Protein AF-A0A7S1CSY2-F1 (afdb_monomer_lite)

Foldseek 3Di:
DDDDDDDDDDDDDPDPPPPPPPPPPPPDPDPDFFKKWKQPCPVVDGKDKDFFWADPDPVDIDGQWMWTKTFIDGSVRPDTFWIKTKIWTDFDVDPDTFMWIWTQGNQWIFTDTGQFTCQTDGPGRQLHRWGFPDWDWPDPPVPGMTMTGTHGGGPPPDPLVVLLVPVDLPPPPFPKAKKKWKCVVKDKDFRADPVPRDGFKIWIKTFIFGADPVRHDDPPGDGQWIKTWMFGDDPPDPQTFTWIKTGRDDFWIFIDGSFATCATDDPCSSLHRWGKDWDFPDPPPMTMIMIMTTSPSDDDPCVPQPVCQDDAPPPDPFAKKWKCVVKDKDFRWGQGPVRDIDGFKMWIWTFIAGPVGHTFFIKTWMWTADDDDPRDDGIAQIFIWTPGHQWIFGDGGFARCAIDGSCRQLHRWGKDKDFPDDPPTTMIGIHGGGDDDPPPPPPPPPDPDDDDDDDDDDDDDDDDDDDDDDDPDPDPDPDDDDDDDDDDPDDD

Organism: NCBI:txid267567

Structure (mmCIF, N/CA/C/O backbone):
data_AF-A0A7S1CSY2-F1
#
_entry.id   AF-A0A7S1CSY2-F1
#
loop_
_atom_site.group_PDB
_atom_site.id
_atom_site.type_symbol
_atom_site.label_atom_id
_atom_site.label_alt_id
_atom_site.label_comp_id
_atom_site.label_asym_id
_atom_site.label_entity_id
_atom_site.label_seq_id
_atom_site.pdbx_PDB_ins_code
_atom_site.Cartn_x
_atom_site.Cartn_y
_atom_site.Cartn_z
_atom_site.occupancy
_atom_site.B_iso_or_equiv
_atom_site.auth_seq_id
_atom_site.auth_comp_id
_atom_site.auth_asym_id
_atom_site.auth_atom_id
_atom_site.pdbx_PDB_model_num
ATOM 1 N N . MET A 1 1 ? 9.295 -15.862 57.620 1.00 29.38 1 MET A N 1
ATOM 2 C CA . MET A 1 1 ? 9.603 -17.161 58.259 1.00 29.38 1 MET A CA 1
ATOM 3 C C . MET A 1 1 ? 8.574 -18.164 57.756 1.00 29.38 1 MET A C 1
ATOM 5 O O . MET A 1 1 ? 7.388 -17.881 57.824 1.00 29.38 1 MET A O 1
ATOM 9 N N . VAL A 1 2 ? 9.044 -19.245 57.136 1.00 28.55 2 VAL A N 1
ATOM 10 C CA . VAL A 1 2 ? 8.263 -20.266 56.414 1.00 28.55 2 VAL A CA 1
ATOM 11 C C . VAL A 1 2 ? 7.297 -21.015 57.340 1.00 28.55 2 VAL A C 1
ATOM 13 O O . VAL A 1 2 ? 7.733 -21.469 58.396 1.00 28.55 2 VAL A O 1
ATOM 16 N N . LYS A 1 3 ? 6.051 -21.253 56.897 1.00 20.94 3 LYS A N 1
ATOM 17 C CA . LYS A 1 3 ? 5.425 -22.589 56.979 1.00 20.94 3 LYS A CA 1
ATOM 18 C C . LYS A 1 3 ? 4.161 -22.726 56.123 1.00 20.94 3 LYS A C 1
ATOM 20 O O . LYS A 1 3 ? 3.113 -22.175 56.429 1.00 20.94 3 LYS A O 1
ATOM 25 N N . ILE A 1 4 ? 4.304 -23.538 55.079 1.00 28.91 4 ILE A N 1
ATOM 26 C CA . ILE A 1 4 ? 3.247 -24.340 54.455 1.00 28.91 4 ILE A CA 1
ATOM 27 C C . ILE A 1 4 ? 2.744 -25.357 55.495 1.00 28.91 4 ILE A C 1
ATOM 29 O O . ILE A 1 4 ? 3.561 -25.851 56.271 1.00 28.91 4 ILE A O 1
ATOM 33 N N . ILE A 1 5 ? 1.442 -25.671 55.493 1.00 25.80 5 ILE A N 1
ATOM 34 C CA . ILE A 1 5 ? 0.860 -27.030 55.562 1.00 25.80 5 ILE A CA 1
ATOM 35 C C . ILE A 1 5 ? -0.652 -26.898 55.318 1.00 25.80 5 ILE A C 1
ATOM 37 O O . ILE A 1 5 ? -1.388 -26.331 56.120 1.00 25.80 5 ILE A O 1
ATOM 41 N N . ASN A 1 6 ? -1.083 -27.447 54.187 1.00 29.11 6 ASN A N 1
ATOM 42 C CA . ASN A 1 6 ? -2.438 -27.934 53.948 1.00 29.11 6 ASN A CA 1
ATOM 43 C C . ASN A 1 6 ? -2.500 -29.377 54.495 1.00 29.11 6 ASN A C 1
ATOM 45 O O . ASN A 1 6 ? -1.500 -30.092 54.370 1.00 29.11 6 ASN A O 1
ATOM 49 N N . PRO A 1 7 ? -3.615 -29.829 55.096 1.00 30.12 7 PRO A N 1
ATOM 50 C CA . PRO A 1 7 ? -4.272 -30.980 54.475 1.00 30.12 7 PRO A CA 1
ATOM 51 C C . PRO A 1 7 ? -5.809 -30.988 54.595 1.00 30.12 7 PRO A C 1
ATOM 53 O O . PRO A 1 7 ? -6.374 -30.899 55.678 1.00 30.12 7 PRO A O 1
ATOM 56 N N . HIS A 1 8 ? -6.437 -31.210 53.439 1.00 27.48 8 HIS A N 1
ATOM 57 C CA . HIS A 1 8 ? -7.638 -32.012 53.166 1.00 27.48 8 HIS A CA 1
ATOM 58 C C . HIS A 1 8 ? -8.841 -31.973 54.129 1.00 27.48 8 HIS A C 1
ATOM 60 O O . HIS A 1 8 ? -8.840 -32.572 55.201 1.00 27.48 8 HIS A O 1
ATOM 66 N N . GLY A 1 9 ? -9.958 -31.465 53.599 1.00 25.50 9 GLY A N 1
ATOM 67 C CA . GLY A 1 9 ? -11.317 -31.772 54.045 1.00 25.50 9 GLY A CA 1
ATOM 68 C C . GLY A 1 9 ? -12.300 -31.665 52.879 1.00 25.50 9 GLY A C 1
ATOM 69 O O . GLY A 1 9 ? -12.636 -30.571 52.446 1.00 25.50 9 GLY A O 1
ATOM 70 N N . PHE A 1 10 ? -12.708 -32.819 52.354 1.00 28.33 10 PHE A N 1
ATOM 71 C CA . PHE A 1 10 ? -13.715 -33.025 51.312 1.00 28.33 10 PHE A CA 1
ATOM 72 C C . PHE A 1 10 ? -15.063 -32.350 51.630 1.00 28.33 10 PHE A C 1
ATOM 74 O O . PHE A 1 10 ? -15.622 -32.600 52.692 1.00 28.33 10 PHE A O 1
ATOM 81 N N . PHE A 1 11 ? -15.654 -31.656 50.652 1.00 27.48 11 PHE A N 1
ATOM 82 C CA . PHE A 1 11 ? -17.098 -31.702 50.391 1.00 27.48 11 PHE A CA 1
ATOM 83 C C . PHE A 1 11 ? -17.337 -31.608 48.880 1.00 27.48 11 PHE A C 1
ATOM 85 O O . PHE A 1 11 ? -16.964 -30.636 48.229 1.00 27.48 11 PHE A O 1
ATOM 92 N N . HIS A 1 12 ? -17.928 -32.663 48.319 1.00 27.47 12 HIS A N 1
ATOM 93 C CA . HIS A 1 12 ? -18.477 -32.676 46.970 1.00 27.47 12 HIS A CA 1
ATOM 94 C C . HIS A 1 12 ? -19.716 -31.776 46.916 1.00 27.47 12 HIS A C 1
ATOM 96 O O . HIS A 1 12 ? -20.730 -32.087 47.539 1.00 27.47 12 HIS A O 1
ATOM 102 N N . GLN A 1 13 ? -19.661 -30.719 46.109 1.00 25.45 13 GLN A N 1
ATOM 103 C CA . GLN A 1 13 ? -20.839 -30.186 45.434 1.00 25.45 13 GLN A CA 1
ATOM 104 C C . GLN A 1 13 ? -20.652 -30.447 43.942 1.00 25.45 13 GLN A C 1
ATOM 106 O O . GLN A 1 13 ? -19.879 -29.784 43.257 1.00 25.45 13 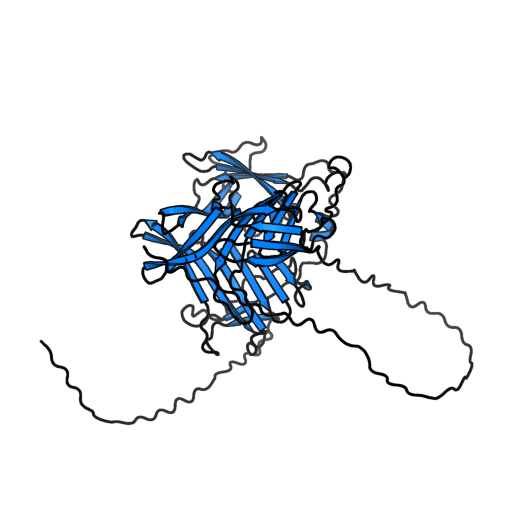GLN A O 1
ATOM 111 N N . VAL A 1 14 ? -21.327 -31.491 43.469 1.00 26.05 14 VAL A N 1
ATOM 112 C CA . VAL A 1 14 ? -21.516 -31.756 42.047 1.00 26.05 14 VAL A CA 1
ATOM 113 C C . VAL A 1 14 ? -22.556 -30.752 41.563 1.00 26.05 14 VAL A C 1
ATOM 115 O O . VAL A 1 14 ? -23.755 -30.972 41.716 1.00 26.05 14 VAL A O 1
ATOM 118 N N . SER A 1 15 ? -22.093 -29.634 41.016 1.00 26.39 15 SER A N 1
ATOM 119 C CA . SER A 1 15 ? -22.921 -28.765 40.185 1.00 26.39 15 SER A CA 1
ATOM 120 C C . SER A 1 15 ? -22.719 -29.202 38.741 1.00 26.39 15 SER A C 1
ATOM 122 O O . SER A 1 15 ? -21.687 -28.927 38.135 1.00 26.39 15 SER A O 1
ATOM 124 N N . PHE A 1 16 ? -23.704 -29.922 38.203 1.00 26.31 16 PHE A N 1
ATOM 125 C CA . PHE A 1 16 ? -23.876 -30.089 36.764 1.00 26.31 16 PHE A CA 1
ATOM 126 C C . PHE A 1 16 ? -24.132 -28.702 36.161 1.00 26.31 16 PHE A C 1
ATOM 128 O O . PHE A 1 16 ? -25.266 -28.230 36.127 1.00 26.31 16 PHE A O 1
ATOM 135 N N . ALA A 1 17 ? -23.075 -28.033 35.706 1.00 28.72 17 ALA A N 1
ATOM 136 C CA . ALA A 1 17 ? -23.209 -26.950 34.747 1.00 28.72 17 ALA A CA 1
ATOM 137 C C . ALA A 1 17 ? -23.472 -27.601 33.385 1.00 28.72 17 ALA A C 1
ATOM 139 O O . ALA A 1 17 ? -22.555 -28.000 32.671 1.00 28.72 17 ALA A O 1
ATOM 140 N N . LEU A 1 18 ? -24.755 -27.779 33.068 1.00 28.70 18 LEU A N 1
ATOM 141 C CA . LEU A 1 18 ? -25.209 -27.929 31.692 1.00 28.70 18 LEU A CA 1
ATOM 142 C C . LEU A 1 18 ? -24.721 -26.692 30.935 1.00 28.70 18 LEU A C 1
ATOM 144 O O . LEU A 1 18 ? -25.312 -25.620 31.056 1.00 28.70 18 LEU A O 1
ATOM 148 N N . ALA A 1 19 ? -23.629 -26.855 30.188 1.00 30.33 19 ALA A N 1
ATOM 149 C CA . ALA A 1 19 ? -23.228 -25.966 29.112 1.00 30.33 19 ALA A CA 1
ATOM 150 C C . ALA A 1 19 ? -24.354 -25.974 28.071 1.00 30.33 19 ALA A C 1
ATOM 152 O O . ALA A 1 19 ? -24.356 -26.737 27.108 1.00 30.33 19 ALA A O 1
ATOM 153 N N . SER A 1 20 ? -25.383 -25.173 28.337 1.00 29.27 20 SER A N 1
ATOM 154 C CA . SER A 1 20 ? -26.373 -24.810 27.342 1.00 29.27 20 SER A CA 1
ATOM 155 C C . SER A 1 20 ? -25.659 -23.857 26.405 1.00 29.27 20 SER A C 1
ATOM 157 O O . SER A 1 20 ? -25.480 -22.682 26.707 1.00 29.27 20 SER A O 1
ATOM 159 N N . CYS A 1 21 ? -25.179 -24.429 25.308 1.00 30.36 21 CYS A N 1
ATOM 160 C CA . CYS A 1 21 ? -24.832 -23.736 24.087 1.00 30.36 21 CYS A CA 1
ATOM 161 C C . CYS A 1 21 ? -26.058 -22.893 23.702 1.00 30.36 21 CYS A C 1
ATOM 163 O O . CYS A 1 21 ? -27.031 -23.406 23.148 1.00 30.36 21 CYS A O 1
ATOM 165 N N . VAL A 1 22 ? -26.076 -21.624 24.111 1.00 32.97 22 VAL A N 1
ATOM 166 C CA . VAL A 1 22 ? -27.084 -20.666 23.665 1.00 32.97 22 VAL A CA 1
ATOM 167 C C . VAL A 1 22 ? -26.682 -20.279 22.249 1.00 32.97 22 VAL A C 1
ATOM 169 O O . VAL A 1 22 ? -26.026 -19.271 22.020 1.00 32.97 22 VAL A O 1
ATOM 172 N N . LEU A 1 23 ? -27.075 -21.122 21.291 1.00 34.88 23 LEU A N 1
ATOM 173 C CA . LEU A 1 23 ? -27.351 -20.676 19.934 1.00 34.88 23 LEU A CA 1
ATOM 174 C C . LEU A 1 23 ? -28.490 -19.657 20.040 1.00 34.88 23 LEU A C 1
ATOM 176 O O . LEU A 1 23 ? -29.671 -20.009 20.074 1.00 34.88 23 LEU A O 1
ATOM 180 N N . LEU A 1 24 ? -28.129 -18.382 20.144 1.00 35.22 24 LEU A N 1
ATOM 181 C CA . LEU A 1 24 ? -29.037 -17.271 19.906 1.00 35.22 24 LEU A CA 1
ATOM 182 C C . LEU A 1 24 ? -29.378 -17.273 18.410 1.00 35.22 24 LEU A C 1
ATOM 184 O O . LEU A 1 24 ? -28.777 -16.572 17.607 1.00 35.22 24 LEU A O 1
ATOM 188 N N . GLN A 1 25 ? -30.366 -18.088 18.031 1.00 35.66 25 GLN A N 1
ATOM 189 C CA . GLN A 1 25 ? -31.119 -17.913 16.792 1.00 35.66 25 GLN A CA 1
ATOM 190 C C . GLN A 1 25 ? -31.929 -16.615 16.906 1.00 35.66 25 GLN A C 1
ATOM 192 O O . GLN A 1 25 ? -33.122 -16.626 17.206 1.00 35.66 25 GLN A O 1
ATOM 197 N N . HIS A 1 26 ? -31.280 -15.471 16.707 1.00 35.66 26 HIS A N 1
ATOM 198 C CA . HIS A 1 26 ? -31.981 -14.249 16.341 1.00 35.66 26 HIS A CA 1
ATOM 199 C C . HIS A 1 26 ? -32.215 -14.278 14.832 1.00 35.66 26 HIS A C 1
ATOM 201 O O . HIS A 1 26 ? -31.410 -13.800 14.042 1.00 35.66 26 HIS A O 1
ATOM 207 N N . GLN A 1 27 ? -33.354 -14.858 14.440 1.00 34.66 27 GLN A N 1
ATOM 208 C CA . GLN A 1 27 ? -34.006 -14.556 13.168 1.00 34.66 27 GLN A CA 1
ATOM 209 C C . GLN A 1 27 ? -34.530 -13.112 13.216 1.00 34.66 27 GLN A C 1
ATOM 211 O O . GLN A 1 27 ? -35.724 -12.872 13.377 1.00 34.66 27 GLN A O 1
ATOM 216 N N . HIS A 1 28 ? -33.635 -12.138 13.105 1.00 33.00 28 HIS A N 1
ATOM 217 C CA . HIS A 1 28 ? -34.005 -10.858 12.516 1.00 33.00 28 HIS A CA 1
ATOM 218 C C . HIS A 1 28 ? -33.692 -10.955 11.027 1.00 33.00 28 HIS A C 1
ATOM 220 O O . HIS A 1 28 ? -32.687 -11.553 10.662 1.00 33.00 28 HIS A O 1
ATOM 226 N N . GLY A 1 29 ? -34.586 -10.454 10.170 1.00 36.25 29 GLY A N 1
ATOM 227 C CA . GLY A 1 29 ? -34.311 -10.327 8.741 1.00 36.25 29 GLY A CA 1
ATOM 228 C C . GLY A 1 29 ? -33.052 -9.490 8.583 1.00 36.25 29 GLY A C 1
ATOM 229 O O . GLY A 1 29 ? -33.083 -8.293 8.847 1.00 36.25 29 GLY A O 1
ATOM 230 N N . VAL A 1 30 ? -31.942 -10.160 8.296 1.00 36.69 30 VAL A N 1
ATOM 231 C CA . VAL A 1 30 ? -30.631 -9.540 8.219 1.00 36.69 30 VAL A CA 1
ATOM 232 C C . VAL A 1 30 ? -30.509 -8.944 6.825 1.00 36.69 30 VAL A C 1
ATOM 234 O O . VAL A 1 30 ? -30.682 -9.664 5.839 1.00 36.69 30 VAL A O 1
ATOM 237 N N . ASP A 1 31 ? -30.223 -7.648 6.740 1.00 43.81 31 ASP A N 1
ATOM 238 C CA . ASP A 1 31 ? -29.576 -7.085 5.556 1.00 43.81 31 ASP A CA 1
ATOM 239 C C . ASP A 1 31 ? -28.357 -7.977 5.256 1.00 43.81 31 ASP A C 1
ATOM 241 O O . ASP A 1 31 ? -27.496 -8.158 6.114 1.00 43.81 31 ASP A O 1
ATOM 245 N N . ALA A 1 32 ? -28.370 -8.679 4.121 1.00 54.41 32 ALA A N 1
ATOM 246 C CA . ALA A 1 32 ? -27.540 -9.864 3.907 1.00 54.41 32 ALA A CA 1
ATOM 247 C C . ALA A 1 32 ? -26.033 -9.532 3.909 1.00 54.41 32 ALA A C 1
ATOM 249 O O . ALA A 1 32 ? -25.503 -9.098 2.891 1.00 54.41 32 ALA A O 1
ATOM 250 N N . TYR A 1 33 ? -25.338 -9.763 5.028 1.00 53.94 33 TYR A N 1
ATOM 251 C CA . TYR A 1 33 ? -23.874 -9.803 5.052 1.00 53.94 33 TYR A CA 1
ATOM 252 C C . TYR A 1 33 ? -23.376 -11.106 4.424 1.00 53.94 33 TYR A C 1
ATOM 254 O O . TYR A 1 33 ? -24.036 -12.148 4.502 1.00 53.94 33 TYR A O 1
ATOM 262 N N . GLN A 1 34 ? -22.212 -11.054 3.783 1.00 70.94 34 GLN A N 1
ATOM 263 C CA . GLN A 1 34 ? -21.657 -12.193 3.057 1.00 70.94 34 GLN A CA 1
ATOM 264 C C . GLN A 1 34 ? -20.699 -13.018 3.921 1.00 70.94 34 GLN A C 1
ATOM 266 O O . GLN A 1 34 ? -20.654 -14.241 3.769 1.00 70.94 34 GLN A O 1
ATOM 271 N N . LEU A 1 35 ? -19.962 -12.376 4.834 1.00 76.50 35 LEU A N 1
ATOM 272 C CA . LEU A 1 35 ? -18.922 -13.018 5.640 1.00 76.50 35 LEU A CA 1
ATOM 273 C C . LEU A 1 35 ? -19.018 -12.597 7.113 1.00 76.50 35 LEU A C 1
ATOM 275 O O . LEU A 1 35 ? -19.478 -11.500 7.432 1.00 76.50 35 LEU A O 1
ATOM 279 N N . LEU A 1 36 ? -18.573 -13.481 8.004 1.00 74.44 36 LEU A N 1
ATOM 280 C CA . LEU A 1 36 ? -18.491 -13.251 9.443 1.00 74.44 36 LEU A CA 1
ATOM 281 C C . LEU A 1 36 ? -17.049 -13.475 9.908 1.00 74.44 36 LEU A C 1
ATOM 283 O O . LEU A 1 36 ? -16.545 -14.588 9.785 1.00 74.44 36 LEU A O 1
ATOM 287 N N . ILE A 1 37 ? -16.405 -12.470 10.494 1.00 74.31 37 ILE A N 1
ATOM 288 C CA . ILE A 1 37 ? -15.192 -12.692 11.290 1.00 74.31 37 ILE A CA 1
ATOM 289 C C . ILE A 1 37 ? -15.620 -13.128 12.685 1.00 74.31 37 ILE A C 1
ATOM 291 O O . ILE A 1 37 ? -16.525 -12.528 13.270 1.00 74.31 37 ILE A O 1
ATOM 295 N N . ASN A 1 38 ? -15.001 -14.182 13.211 1.00 64.69 38 ASN A N 1
ATOM 296 C CA . ASN A 1 38 ? -15.279 -14.652 14.560 1.00 64.69 38 ASN A CA 1
ATOM 297 C C . ASN A 1 38 ? -13.995 -15.112 15.250 1.00 64.69 38 ASN A C 1
ATOM 299 O O . ASN A 1 38 ? -13.421 -16.142 14.896 1.00 64.69 38 ASN A O 1
ATOM 303 N N . ASP A 1 39 ? -13.624 -14.363 16.282 1.00 64.56 39 ASP A N 1
ATOM 304 C CA . ASP A 1 39 ? -12.456 -14.614 17.116 1.00 64.56 39 ASP A CA 1
ATOM 305 C C . ASP A 1 39 ? -12.701 -15.654 18.238 1.00 64.56 39 ASP A C 1
ATOM 307 O O . ASP A 1 39 ? -11.903 -15.901 19.145 1.00 64.56 39 ASP A O 1
ATOM 311 N N . SER A 1 40 ? -13.858 -16.319 18.229 1.00 54.78 40 SER A N 1
ATOM 312 C CA . SER A 1 40 ? -14.034 -17.452 19.128 1.00 54.78 40 SER A CA 1
ATOM 313 C C . SER A 1 40 ? -13.114 -18.593 18.715 1.00 54.78 40 SER A C 1
ATOM 315 O O . SER A 1 40 ? -13.201 -19.142 17.621 1.00 54.78 40 SER A O 1
ATOM 317 N N . SER A 1 41 ? -12.229 -18.952 19.643 1.00 53.28 41 SER A N 1
ATOM 318 C CA . SER A 1 41 ? -11.302 -20.089 19.634 1.00 53.28 41 SER A CA 1
ATOM 319 C C . SER A 1 41 ? -11.989 -21.465 19.532 1.00 53.28 41 SER A C 1
ATOM 321 O O . SER A 1 41 ? -11.532 -22.436 20.136 1.00 53.28 41 SER A O 1
ATOM 323 N N . VAL A 1 42 ? -13.086 -21.584 18.776 1.00 54.22 42 VAL A N 1
ATOM 324 C CA . VAL A 1 42 ? -13.897 -22.802 18.616 1.00 54.22 42 VAL A CA 1
ATOM 325 C C . VAL A 1 42 ? -13.031 -23.997 18.192 1.00 54.22 42 VAL A C 1
ATOM 327 O O . VAL A 1 42 ? -13.306 -25.117 18.616 1.00 54.22 42 VAL A O 1
ATOM 330 N N . ASP A 1 43 ? -11.919 -23.745 17.490 1.00 56.38 43 ASP A N 1
ATOM 331 C CA . ASP A 1 43 ? -10.966 -24.764 17.031 1.00 56.38 43 ASP A CA 1
ATOM 332 C C . ASP A 1 43 ? -9.639 -24.814 17.824 1.00 56.38 43 ASP A C 1
ATOM 334 O O . ASP A 1 43 ? -8.695 -25.500 17.432 1.00 56.38 43 ASP A O 1
ATOM 338 N N . GLY A 1 44 ? -9.528 -24.101 18.949 1.00 57.34 44 GLY A N 1
ATOM 339 C CA . GLY A 1 44 ? -8.326 -24.082 19.796 1.00 57.34 44 GLY A CA 1
ATOM 340 C C . GLY A 1 44 ? -7.113 -23.356 19.198 1.00 57.34 44 GLY A C 1
ATOM 341 O O . GLY A 1 44 ? -6.059 -23.310 19.834 1.00 57.34 44 GLY A O 1
ATOM 342 N N . ALA A 1 45 ? -7.253 -22.776 18.007 1.00 59.34 45 ALA A N 1
ATOM 343 C CA . ALA A 1 45 ? -6.287 -21.859 17.428 1.00 59.34 45 ALA A CA 1
ATOM 344 C C . ALA A 1 45 ? -6.679 -20.418 17.793 1.00 59.34 45 ALA A C 1
ATOM 346 O O . ALA A 1 45 ? -7.842 -20.037 17.667 1.00 59.34 45 ALA A O 1
ATOM 347 N N . SER A 1 46 ? -5.714 -19.663 18.319 1.00 64.69 46 SER A N 1
ATOM 348 C CA . SER A 1 46 ? -5.882 -18.247 18.652 1.00 64.69 46 SER A CA 1
ATOM 349 C C . SER A 1 46 ? -5.790 -17.421 17.366 1.00 64.69 46 SER A C 1
ATOM 351 O O . SER A 1 46 ? -4.960 -17.766 16.513 1.00 64.69 46 SER A O 1
ATOM 353 N N . PRO A 1 47 ? -6.557 -16.327 17.237 1.00 76.62 47 PRO A N 1
ATOM 354 C CA . PRO A 1 47 ? -6.248 -15.281 16.264 1.00 76.62 47 PRO A CA 1
ATOM 355 C C . PRO A 1 47 ? -4.806 -14.824 16.483 1.00 76.62 47 PRO A C 1
ATOM 357 O O . PRO A 1 47 ? -4.226 -15.006 17.568 1.00 76.62 47 PRO A O 1
ATOM 360 N N . PHE A 1 48 ? -4.223 -14.214 15.465 1.00 83.69 48 PHE A N 1
ATOM 361 C CA . PHE A 1 48 ? -2.982 -13.483 15.654 1.00 83.69 48 PHE A CA 1
ATOM 362 C C . PHE A 1 48 ? -3.304 -11.999 15.742 1.00 83.69 48 PHE A C 1
ATOM 364 O O . PHE A 1 48 ? -4.005 -11.467 14.894 1.00 83.69 48 PHE A O 1
ATOM 371 N N . TYR A 1 49 ? -2.787 -11.358 16.782 1.00 86.00 49 TYR A N 1
ATOM 372 C CA . TYR A 1 49 ? -2.862 -9.922 16.984 1.00 86.00 49 TYR A CA 1
ATOM 373 C C . TYR A 1 49 ? -1.518 -9.453 17.526 1.00 86.00 49 TYR A C 1
ATOM 375 O O . TYR A 1 49 ? -0.967 -10.060 18.454 1.00 86.00 49 TYR A O 1
ATOM 383 N N . GLN A 1 50 ? -0.991 -8.382 16.947 1.00 85.31 50 GLN A N 1
ATOM 384 C CA . GLN A 1 50 ? 0.272 -7.795 17.352 1.00 85.31 50 GLN A CA 1
ATOM 385 C C . GLN A 1 50 ? 0.228 -6.275 17.232 1.00 85.31 50 GLN A C 1
ATOM 387 O O . GLN A 1 50 ? 0.042 -5.729 16.149 1.00 85.31 50 GLN A O 1
ATOM 392 N N . GLU A 1 51 ? 0.481 -5.591 18.347 1.00 88.12 51 GLU A N 1
ATOM 393 C CA . GLU A 1 51 ? 0.703 -4.148 18.347 1.00 88.12 51 GLU A CA 1
ATOM 394 C C . GLU A 1 51 ? 2.029 -3.806 17.650 1.00 88.12 51 GLU A C 1
ATOM 396 O O . GLU A 1 51 ? 3.085 -4.419 17.875 1.00 88.12 51 GLU A O 1
ATOM 401 N N . LEU A 1 52 ? 1.977 -2.784 16.801 1.00 87.06 52 LEU A N 1
ATOM 402 C CA . LEU A 1 52 ? 3.141 -2.185 16.171 1.00 87.06 52 LEU A CA 1
ATOM 403 C C . LEU A 1 52 ? 3.663 -1.087 17.089 1.00 87.06 52 LEU A C 1
ATOM 405 O O . LEU A 1 52 ? 3.043 -0.034 17.217 1.00 87.06 52 LEU A O 1
ATOM 409 N N . HIS A 1 53 ? 4.808 -1.316 17.724 1.00 87.00 53 HIS A N 1
ATOM 410 C CA . HIS A 1 53 ? 5.439 -0.328 18.588 1.00 87.00 53 HIS A CA 1
ATOM 411 C C . HIS A 1 53 ? 6.533 0.426 17.842 1.00 87.00 53 HIS A C 1
ATOM 413 O O . HIS A 1 53 ? 7.448 -0.183 17.289 1.00 87.00 53 HIS A O 1
ATOM 419 N N . SER A 1 54 ? 6.499 1.755 17.917 1.00 84.94 54 SER A N 1
ATOM 420 C CA . SER A 1 54 ? 7.666 2.580 17.618 1.00 84.94 54 SER A CA 1
ATOM 421 C C . SER A 1 54 ? 8.427 2.909 18.898 1.00 84.94 54 SER A C 1
ATOM 423 O O . SER A 1 54 ? 7.839 3.366 19.881 1.00 84.94 54 SER A O 1
ATOM 425 N N . ILE A 1 55 ? 9.738 2.666 18.892 1.00 84.31 55 ILE A N 1
ATOM 426 C CA . ILE A 1 55 ? 10.635 2.919 20.024 1.00 84.31 55 ILE A CA 1
ATOM 427 C C . ILE A 1 55 ? 11.144 4.355 19.933 1.00 84.31 55 ILE A C 1
ATOM 429 O O . ILE A 1 55 ? 11.997 4.654 19.102 1.00 84.31 55 ILE A O 1
ATOM 433 N N . LEU A 1 56 ? 10.633 5.244 20.784 1.00 78.75 56 LEU A N 1
ATOM 434 C CA . LEU A 1 56 ? 11.035 6.653 20.801 1.00 78.75 56 LEU A CA 1
ATOM 435 C C . LEU A 1 56 ? 12.376 6.849 21.519 1.00 78.75 56 LEU A C 1
ATOM 437 O O . LEU A 1 56 ? 13.191 7.673 21.108 1.00 78.75 56 LEU A O 1
ATOM 441 N N . ASP A 1 57 ? 12.601 6.081 22.586 1.00 81.44 57 ASP A N 1
ATOM 442 C CA . ASP A 1 57 ? 13.850 6.029 23.343 1.00 81.44 57 ASP A CA 1
ATOM 443 C C . ASP A 1 57 ? 13.985 4.683 24.084 1.00 81.44 57 ASP A C 1
ATOM 445 O O . ASP A 1 57 ? 13.133 3.805 23.970 1.00 81.44 57 ASP A O 1
ATOM 449 N N . GLU A 1 58 ? 15.064 4.512 24.855 1.00 76.69 58 GLU A N 1
ATOM 450 C CA . GLU A 1 58 ? 15.365 3.282 25.610 1.00 76.69 58 GLU A CA 1
ATOM 451 C C . GLU A 1 58 ? 14.267 2.830 26.594 1.00 76.69 58 GLU A C 1
ATOM 453 O O . GLU A 1 58 ? 14.256 1.666 26.992 1.00 76.69 58 GLU A O 1
ATOM 458 N N . ASN A 1 59 ? 13.351 3.717 26.993 1.00 80.81 59 ASN A N 1
ATOM 459 C CA . ASN A 1 59 ? 12.311 3.441 27.985 1.00 80.81 59 ASN A CA 1
ATOM 460 C C . ASN A 1 59 ? 10.887 3.718 27.476 1.00 80.81 59 ASN A C 1
ATOM 462 O O . ASN A 1 59 ? 9.923 3.403 28.177 1.00 80.81 59 ASN A O 1
ATOM 466 N N . THR A 1 60 ? 10.742 4.298 26.285 1.00 83.19 60 THR A N 1
ATOM 467 C CA . THR A 1 60 ? 9.464 4.782 25.764 1.00 83.19 60 THR A CA 1
ATOM 468 C C . THR A 1 60 ? 9.180 4.165 24.404 1.00 83.19 60 THR A C 1
ATOM 470 O O . THR A 1 60 ? 9.924 4.360 23.443 1.00 83.19 60 THR A O 1
ATOM 473 N N . SER A 1 61 ? 8.049 3.469 24.306 1.00 86.25 61 SER A N 1
ATOM 474 C CA . SER A 1 61 ? 7.467 3.070 23.026 1.00 86.25 61 SER A CA 1
ATOM 475 C C . SER A 1 61 ? 6.029 3.561 22.925 1.00 86.25 61 SER A C 1
ATOM 477 O O . SER A 1 61 ? 5.359 3.755 23.942 1.00 86.25 61 SER A O 1
ATOM 479 N N . VAL A 1 62 ? 5.568 3.772 21.698 1.00 88.12 62 VAL A N 1
ATOM 480 C CA . VAL A 1 62 ? 4.186 4.142 21.386 1.00 88.12 62 VAL A CA 1
ATOM 481 C C . VAL A 1 62 ? 3.613 3.143 20.394 1.00 88.12 62 VAL A C 1
ATOM 483 O O . VAL A 1 62 ? 4.317 2.714 19.481 1.00 88.12 62 VAL A O 1
ATOM 486 N N . VAL A 1 63 ? 2.350 2.760 20.579 1.00 88.44 63 VAL A N 1
ATOM 487 C CA . VAL A 1 63 ? 1.632 1.926 19.609 1.00 88.44 63 VAL A CA 1
ATOM 488 C C . VAL A 1 63 ? 1.294 2.803 18.409 1.00 88.44 63 VAL A C 1
ATOM 490 O O . VAL A 1 63 ? 0.543 3.768 18.536 1.00 88.44 63 VAL A O 1
ATOM 493 N N . VAL A 1 64 ? 1.877 2.489 17.258 1.00 88.69 64 VAL A N 1
ATOM 494 C CA . VAL A 1 64 ? 1.669 3.207 15.993 1.00 88.69 64 VAL A CA 1
ATOM 495 C C . VAL A 1 64 ? 0.707 2.488 15.062 1.00 88.69 64 VAL A C 1
ATOM 497 O O . VAL A 1 64 ? 0.318 3.049 14.045 1.00 88.69 64 VAL A O 1
ATOM 500 N N . GLY A 1 65 ? 0.314 1.264 15.393 1.00 90.44 65 GLY A N 1
ATOM 501 C CA . GLY A 1 65 ? -0.565 0.456 14.567 1.00 90.44 65 GLY A CA 1
ATOM 502 C C . GLY A 1 65 ? -0.735 -0.948 15.118 1.00 90.44 65 GLY A C 1
ATOM 503 O O . GLY A 1 65 ? -0.334 -1.245 16.244 1.00 90.44 65 GLY A O 1
ATOM 504 N N . GLU A 1 66 ? -1.287 -1.814 14.290 1.00 89.88 66 GLU A N 1
ATOM 505 C CA . GLU A 1 66 ? -1.617 -3.191 14.621 1.00 89.88 66 GLU A CA 1
ATOM 506 C C . GLU A 1 66 ? -1.495 -4.089 13.391 1.00 89.88 66 GLU A C 1
ATOM 508 O O . GLU A 1 66 ? -1.643 -3.644 12.253 1.00 89.88 66 GLU A O 1
ATOM 513 N N . MET A 1 67 ? -1.211 -5.361 13.639 1.00 90.25 67 MET A N 1
ATOM 514 C CA . MET A 1 67 ? -1.314 -6.454 12.684 1.00 90.25 67 MET A CA 1
ATOM 515 C C . MET A 1 67 ? -2.289 -7.475 13.246 1.00 90.25 67 MET A C 1
ATOM 517 O O . MET A 1 67 ? -2.212 -7.818 14.428 1.00 90.25 67 MET A O 1
ATOM 521 N N . TYR A 1 68 ? -3.164 -7.998 12.401 1.00 88.12 68 TYR A N 1
ATOM 522 C CA . TYR A 1 68 ? -4.164 -8.976 12.800 1.00 88.12 68 TYR A CA 1
ATOM 523 C C . TYR A 1 68 ? -4.338 -10.063 11.744 1.00 88.12 68 TYR A C 1
ATOM 525 O O . TYR A 1 68 ? -4.102 -9.869 10.550 1.00 88.12 68 TYR A O 1
ATOM 533 N N . GLN A 1 69 ? -4.714 -11.247 12.209 1.00 89.12 69 GLN A N 1
ATOM 534 C CA . GLN A 1 69 ? -5.134 -12.348 11.369 1.00 89.12 69 GLN A CA 1
ATOM 535 C C . GLN A 1 69 ? -6.274 -13.101 12.037 1.00 89.12 69 GLN A C 1
ATOM 537 O O . GLN A 1 69 ? -6.092 -13.740 13.080 1.00 89.12 69 GLN A O 1
ATOM 542 N N . ASP A 1 70 ? -7.396 -13.125 11.334 1.00 88.31 70 ASP A N 1
ATOM 543 C CA . ASP A 1 70 ? -8.674 -13.586 11.834 1.00 88.31 70 ASP A CA 1
ATOM 544 C C . ASP A 1 70 ? -9.294 -14.646 10.930 1.00 88.31 70 ASP A C 1
ATOM 546 O O . ASP A 1 70 ? -8.974 -14.788 9.747 1.00 88.31 70 ASP A O 1
ATOM 550 N N . TYR A 1 71 ? -10.197 -15.441 11.493 1.00 88.44 71 TYR A N 1
ATOM 551 C CA . TYR A 1 71 ? -10.903 -16.467 10.736 1.00 88.44 71 TYR A CA 1
ATOM 552 C C . TYR A 1 71 ? -12.182 -15.913 10.135 1.00 88.44 71 TYR A C 1
ATOM 554 O O . TYR A 1 71 ? -13.003 -15.308 10.825 1.00 88.44 71 TYR A O 1
ATOM 562 N N . ILE A 1 72 ? -12.366 -16.195 8.847 1.00 89.12 72 ILE A N 1
ATOM 563 C CA . ILE A 1 72 ? -13.568 -15.828 8.113 1.00 89.12 72 ILE A CA 1
ATOM 564 C C . ILE A 1 72 ? -14.479 -17.046 8.062 1.00 89.12 72 ILE A C 1
ATOM 566 O O . ILE A 1 72 ? -14.081 -18.123 7.614 1.00 89.12 72 ILE A O 1
ATOM 570 N N . TYR A 1 73 ? -15.720 -16.863 8.481 1.00 88.62 73 TYR A N 1
ATOM 571 C CA . TYR A 1 73 ? -16.798 -17.830 8.395 1.00 88.62 73 TYR A CA 1
ATOM 572 C C . TYR A 1 73 ? -17.837 -17.360 7.378 1.00 88.62 73 TYR A C 1
ATOM 574 O O . TYR A 1 73 ? -17.992 -16.169 7.103 1.00 88.62 73 TYR A O 1
ATOM 582 N N . ASN A 1 74 ? -18.570 -18.312 6.811 1.00 85.19 74 ASN A N 1
ATOM 583 C CA . ASN A 1 74 ? -19.752 -18.013 6.012 1.00 85.19 74 ASN A CA 1
ATOM 584 C C . ASN A 1 74 ? -20.806 -17.242 6.830 1.00 85.19 74 ASN A C 1
ATOM 586 O O . ASN A 1 74 ? -20.777 -17.217 8.059 1.00 85.19 74 ASN A O 1
ATOM 590 N N . ALA A 1 75 ? -21.799 -16.670 6.147 1.00 82.44 75 ALA A N 1
ATOM 591 C CA . ALA A 1 75 ? -22.827 -15.833 6.770 1.00 82.44 75 ALA A CA 1
ATOM 592 C C . ALA A 1 75 ? -23.637 -16.502 7.904 1.00 82.44 75 ALA A C 1
ATOM 594 O O . ALA A 1 75 ? -24.300 -15.821 8.674 1.00 82.44 75 ALA A O 1
ATOM 595 N N . ASN A 1 76 ? -23.624 -17.834 8.031 1.00 82.06 76 ASN A N 1
ATOM 596 C CA . ASN A 1 76 ? -24.291 -18.525 9.142 1.00 82.06 76 ASN A CA 1
ATOM 597 C C . ASN A 1 76 ? -23.358 -18.798 10.345 1.00 82.06 76 ASN A C 1
ATOM 599 O O . ASN A 1 76 ? -23.814 -19.364 11.339 1.00 82.06 76 ASN A O 1
ATOM 603 N N . GLY A 1 77 ? -22.074 -18.434 10.249 1.00 81.44 77 GLY A N 1
ATOM 604 C CA . GLY A 1 77 ? -21.057 -18.597 11.288 1.00 81.44 77 GLY A CA 1
ATOM 605 C C . GLY A 1 77 ? -20.658 -20.044 11.586 1.00 81.44 77 GLY A C 1
ATOM 606 O O . GLY A 1 77 ? -20.077 -20.300 12.636 1.00 81.44 77 GLY A O 1
ATOM 607 N N . THR A 1 78 ? -21.000 -21.006 10.720 1.00 82.75 78 THR A N 1
ATOM 608 C CA . THR A 1 78 ? -20.796 -22.443 11.003 1.00 82.75 78 THR A CA 1
ATOM 609 C C . THR A 1 78 ? -19.594 -23.053 10.303 1.00 82.75 78 THR A C 1
ATOM 611 O O . THR A 1 78 ? -19.093 -24.081 10.749 1.00 82.75 78 THR A O 1
ATOM 614 N N . THR A 1 79 ? -19.157 -22.487 9.178 1.00 87.81 79 THR A N 1
ATOM 615 C CA . THR A 1 79 ? -18.070 -23.045 8.366 1.00 87.81 79 THR A CA 1
ATOM 616 C C . THR A 1 79 ? -17.051 -21.959 8.109 1.00 87.81 79 THR A C 1
ATOM 618 O O . THR A 1 79 ? -17.406 -20.904 7.585 1.00 87.81 79 THR A O 1
ATOM 621 N N . ARG A 1 80 ? -15.795 -22.219 8.480 1.00 89.44 80 ARG A N 1
ATOM 622 C CA . ARG A 1 80 ? -14.677 -21.367 8.088 1.00 89.44 80 ARG A CA 1
ATOM 623 C C . ARG A 1 80 ? -14.521 -21.443 6.572 1.00 89.44 80 ARG A C 1
ATOM 625 O O . ARG A 1 80 ? -14.396 -22.540 6.042 1.00 89.44 80 ARG A O 1
ATOM 632 N N . VAL A 1 81 ? -14.540 -20.287 5.923 1.00 91.06 81 VAL A N 1
ATOM 633 C CA . VAL A 1 81 ? -14.393 -20.117 4.468 1.00 91.06 81 VAL A CA 1
ATOM 634 C C . VAL A 1 81 ? -13.130 -19.350 4.100 1.00 91.06 81 VAL A C 1
ATOM 636 O O . VAL A 1 81 ? -12.895 -19.083 2.926 1.00 91.06 81 VAL A O 1
ATOM 639 N N . GLY A 1 82 ? -12.341 -18.941 5.098 1.00 91.44 82 GLY A N 1
ATOM 640 C CA . GLY A 1 82 ? -11.149 -18.160 4.839 1.00 91.44 82 GLY A CA 1
ATOM 641 C C . GLY A 1 82 ? -10.341 -17.735 6.054 1.00 91.44 82 GLY A C 1
ATOM 642 O O . GLY A 1 82 ? -10.587 -18.134 7.201 1.00 91.44 82 GLY A O 1
ATOM 643 N N . THR A 1 83 ? -9.374 -16.877 5.759 1.00 91.06 83 THR A N 1
ATOM 644 C CA . THR A 1 83 ? -8.563 -16.124 6.708 1.00 91.06 83 THR A CA 1
ATOM 645 C C . THR A 1 83 ? -8.477 -14.687 6.231 1.00 91.06 83 THR A C 1
ATOM 647 O O . THR A 1 83 ? -8.193 -14.427 5.066 1.00 91.06 83 THR A O 1
ATOM 650 N N . HIS A 1 84 ? -8.683 -13.758 7.142 1.00 90.88 84 HIS A N 1
ATOM 651 C CA . HIS A 1 84 ? -8.467 -12.343 6.935 1.00 90.88 84 HIS A CA 1
ATOM 652 C C . HIS A 1 84 ? -7.127 -11.978 7.575 1.00 90.88 84 HIS A C 1
ATOM 654 O O . HIS A 1 84 ? -6.820 -12.440 8.667 1.00 90.88 84 HIS A O 1
ATOM 660 N N . GLN A 1 85 ? -6.288 -11.247 6.856 1.00 91.06 85 GLN A N 1
ATOM 661 C CA . GLN A 1 85 ? -5.032 -10.690 7.341 1.00 91.06 85 GLN A CA 1
ATOM 662 C C . GLN A 1 85 ? -5.068 -9.194 7.088 1.00 91.06 85 GLN A C 1
ATOM 664 O O . GLN A 1 85 ? -5.488 -8.771 6.010 1.00 91.06 85 GLN A O 1
ATOM 669 N N . GLY A 1 86 ? -4.585 -8.413 8.040 1.00 90.25 86 GLY A N 1
ATOM 670 C CA . GLY A 1 86 ? -4.459 -6.985 7.848 1.00 90.25 86 GLY A CA 1
ATOM 671 C C . GLY A 1 86 ? -3.434 -6.340 8.744 1.00 90.25 86 GLY A C 1
ATOM 672 O O . GLY A 1 86 ? -2.960 -6.911 9.730 1.00 90.25 86 GLY A O 1
ATOM 673 N N . PHE A 1 87 ? -3.076 -5.128 8.357 1.00 90.19 87 PHE A N 1
ATOM 674 C CA . PHE A 1 87 ? -2.382 -4.206 9.229 1.00 90.19 87 PHE A CA 1
ATOM 675 C C . PHE A 1 87 ? -3.026 -2.835 9.116 1.00 90.19 87 PHE A C 1
ATOM 677 O O . PHE A 1 87 ? -3.546 -2.458 8.066 1.00 90.19 87 PHE A O 1
ATOM 684 N N . ALA A 1 88 ? -2.966 -2.085 10.204 1.00 90.62 88 ALA A N 1
ATOM 685 C CA . ALA A 1 88 ? -3.495 -0.740 10.280 1.00 90.62 88 ALA A CA 1
ATOM 686 C C . ALA A 1 88 ? -2.530 0.161 11.044 1.00 90.62 88 ALA A C 1
ATOM 688 O O . ALA A 1 88 ? -1.891 -0.275 11.999 1.00 90.62 88 ALA A O 1
ATOM 689 N N . PHE A 1 89 ? -2.429 1.424 10.637 1.00 89.62 89 PHE A N 1
ATOM 690 C CA . PHE A 1 89 ? -1.716 2.444 11.406 1.00 89.62 89 PHE A CA 1
ATOM 691 C C . PHE A 1 89 ? -2.696 3.370 12.127 1.00 89.62 89 PHE A C 1
ATOM 693 O O . PHE A 1 89 ? -3.720 3.777 11.573 1.00 89.62 89 PHE A O 1
ATOM 700 N N . ASN A 1 90 ? -2.348 3.695 13.371 1.00 87.50 90 ASN A N 1
ATOM 701 C CA . ASN A 1 90 ? -3.128 4.522 14.279 1.00 87.50 90 ASN A CA 1
ATOM 702 C C . ASN A 1 90 ? -2.714 5.989 14.137 1.00 87.50 90 ASN A C 1
ATOM 704 O O . ASN A 1 90 ? -1.529 6.320 14.214 1.00 87.50 90 ASN A O 1
ATOM 708 N N . PHE A 1 91 ? -3.698 6.876 14.001 1.00 84.62 91 PHE A N 1
ATOM 709 C CA . PHE A 1 91 ? -3.495 8.327 13.969 1.00 84.62 91 PHE A CA 1
ATOM 710 C C . PHE A 1 91 ? -4.015 8.992 15.250 1.00 84.62 91 PHE A C 1
ATOM 712 O O . PHE A 1 91 ? -4.810 8.410 15.990 1.00 84.62 91 PHE A O 1
ATOM 719 N N . ASP A 1 92 ? -3.562 10.216 15.532 1.00 77.25 92 ASP A N 1
ATOM 720 C CA . ASP A 1 92 ? -3.840 10.916 16.792 1.00 77.25 92 ASP A CA 1
ATOM 721 C C . ASP A 1 92 ? -5.342 11.068 17.077 1.00 77.25 92 ASP A C 1
ATOM 723 O O . ASP A 1 92 ? -6.045 11.842 16.424 1.00 77.25 92 ASP A O 1
ATOM 727 N N . ASN A 1 93 ? -5.817 10.331 18.092 1.00 59.19 93 ASN A N 1
ATOM 728 C CA . ASN A 1 93 ? -7.178 10.377 18.638 1.00 59.19 93 ASN A CA 1
ATOM 729 C C . ASN A 1 93 ? -8.305 10.206 17.602 1.00 59.19 93 ASN A C 1
ATOM 731 O O . ASN A 1 93 ? -9.457 10.565 17.868 1.00 59.19 93 ASN A O 1
ATOM 735 N N . SER A 1 94 ? -7.996 9.655 16.430 1.00 60.22 94 SER A N 1
ATOM 736 C CA . SER A 1 94 ? -8.963 9.444 15.363 1.00 60.22 94 SER A CA 1
ATOM 737 C C . SER A 1 94 ? -9.474 8.000 15.403 1.00 60.22 94 SER A C 1
ATOM 739 O O . SER A 1 94 ? -8.714 7.071 15.652 1.00 60.22 94 SER A O 1
ATOM 741 N N . THR A 1 95 ? -10.769 7.792 15.148 1.00 62.06 95 THR A N 1
ATOM 742 C CA . THR A 1 95 ? -11.322 6.445 14.892 1.00 62.06 95 THR A CA 1
ATOM 743 C C . THR A 1 95 ? -11.029 5.964 13.471 1.00 62.06 95 THR A C 1
ATOM 745 O O . THR A 1 95 ? -11.613 4.979 13.027 1.00 62.06 95 THR A O 1
ATOM 748 N N . GLN A 1 96 ? -10.236 6.720 12.713 1.00 67.81 96 GLN A N 1
ATOM 749 C CA . GLN A 1 96 ? -9.866 6.393 11.352 1.00 67.81 96 GLN A CA 1
ATOM 750 C C . GLN A 1 96 ? -8.498 5.730 11.370 1.00 67.81 96 GLN A C 1
ATOM 752 O O . GLN A 1 96 ? -7.566 6.191 12.028 1.00 67.81 96 GLN A O 1
ATOM 757 N N . PHE A 1 97 ? -8.411 4.638 10.632 1.00 78.50 97 PHE A N 1
ATOM 758 C CA . PHE A 1 97 ? -7.197 3.878 10.428 1.00 78.50 97 PHE A CA 1
ATOM 759 C C . PHE A 1 97 ? -6.845 3.953 8.946 1.00 78.50 97 PHE A C 1
ATOM 761 O O . PHE A 1 97 ? -7.711 4.238 8.113 1.00 78.50 97 PHE A O 1
ATOM 768 N N . ASN A 1 98 ? -5.573 3.737 8.631 1.00 80.50 98 ASN A N 1
ATOM 769 C CA . ASN A 1 98 ? -5.150 3.412 7.276 1.00 80.50 98 ASN A CA 1
ATOM 770 C C . ASN A 1 98 ? -4.858 1.919 7.279 1.00 80.50 98 ASN A C 1
ATOM 772 O O . ASN A 1 98 ? -3.837 1.519 7.849 1.00 80.50 98 ASN A O 1
ATOM 776 N N . SER A 1 99 ? -5.805 1.126 6.777 1.00 87.31 99 SER A N 1
ATOM 777 C CA . SER A 1 99 ? -5.727 -0.331 6.794 1.00 87.31 99 SER A CA 1
ATOM 778 C C . SER A 1 99 ? -5.459 -0.898 5.414 1.00 87.31 99 SER A C 1
ATOM 780 O O . SER A 1 99 ? -5.971 -0.435 4.395 1.00 87.31 99 SER A O 1
ATOM 782 N N . ASN A 1 100 ? -4.664 -1.954 5.413 1.00 90.12 100 ASN A N 1
ATOM 783 C CA . ASN A 1 100 ? -4.489 -2.841 4.287 1.00 90.12 100 ASN A CA 1
ATOM 784 C C . ASN A 1 100 ? -5.000 -4.200 4.719 1.00 90.12 100 ASN A C 1
ATOM 786 O O . ASN A 1 100 ? -4.569 -4.712 5.749 1.00 90.12 100 ASN A O 1
ATOM 790 N N . ASP A 1 101 ? -5.881 -4.776 3.913 1.00 90.81 101 ASP A N 1
ATOM 791 C CA . ASP A 1 101 ? -6.615 -5.990 4.238 1.00 90.81 101 ASP A CA 1
ATOM 792 C C . ASP A 1 101 ? -6.525 -6.981 3.076 1.00 90.81 101 ASP A C 1
ATOM 794 O O . ASP A 1 101 ? -6.644 -6.617 1.903 1.00 90.81 101 ASP A O 1
ATOM 798 N N . ILE A 1 102 ? -6.320 -8.256 3.399 1.00 91.12 102 ILE A N 1
ATOM 799 C CA . ILE A 1 102 ? -6.432 -9.371 2.464 1.00 91.12 102 ILE A CA 1
ATOM 800 C C . ILE A 1 102 ? -7.329 -10.434 3.085 1.00 91.12 102 ILE A C 1
ATOM 802 O O . ILE A 1 102 ? -7.058 -10.954 4.165 1.00 91.12 102 ILE A O 1
ATOM 806 N N . LEU A 1 103 ? -8.386 -10.798 2.372 1.00 92.56 103 LEU A N 1
ATOM 807 C CA . LEU A 1 103 ? -9.260 -11.910 2.703 1.00 92.56 103 LEU A CA 1
ATOM 808 C C . LEU A 1 103 ? -8.903 -13.068 1.769 1.00 92.56 103 LEU A C 1
ATOM 810 O O . LEU A 1 103 ? -9.228 -13.037 0.584 1.00 92.56 103 LEU A O 1
ATOM 814 N N . PHE A 1 104 ? -8.244 -14.089 2.306 1.00 90.69 104 PHE A N 1
ATOM 815 C CA . PHE A 1 104 ? -8.015 -15.370 1.640 1.00 90.69 104 PHE A CA 1
ATOM 816 C C . PHE A 1 104 ? -9.252 -16.241 1.825 1.00 90.69 104 PHE A C 1
ATOM 818 O O . PHE A 1 104 ? -9.596 -16.574 2.958 1.00 90.69 104 PHE A O 1
ATOM 825 N N . LEU A 1 105 ? -9.923 -16.603 0.739 1.00 92.19 105 LEU A N 1
ATOM 826 C CA . LEU A 1 105 ? -11.209 -17.298 0.738 1.00 92.19 105 LEU A CA 1
ATOM 827 C C . LEU A 1 105 ? -11.097 -18.605 -0.068 1.00 92.19 105 LEU A C 1
ATOM 829 O O . LEU A 1 105 ? -10.234 -18.726 -0.935 1.00 92.19 105 LEU A O 1
ATOM 833 N N . ASP A 1 106 ? -11.969 -19.585 0.194 1.00 88.94 106 ASP A N 1
ATOM 834 C CA . ASP A 1 106 ? -11.944 -20.906 -0.474 1.00 88.94 106 ASP A CA 1
ATOM 835 C C . ASP A 1 106 ? -11.892 -20.815 -2.015 1.00 88.94 106 ASP A C 1
ATOM 837 O O . ASP A 1 106 ? -11.206 -21.604 -2.664 1.00 88.94 106 ASP A O 1
ATOM 841 N N . ASP A 1 107 ? -12.569 -19.814 -2.586 1.00 88.62 107 ASP A N 1
ATOM 842 C CA . ASP A 1 107 ? -12.701 -19.606 -4.032 1.00 88.62 107 ASP A CA 1
ATOM 843 C C . ASP A 1 107 ? -12.112 -18.266 -4.503 1.00 88.62 107 ASP A C 1
ATOM 845 O O . ASP A 1 107 ? -12.605 -17.670 -5.461 1.00 88.62 107 ASP A O 1
ATOM 849 N N . GLY A 1 108 ? -11.085 -17.748 -3.824 1.00 90.31 108 GLY A N 1
ATOM 850 C CA . GLY A 1 108 ? -10.352 -16.570 -4.287 1.00 90.31 108 GLY A CA 1
ATOM 851 C C . GLY A 1 108 ? -9.804 -15.691 -3.174 1.00 90.31 108 GLY A C 1
ATOM 852 O O . GLY A 1 108 ? -9.697 -16.084 -2.020 1.00 90.31 108 GLY A O 1
ATOM 853 N N . GLU A 1 109 ? -9.429 -14.476 -3.539 1.00 91.12 109 GLU A N 1
ATOM 854 C CA . GLU A 1 109 ? -8.809 -13.498 -2.646 1.00 91.12 109 GLU A CA 1
ATOM 855 C C . GLU A 1 109 ? -9.488 -12.139 -2.861 1.00 91.12 109 GLU A C 1
ATOM 857 O O . GLU A 1 109 ? -9.783 -11.787 -4.006 1.00 91.12 109 GLU A O 1
ATOM 862 N N . ILE A 1 110 ? -9.718 -11.380 -1.786 1.00 91.50 110 ILE A N 1
ATOM 863 C CA . ILE A 1 110 ? -10.106 -9.960 -1.833 1.00 91.50 110 ILE A CA 1
ATOM 864 C C . ILE A 1 110 ? -8.989 -9.158 -1.183 1.00 91.50 110 ILE A C 1
ATOM 866 O O . ILE A 1 110 ? -8.559 -9.485 -0.083 1.00 91.50 110 ILE A O 1
ATOM 870 N N . ILE A 1 111 ? -8.532 -8.109 -1.854 1.00 90.31 111 ILE A N 1
ATOM 871 C CA . ILE A 1 111 ? -7.536 -7.173 -1.346 1.00 90.31 111 ILE A CA 1
ATOM 872 C C . ILE A 1 111 ? -8.193 -5.805 -1.250 1.00 90.31 111 ILE A C 1
ATOM 874 O O . ILE A 1 111 ? -8.736 -5.315 -2.245 1.00 90.31 111 ILE A O 1
ATOM 878 N N . SER A 1 112 ? -8.119 -5.175 -0.083 1.00 90.25 112 SER A N 1
ATOM 879 C CA . SER A 1 112 ? -8.646 -3.832 0.131 1.00 90.25 112 SER A CA 1
ATOM 880 C C . SER A 1 112 ? -7.650 -2.891 0.796 1.00 90.25 112 SER A C 1
ATOM 882 O O . SER A 1 112 ? -6.757 -3.306 1.534 1.00 90.25 112 SER A O 1
ATOM 884 N N . MET A 1 113 ? -7.819 -1.609 0.486 1.00 88.44 113 MET A N 1
ATOM 885 C CA . MET A 1 113 ? -7.204 -0.486 1.184 1.00 88.44 113 MET A CA 1
ATOM 886 C C . MET A 1 113 ? -8.332 0.323 1.807 1.00 88.44 113 MET A C 1
ATOM 888 O O . MET A 1 113 ? -9.196 0.844 1.093 1.00 88.44 113 MET A O 1
ATOM 892 N N . ASP A 1 114 ? -8.358 0.385 3.133 1.00 86.62 114 ASP A N 1
ATOM 893 C CA . ASP A 1 114 ? -9.486 0.904 3.900 1.00 86.62 114 ASP A CA 1
ATOM 894 C C . ASP A 1 114 ? -10.799 0.208 3.446 1.00 86.62 114 ASP A C 1
ATOM 896 O O . ASP A 1 114 ? -10.770 -1.005 3.215 1.00 86.62 114 ASP A O 1
ATOM 900 N N . PRO A 1 115 ? -11.966 0.872 3.249 1.00 88.06 115 PRO A N 1
ATOM 901 C CA . PRO A 1 115 ? -13.144 0.149 2.793 1.00 88.06 115 PRO A CA 1
ATOM 902 C C . PRO A 1 115 ? -13.143 -0.108 1.278 1.00 88.06 115 PRO A C 1
ATOM 904 O O . PRO A 1 115 ? -14.207 -0.402 0.748 1.00 88.06 115 PRO A O 1
ATOM 907 N N . TYR A 1 116 ? -12.039 0.039 0.537 1.00 87.81 116 TYR A N 1
ATOM 908 C CA . TYR A 1 116 ? -12.050 -0.054 -0.931 1.00 87.81 116 TYR A CA 1
ATOM 909 C C . TYR A 1 116 ? -11.396 -1.316 -1.440 1.00 87.81 116 TYR A C 1
ATOM 911 O O . TYR A 1 116 ? -10.240 -1.588 -1.134 1.00 87.81 116 TYR A O 1
ATOM 919 N N . ILE A 1 117 ? -12.125 -2.062 -2.267 1.00 89.50 117 ILE A N 1
ATOM 920 C CA . ILE A 1 117 ? -11.648 -3.318 -2.832 1.00 89.50 117 ILE A CA 1
ATOM 921 C C . ILE A 1 117 ? -10.806 -3.009 -4.065 1.00 89.50 117 ILE A C 1
ATOM 923 O O . ILE A 1 117 ? -11.312 -2.613 -5.110 1.00 89.50 117 ILE A O 1
ATOM 927 N N . VAL A 1 118 ? -9.503 -3.219 -3.939 1.00 85.25 118 VAL A N 1
ATOM 928 C CA . VAL A 1 118 ? -8.506 -2.971 -4.986 1.00 85.25 118 VAL A CA 1
ATOM 929 C C . VAL A 1 118 ? -8.472 -4.127 -5.975 1.00 85.25 118 VAL A C 1
ATOM 931 O O . VAL A 1 118 ? -8.271 -3.937 -7.172 1.00 85.25 118 VAL A O 1
ATOM 934 N N . SER A 1 119 ? -8.676 -5.341 -5.470 1.00 86.56 119 SER A N 1
ATOM 935 C CA . SER A 1 119 ? -8.705 -6.552 -6.274 1.00 86.56 119 SER A CA 1
ATOM 936 C C . SER A 1 119 ? -9.606 -7.586 -5.632 1.00 86.56 119 SER A C 1
ATOM 938 O O . SER A 1 119 ? -9.649 -7.711 -4.409 1.00 86.56 119 SER A O 1
ATOM 940 N N . ALA A 1 120 ? -10.304 -8.346 -6.462 1.00 88.94 120 ALA A N 1
ATOM 941 C CA . ALA A 1 120 ? -11.022 -9.531 -6.044 1.00 88.94 120 ALA A CA 1
ATOM 942 C C . ALA A 1 120 ? -10.861 -10.601 -7.125 1.00 88.94 120 ALA A C 1
ATOM 944 O O . ALA A 1 120 ? -10.810 -10.274 -8.306 1.00 88.94 120 ALA A O 1
ATOM 945 N N . THR A 1 121 ? -10.743 -11.868 -6.735 1.00 87.62 121 THR A N 1
ATOM 946 C CA . THR A 1 121 ? -10.469 -12.975 -7.667 1.00 87.62 121 THR A CA 1
ATOM 947 C C . THR A 1 121 ? -11.414 -14.151 -7.452 1.00 87.62 121 THR A C 1
ATOM 949 O O . THR A 1 121 ? -12.043 -14.271 -6.397 1.00 87.62 121 THR A O 1
ATOM 952 N N . GLY A 1 122 ? -11.535 -15.013 -8.466 1.00 88.75 122 GLY A N 1
ATOM 953 C CA . GLY A 1 122 ? -12.381 -16.203 -8.412 1.00 88.75 122 GLY A CA 1
ATOM 954 C C . GLY A 1 122 ? -13.858 -15.855 -8.216 1.00 88.75 122 GLY A C 1
ATOM 955 O O . GLY A 1 122 ? -14.409 -15.029 -8.939 1.00 88.75 122 GLY A O 1
ATOM 956 N N . ALA A 1 123 ? -14.520 -16.452 -7.224 1.00 90.00 123 ALA A N 1
ATOM 957 C CA . ALA A 1 123 ? -15.943 -16.201 -6.958 1.00 90.00 123 ALA A CA 1
ATOM 958 C C . ALA A 1 123 ? -16.250 -14.752 -6.521 1.00 90.00 123 ALA A C 1
ATOM 960 O O . ALA A 1 123 ? -17.417 -14.351 -6.458 1.00 90.00 123 ALA A O 1
ATOM 961 N N . TRP A 1 124 ? -15.215 -13.966 -6.216 1.00 91.19 124 TRP A N 1
ATOM 962 C CA . TRP A 1 124 ? -15.325 -12.629 -5.641 1.00 91.19 124 TRP A CA 1
ATOM 963 C C . TRP A 1 124 ? -15.088 -11.504 -6.653 1.00 91.19 124 TRP A C 1
ATOM 965 O O . TRP A 1 124 ? -15.293 -10.347 -6.300 1.00 91.19 124 TRP A O 1
ATOM 975 N N . GLU A 1 125 ? -14.730 -11.816 -7.905 1.00 88.00 125 GLU A N 1
ATOM 976 C CA . GLU A 1 125 ? -14.378 -10.837 -8.957 1.00 88.00 125 GLU A CA 1
ATOM 977 C C . GLU A 1 125 ? -15.420 -9.730 -9.150 1.00 88.00 125 GLU A C 1
ATOM 979 O O . GLU A 1 125 ? -15.069 -8.577 -9.375 1.00 88.00 125 GLU A O 1
ATOM 984 N N . LYS A 1 126 ? -16.710 -10.035 -8.972 1.00 87.69 126 LYS A N 1
ATOM 985 C CA . LYS A 1 126 ? -17.796 -9.044 -9.072 1.00 87.69 126 LYS A CA 1
ATOM 986 C C . LYS A 1 126 ? -17.704 -7.886 -8.065 1.00 87.69 126 LYS A C 1
ATOM 988 O O . LYS A 1 126 ? -18.368 -6.874 -8.252 1.00 87.69 126 LYS A O 1
ATOM 993 N N . TYR A 1 127 ? -16.919 -8.036 -6.997 1.00 90.19 127 TYR A N 1
ATOM 994 C CA . TYR A 1 127 ? -16.681 -6.994 -5.996 1.00 90.19 127 TYR A CA 1
ATOM 995 C C . TYR A 1 127 ? -15.409 -6.180 -6.260 1.00 90.19 127 TYR A C 1
ATOM 997 O O . TYR A 1 127 ? -15.113 -5.270 -5.488 1.00 90.19 127 TYR A O 1
ATOM 1005 N N . GLN A 1 128 ? -14.643 -6.486 -7.311 1.00 85.81 128 GLN A N 1
ATOM 1006 C CA . GLN A 1 128 ? -13.470 -5.699 -7.685 1.00 85.81 128 GLN A CA 1
ATOM 1007 C C . GLN A 1 128 ? -13.873 -4.234 -7.922 1.00 85.81 128 GLN A C 1
ATOM 1009 O O . GLN A 1 128 ? -14.875 -3.972 -8.582 1.00 85.81 128 GLN A O 1
ATOM 1014 N N . TYR A 1 129 ? -13.123 -3.286 -7.347 1.00 82.75 129 TYR A N 1
ATOM 1015 C CA . TYR A 1 129 ? -13.438 -1.844 -7.313 1.00 82.75 129 TYR A CA 1
ATOM 1016 C C . TYR A 1 129 ? -14.696 -1.459 -6.523 1.00 82.75 129 TYR A C 1
ATOM 1018 O O . TYR A 1 129 ? -15.113 -0.301 -6.523 1.00 82.75 129 TYR A O 1
ATOM 1026 N N . GLY A 1 130 ? -15.296 -2.421 -5.826 1.00 87.56 130 GLY A N 1
ATOM 1027 C CA . GLY A 1 130 ? -16.379 -2.204 -4.887 1.00 87.56 130 GLY A CA 1
ATOM 1028 C C . GLY A 1 130 ? -15.896 -1.677 -3.538 1.00 87.56 130 GLY A C 1
ATOM 1029 O O . GLY A 1 130 ? -14.775 -1.185 -3.378 1.00 87.56 130 GLY A O 1
ATOM 1030 N N . THR A 1 131 ? -16.755 -1.810 -2.530 1.00 89.25 131 THR A N 1
ATOM 1031 C CA . THR A 1 131 ? -16.420 -1.424 -1.157 1.00 89.25 131 THR A CA 1
ATOM 1032 C C . THR A 1 131 ? -16.698 -2.536 -0.155 1.00 89.25 131 THR A C 1
ATOM 1034 O O . THR A 1 131 ? -17.612 -3.344 -0.314 1.00 89.25 131 THR A O 1
ATOM 1037 N N . MET A 1 132 ? -15.897 -2.550 0.901 1.00 89.00 132 MET A N 1
ATOM 1038 C CA . MET A 1 132 ? -16.091 -3.293 2.134 1.00 89.00 132 MET A CA 1
ATOM 1039 C C . MET A 1 132 ? -16.388 -2.270 3.244 1.00 89.00 132 MET A C 1
ATOM 1041 O O . MET A 1 132 ? -15.486 -1.903 3.999 1.00 89.00 132 MET A O 1
ATOM 1045 N N . PRO A 1 133 ? -17.611 -1.701 3.300 1.00 78.12 133 PRO A N 1
ATOM 1046 C CA . PRO A 1 133 ? -17.965 -0.706 4.306 1.00 78.12 133 PRO A CA 1
ATOM 1047 C C . PRO A 1 133 ? -17.735 -1.233 5.726 1.00 78.12 133 PRO A C 1
ATOM 1049 O O . PRO A 1 133 ? -17.822 -2.438 5.966 1.00 78.12 133 PRO A O 1
ATOM 1052 N N . ASN A 1 134 ? -17.458 -0.297 6.644 1.00 70.19 134 ASN A N 1
ATOM 1053 C CA . ASN A 1 134 ? -17.092 -0.549 8.041 1.00 70.19 134 ASN A CA 1
ATOM 1054 C C . ASN A 1 134 ? -17.775 -1.783 8.625 1.00 70.19 134 ASN A C 1
ATOM 1056 O O . ASN A 1 134 ? -19.005 -1.894 8.614 1.00 70.19 134 ASN A O 1
ATOM 1060 N N . TRP A 1 135 ? -16.960 -2.670 9.186 1.00 79.88 135 TRP A N 1
ATOM 1061 C CA . TRP A 1 135 ? -17.443 -3.911 9.755 1.00 79.88 135 TRP A CA 1
ATOM 1062 C C . TRP A 1 135 ? -18.414 -3.633 10.888 1.00 79.88 135 TRP A C 1
ATOM 1064 O O . TRP A 1 135 ? -18.155 -2.840 11.801 1.00 79.88 135 TRP A O 1
ATOM 1074 N N . LYS A 1 136 ? -19.559 -4.304 10.838 1.00 82.44 136 LYS A N 1
ATOM 1075 C CA . LYS A 1 136 ? -20.541 -4.188 11.903 1.00 82.44 136 LYS A CA 1
ATOM 1076 C C . LYS A 1 136 ? -20.127 -5.114 13.036 1.00 82.44 136 LYS A C 1
ATOM 1078 O O . LYS A 1 136 ? -20.369 -6.320 12.998 1.00 82.44 136 LYS A O 1
ATOM 1083 N N . MET A 1 137 ? -19.508 -4.520 14.050 1.00 80.25 137 MET A N 1
ATOM 1084 C CA . MET A 1 137 ? -19.136 -5.206 15.284 1.00 80.25 137 MET A CA 1
ATOM 1085 C C . MET A 1 137 ? -20.392 -5.717 16.003 1.00 80.25 137 MET A C 1
ATOM 1087 O O . MET A 1 137 ? -21.293 -4.947 16.341 1.00 80.25 137 MET A O 1
ATOM 1091 N N . LEU A 1 138 ? -20.454 -7.028 16.227 1.00 76.56 138 LEU A N 1
ATOM 1092 C CA . LEU A 1 138 ? -21.560 -7.728 16.888 1.00 76.56 138 LEU A CA 1
ATOM 1093 C C . LEU A 1 138 ? -21.371 -7.861 18.399 1.00 76.56 138 LEU A C 1
ATOM 1095 O O . LEU A 1 138 ? -22.348 -7.982 19.138 1.00 76.56 138 LEU A O 1
ATOM 1099 N N . SER A 1 139 ? -20.121 -7.842 18.855 1.00 72.19 139 SER A N 1
ATOM 1100 C CA . SER A 1 139 ? -19.744 -7.880 20.266 1.00 72.19 139 SER A CA 1
ATOM 1101 C C . SER A 1 139 ? -18.971 -6.612 20.601 1.00 72.19 139 SER A C 1
ATOM 1103 O O . SER A 1 139 ? -18.051 -6.237 19.880 1.00 72.19 139 SER A O 1
ATOM 1105 N N . THR A 1 140 ? -19.351 -5.948 21.692 1.00 59.66 140 THR A N 1
ATOM 1106 C CA . THR A 1 140 ? -18.603 -4.812 22.256 1.00 59.66 140 THR A CA 1
ATOM 1107 C C . THR A 1 140 ? -17.625 -5.248 23.346 1.00 59.66 140 THR A C 1
ATOM 1109 O O . THR A 1 140 ? -16.991 -4.395 23.963 1.00 59.66 140 THR A O 1
ATOM 1112 N N . ASP A 1 141 ? -17.552 -6.548 23.647 1.00 60.88 141 ASP A N 1
ATOM 1113 C CA . ASP A 1 141 ? -16.643 -7.084 24.660 1.00 60.88 141 ASP A CA 1
ATOM 1114 C C . ASP A 1 141 ? -15.265 -7.295 24.017 1.00 60.88 141 ASP A C 1
ATOM 1116 O O . ASP A 1 141 ? -14.923 -8.387 23.561 1.00 60.88 141 ASP A O 1
ATOM 1120 N N . TYR A 1 142 ? -14.519 -6.189 23.913 1.00 55.38 142 TYR A N 1
ATOM 1121 C CA . TYR A 1 142 ? -13.203 -6.098 23.264 1.00 55.38 142 TYR A CA 1
ATOM 1122 C C . TYR A 1 142 ? -12.173 -7.095 23.822 1.00 55.38 142 TYR A C 1
ATOM 1124 O O . TYR A 1 142 ? -11.227 -7.442 23.126 1.00 55.38 142 TYR A O 1
ATOM 1132 N N . ASP A 1 143 ? -12.364 -7.580 25.051 1.00 54.12 143 ASP A N 1
ATOM 1133 C CA . ASP A 1 143 ? -11.332 -8.305 25.797 1.00 54.12 143 ASP A CA 1
ATOM 1134 C C . ASP A 1 143 ? -11.350 -9.836 25.608 1.00 54.12 143 ASP A C 1
ATOM 1136 O O . ASP A 1 143 ? -10.509 -10.522 26.195 1.00 54.12 143 ASP A O 1
ATOM 1140 N N . ALA A 1 144 ? -12.286 -10.417 24.842 1.00 52.53 144 ALA A N 1
ATOM 1141 C CA . ALA A 1 144 ? -12.328 -11.881 24.709 1.00 52.53 144 ALA A CA 1
ATOM 1142 C C . ALA A 1 144 ? -12.847 -12.446 23.386 1.00 52.53 144 ALA A C 1
ATOM 1144 O O . ALA A 1 144 ? -12.419 -13.537 23.023 1.00 52.53 144 ALA A O 1
ATOM 1145 N N . TYR A 1 145 ? -13.784 -11.773 22.712 1.00 63.09 145 TYR A N 1
ATOM 1146 C CA . TYR A 1 145 ? -14.419 -12.295 21.501 1.00 63.09 145 TYR A CA 1
ATOM 1147 C C . TYR A 1 145 ? -14.994 -11.144 20.687 1.00 63.09 145 TYR A C 1
ATOM 1149 O O . TYR A 1 145 ? -16.049 -10.598 21.038 1.00 63.09 145 TYR A O 1
ATOM 1157 N N . TYR A 1 146 ? -14.340 -10.805 19.581 1.00 72.00 146 TYR A N 1
ATOM 1158 C CA . TYR A 1 146 ? -14.940 -9.920 18.601 1.00 72.00 146 TYR A CA 1
ATOM 1159 C C . TYR A 1 146 ? -15.534 -10.735 17.449 1.00 72.00 146 TYR A C 1
ATOM 1161 O O . TYR A 1 146 ? -15.007 -11.763 17.018 1.00 72.00 146 TYR A O 1
ATOM 1169 N N . ALA A 1 147 ? -16.712 -10.305 17.010 1.00 77.69 147 ALA A N 1
ATOM 1170 C CA . ALA A 1 147 ? -17.367 -10.837 15.832 1.00 77.69 147 ALA A CA 1
ATOM 1171 C C . ALA A 1 147 ? -17.810 -9.659 14.975 1.00 77.69 147 ALA A C 1
ATOM 1173 O O . ALA A 1 147 ? -18.343 -8.682 15.507 1.00 77.69 147 ALA A O 1
ATOM 1174 N N . ALA A 1 148 ? -17.578 -9.751 13.674 1.00 83.88 148 ALA A N 1
ATOM 1175 C CA . ALA A 1 148 ? -17.811 -8.671 12.729 1.00 83.88 148 ALA A CA 1
ATOM 1176 C C . ALA A 1 148 ? -18.531 -9.201 11.489 1.00 83.88 148 ALA A C 1
ATOM 1178 O O . ALA A 1 148 ? -18.097 -10.179 10.882 1.00 83.88 148 ALA A O 1
ATOM 1179 N N . GLU A 1 149 ? -19.633 -8.553 11.113 1.00 86.44 149 GLU A N 1
ATOM 1180 C CA . GLU A 1 149 ? -20.281 -8.787 9.821 1.00 86.44 149 GLU A CA 1
ATOM 1181 C C . GLU A 1 149 ? -19.564 -7.959 8.751 1.00 86.44 149 GLU A C 1
ATOM 1183 O O . GLU A 1 149 ? -19.445 -6.735 8.882 1.00 86.44 149 GLU A O 1
ATOM 1188 N N . ILE A 1 150 ? -19.122 -8.627 7.684 1.00 86.75 150 ILE A N 1
ATOM 1189 C CA . ILE A 1 150 ? -18.549 -7.986 6.502 1.00 86.75 150 ILE A CA 1
ATOM 1190 C C . ILE A 1 150 ? -19.621 -7.941 5.417 1.00 86.75 150 ILE A C 1
ATOM 1192 O O . ILE A 1 150 ? -20.109 -8.976 4.944 1.00 86.75 150 ILE A O 1
ATOM 1196 N N . LEU A 1 151 ? -19.956 -6.721 5.009 1.00 88.75 151 LEU A N 1
ATOM 1197 C CA . LEU A 1 151 ? -20.761 -6.453 3.828 1.00 88.75 151 LEU A CA 1
ATOM 1198 C C . LEU A 1 151 ? -19.821 -6.147 2.663 1.00 88.75 151 LEU A C 1
ATOM 1200 O O . LEU A 1 151 ? -18.965 -5.277 2.780 1.00 88.75 151 LEU A O 1
ATOM 1204 N N . LEU A 1 152 ? -19.998 -6.845 1.545 1.00 90.56 152 LEU A N 1
ATOM 1205 C CA . LEU A 1 152 ? -19.338 -6.525 0.281 1.00 90.56 152 LEU A CA 1
ATOM 1206 C C . LEU A 1 152 ? -20.344 -5.842 -0.643 1.00 90.56 152 LEU A C 1
ATOM 1208 O O . LEU A 1 152 ? -21.456 -6.342 -0.844 1.00 90.56 152 LEU A O 1
ATOM 1212 N N . VAL A 1 153 ? -19.947 -4.709 -1.207 1.00 90.06 153 VAL A N 1
ATOM 1213 C CA . VAL A 1 153 ? -20.761 -3.899 -2.114 1.00 90.06 153 VAL A CA 1
ATOM 1214 C C . VAL A 1 153 ? -20.073 -3.887 -3.472 1.00 90.06 153 VAL A C 1
ATOM 1216 O O . VAL A 1 153 ? -18.917 -3.485 -3.571 1.00 90.06 153 VAL A O 1
ATOM 1219 N N . GLU A 1 154 ? -20.768 -4.362 -4.505 1.00 88.81 154 GLU A N 1
ATOM 1220 C CA . GLU A 1 154 ? -20.293 -4.286 -5.894 1.00 88.81 154 GLU A CA 1
ATOM 1221 C C . GLU A 1 154 ? -20.087 -2.816 -6.298 1.00 88.81 154 GLU A C 1
ATOM 1223 O O . GLU A 1 154 ? -20.794 -1.945 -5.777 1.00 88.81 154 GLU A O 1
ATOM 1228 N N . PRO A 1 155 ? -19.139 -2.506 -7.199 1.00 84.12 155 PRO A N 1
ATOM 1229 C CA . PRO A 1 155 ? -19.021 -1.150 -7.723 1.00 84.12 155 PRO A CA 1
ATOM 1230 C C . PRO A 1 155 ? -20.354 -0.718 -8.353 1.00 84.12 155 PRO A C 1
ATOM 1232 O O . PRO A 1 155 ? -21.023 -1.508 -9.028 1.00 84.12 155 PRO A O 1
ATOM 1235 N N . GLU A 1 156 ? -20.755 0.539 -8.156 1.00 79.56 156 GLU A N 1
ATOM 1236 C CA . GLU A 1 156 ? -21.875 1.102 -8.915 1.00 79.56 156 GLU A CA 1
ATOM 1237 C C . GLU A 1 156 ? -21.528 1.003 -10.413 1.00 79.56 156 GLU A C 1
ATOM 1239 O O . GLU A 1 156 ? -20.455 1.433 -10.837 1.00 79.56 156 GLU A O 1
ATOM 1244 N N . LYS A 1 157 ? -22.376 0.328 -11.205 1.00 57.97 157 LYS A N 1
ATOM 1245 C CA . LYS A 1 157 ? -22.067 -0.046 -12.596 1.00 57.97 157 LYS A CA 1
ATOM 1246 C C . LYS A 1 157 ? -21.546 1.142 -13.430 1.00 57.97 157 LYS A C 1
ATOM 1248 O O . LYS A 1 157 ? -22.248 2.129 -13.603 1.00 57.97 157 LYS A O 1
ATOM 1253 N N . ALA A 1 158 ? -20.381 0.910 -14.038 1.00 47.41 158 ALA A N 1
ATOM 1254 C CA . ALA A 1 158 ? -19.826 1.463 -15.282 1.00 47.41 158 ALA A CA 1
ATOM 1255 C C . ALA A 1 158 ? -19.494 2.961 -15.395 1.00 47.41 158 ALA A C 1
ATOM 1257 O O . ALA A 1 158 ? -18.494 3.251 -16.042 1.00 47.41 158 ALA A O 1
ATOM 1258 N N . ASP A 1 159 ? -20.180 3.900 -14.743 1.00 47.22 159 ASP A N 1
ATOM 1259 C CA . ASP A 1 159 ? -19.876 5.324 -15.001 1.00 47.22 159 ASP A CA 1
ATOM 1260 C C . ASP A 1 159 ? -18.484 5.740 -14.483 1.00 47.22 159 ASP A C 1
ATOM 1262 O O . ASP A 1 159 ? -17.857 6.630 -15.045 1.00 47.22 159 ASP A O 1
ATOM 1266 N N . ALA A 1 160 ? -17.949 5.069 -13.455 1.00 47.56 160 ALA A N 1
ATOM 1267 C CA . ALA A 1 160 ? -16.614 5.367 -12.927 1.00 47.56 160 ALA A CA 1
ATOM 1268 C C . ALA A 1 160 ? -15.465 4.805 -13.785 1.00 47.56 160 ALA A C 1
ATOM 1270 O O . ALA A 1 160 ? -14.376 5.367 -13.763 1.00 47.56 160 ALA A O 1
ATOM 1271 N N . ILE A 1 161 ? -15.687 3.711 -14.526 1.00 49.19 161 ILE A N 1
ATOM 1272 C CA . ILE A 1 161 ? -14.666 3.121 -15.413 1.00 49.19 161 ILE A CA 1
ATOM 1273 C C . ILE A 1 161 ? -14.781 3.728 -16.814 1.00 49.19 161 ILE A C 1
ATOM 1275 O O . ILE A 1 161 ? -13.761 4.087 -17.394 1.00 49.19 161 ILE A O 1
ATOM 1279 N N . ASP A 1 162 ? -15.999 3.929 -17.324 1.00 45.19 162 ASP A N 1
ATOM 1280 C 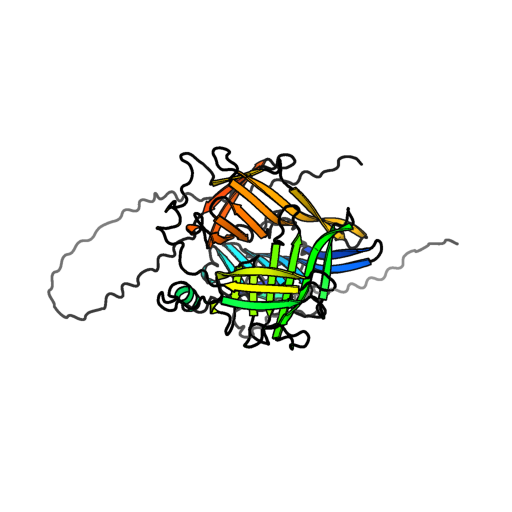CA . ASP A 1 162 ? -16.206 4.581 -18.618 1.00 45.19 162 ASP A CA 1
ATOM 1281 C C . ASP A 1 162 ? -15.796 6.069 -18.555 1.00 45.19 162 ASP A C 1
ATOM 1283 O O . ASP A 1 162 ? -15.223 6.567 -19.514 1.00 45.19 162 ASP A O 1
ATOM 1287 N N . ALA A 1 163 ? -15.916 6.766 -17.411 1.00 48.50 163 ALA A N 1
ATOM 1288 C CA . ALA A 1 163 ? -15.366 8.124 -17.252 1.00 48.50 163 ALA A CA 1
ATOM 1289 C C . ALA A 1 163 ? -13.825 8.198 -17.254 1.00 48.50 163 ALA A C 1
ATOM 1291 O O . ALA A 1 163 ? -13.275 9.252 -17.565 1.00 48.50 163 ALA A O 1
ATOM 1292 N N . ILE A 1 164 ? -13.122 7.108 -16.919 1.00 50.75 164 ILE A N 1
ATOM 1293 C CA . ILE A 1 164 ? -11.655 7.035 -17.052 1.00 50.75 164 ILE A CA 1
ATOM 1294 C C . ILE A 1 164 ? -11.264 6.874 -18.532 1.00 50.75 164 ILE A C 1
ATOM 1296 O O . ILE A 1 164 ? -10.193 7.321 -18.936 1.00 50.75 164 ILE A O 1
ATOM 1300 N N . VAL A 1 165 ? -12.128 6.253 -19.344 1.00 49.12 165 VAL A N 1
ATOM 1301 C CA . VAL A 1 165 ? -11.857 5.924 -20.753 1.00 49.12 165 VAL A CA 1
ATOM 1302 C C . VAL A 1 165 ? -12.386 6.992 -21.727 1.00 49.12 165 VAL A C 1
ATOM 1304 O O . VAL A 1 165 ? -11.744 7.232 -22.744 1.00 49.12 165 VAL A O 1
ATOM 1307 N N . ASP A 1 166 ? -13.480 7.686 -21.399 1.00 45.31 166 ASP A N 1
ATOM 1308 C CA . ASP A 1 166 ? -14.138 8.704 -22.241 1.00 45.31 166 ASP A CA 1
ATOM 1309 C C . ASP A 1 166 ? -13.785 10.156 -21.844 1.00 45.31 166 ASP A C 1
ATOM 1311 O O . ASP A 1 166 ? -14.550 11.087 -22.113 1.00 45.31 166 ASP A O 1
ATOM 1315 N N . ALA A 1 167 ? -12.636 10.386 -21.195 1.00 51.25 167 ALA A N 1
ATOM 1316 C CA . ALA A 1 167 ? -12.133 11.738 -20.947 1.00 51.25 167 ALA A CA 1
ATOM 1317 C C . ALA A 1 167 ? -11.833 12.440 -22.289 1.00 51.25 167 ALA A C 1
ATOM 1319 O O . ALA A 1 167 ? -10.781 12.257 -22.896 1.00 51.25 167 ALA A O 1
ATOM 1320 N N . ASP A 1 168 ? -12.832 13.195 -22.741 1.00 46.19 168 ASP A N 1
ATOM 1321 C CA . ASP A 1 168 ? -12.960 13.955 -23.984 1.00 46.19 168 ASP A CA 1
ATOM 1322 C C . ASP A 1 168 ? -11.622 14.563 -24.466 1.00 46.19 168 ASP A C 1
ATOM 1324 O O . ASP A 1 168 ? -11.026 15.410 -23.795 1.00 46.19 168 ASP A O 1
ATOM 1328 N N . GLU A 1 169 ? -11.161 14.165 -25.661 1.00 53.81 169 GLU A N 1
ATOM 1329 C CA . GLU A 1 169 ? -9.905 14.627 -26.291 1.00 53.81 169 GLU A CA 1
ATOM 1330 C C . GLU A 1 169 ? -9.859 16.157 -26.530 1.00 53.81 169 GLU A C 1
ATOM 1332 O O . GLU A 1 169 ? -8.807 16.712 -26.859 1.00 53.81 169 GLU A O 1
ATOM 1337 N N . ASP A 1 170 ? -10.981 16.864 -26.353 1.00 51.12 170 ASP A N 1
ATOM 1338 C CA . ASP A 1 170 ? -11.150 18.267 -26.742 1.00 51.12 170 ASP A CA 1
ATOM 1339 C C . ASP A 1 170 ? -11.055 19.294 -25.591 1.00 51.12 170 ASP A C 1
ATOM 1341 O O . ASP A 1 170 ? -11.002 20.503 -25.857 1.00 51.12 170 ASP A O 1
ATOM 1345 N N . THR A 1 171 ? -10.938 18.885 -24.319 1.00 49.16 171 THR A N 1
ATOM 1346 C CA . THR A 1 171 ? -10.643 19.824 -23.216 1.00 49.16 171 THR A CA 1
ATOM 1347 C C . THR A 1 171 ? -9.169 19.780 -22.824 1.00 49.16 171 THR A C 1
ATOM 1349 O O . THR A 1 171 ? -8.772 19.126 -21.871 1.00 49.16 171 THR A O 1
ATOM 1352 N N . ASN A 1 172 ? -8.345 20.561 -23.527 1.00 48.75 172 ASN A N 1
ATOM 1353 C CA . ASN A 1 172 ? -6.924 20.813 -23.219 1.00 48.75 172 ASN A CA 1
ATOM 1354 C C . ASN A 1 172 ? -6.649 21.479 -21.843 1.00 48.75 172 ASN A C 1
ATOM 1356 O O . ASN A 1 172 ? -5.531 21.944 -21.594 1.00 48.75 172 ASN A O 1
ATOM 1360 N N . GLU A 1 173 ? -7.629 21.572 -20.942 1.00 55.25 173 GLU A N 1
ATOM 1361 C CA . GLU A 1 173 ? -7.337 21.884 -19.546 1.00 55.25 173 GLU A CA 1
ATOM 1362 C C . GLU A 1 173 ? -6.781 20.618 -18.904 1.00 55.25 173 GLU A C 1
ATOM 1364 O O . GLU A 1 173 ? -7.488 19.636 -18.720 1.00 55.25 173 GLU A O 1
ATOM 1369 N N . LYS A 1 174 ? -5.480 20.636 -18.592 1.00 59.97 174 LYS A N 1
ATOM 1370 C CA . LYS A 1 174 ? -4.849 19.608 -17.764 1.00 59.97 174 LYS A CA 1
ATOM 1371 C C . LYS A 1 174 ? -5.655 19.482 -16.479 1.00 59.97 174 LYS A C 1
ATOM 1373 O O . LYS A 1 174 ? -5.518 20.341 -15.604 1.00 59.97 174 LYS A O 1
ATOM 1378 N N . ASP A 1 175 ? -6.462 18.430 -16.379 1.00 83.12 175 ASP A N 1
ATOM 1379 C CA . ASP A 1 175 ? -7.206 18.107 -15.172 1.00 83.12 175 ASP A CA 1
ATOM 1380 C C . ASP A 1 175 ? -6.195 17.766 -14.076 1.00 83.12 175 ASP A C 1
ATOM 1382 O O . ASP A 1 175 ? -5.698 16.650 -13.924 1.00 83.12 175 ASP A O 1
ATOM 1386 N N . SER A 1 176 ? -5.812 18.814 -13.358 1.00 90.38 176 SER A N 1
ATOM 1387 C CA . SER A 1 176 ? -4.821 18.792 -12.304 1.00 90.38 176 SER A CA 1
ATOM 1388 C C . SER A 1 176 ? -5.336 19.612 -11.136 1.00 90.38 176 SER A C 1
ATOM 1390 O O . SER A 1 176 ? -6.020 20.622 -11.309 1.00 90.38 176 SER A O 1
ATOM 1392 N N . MET A 1 177 ? -5.034 19.153 -9.930 1.00 92.31 177 MET A N 1
ATOM 1393 C CA . MET A 1 177 ? -5.262 19.908 -8.708 1.00 92.31 177 MET A CA 1
ATOM 1394 C C . MET A 1 177 ? -3.957 20.023 -7.945 1.00 92.31 177 MET A C 1
ATOM 1396 O O . MET A 1 177 ? -3.171 19.075 -7.910 1.00 92.31 177 MET A O 1
ATOM 1400 N N . SER A 1 178 ? -3.763 21.162 -7.291 1.00 93.94 178 SER A N 1
ATOM 1401 C CA . SER A 1 178 ? -2.627 21.370 -6.405 1.00 93.94 178 SER A CA 1
ATOM 1402 C C . SER A 1 178 ? -3.092 21.824 -5.032 1.00 93.94 178 SER A C 1
ATOM 1404 O O . SER A 1 178 ? -4.046 22.593 -4.896 1.00 93.94 178 SER A O 1
ATOM 1406 N N . PHE A 1 179 ? -2.415 21.330 -4.007 1.00 95.44 179 PHE A N 1
ATOM 1407 C CA . PHE A 1 179 ? -2.640 21.703 -2.619 1.00 95.44 179 PHE A CA 1
ATOM 1408 C C . PHE A 1 179 ? -1.353 21.541 -1.825 1.00 95.44 179 PHE A C 1
ATOM 1410 O O . PHE A 1 179 ? -0.451 20.812 -2.223 1.00 95.44 179 PHE A O 1
ATOM 1417 N N . ARG A 1 180 ? -1.273 22.199 -0.674 1.00 95.44 180 ARG A N 1
ATOM 1418 C CA . ARG A 1 180 ? -0.120 22.128 0.215 1.00 95.44 180 ARG A CA 1
ATOM 1419 C C . ARG A 1 180 ? -0.439 21.288 1.431 1.00 95.44 180 ARG A C 1
ATOM 1421 O O . ARG A 1 180 ? -1.525 21.388 1.999 1.00 95.44 180 ARG A O 1
ATOM 1428 N N . VAL A 1 181 ? 0.540 20.500 1.852 1.00 94.81 181 VAL A N 1
ATOM 1429 C CA . VAL A 1 181 ? 0.541 19.794 3.131 1.00 94.81 181 VAL A CA 1
ATOM 1430 C C . VAL A 1 181 ? 1.621 20.387 4.026 1.00 94.81 181 VAL A C 1
ATOM 1432 O O . VAL A 1 181 ? 2.696 20.760 3.554 1.00 94.81 181 VAL A O 1
ATOM 1435 N N . THR A 1 182 ? 1.337 20.507 5.319 1.00 93.06 182 THR A N 1
ATOM 1436 C CA . THR A 1 182 ? 2.288 21.039 6.306 1.00 93.06 182 THR A CA 1
ATOM 1437 C C . THR A 1 182 ? 2.280 20.195 7.570 1.00 93.06 182 THR A C 1
ATOM 1439 O O . THR A 1 182 ? 1.223 19.747 7.997 1.00 93.06 182 THR A O 1
ATOM 1442 N N . SER A 1 183 ? 3.439 19.980 8.193 1.00 91.81 183 SER A N 1
ATOM 1443 C CA . SER A 1 183 ? 3.510 19.360 9.522 1.00 91.81 183 SER A CA 1
ATOM 1444 C C . SER A 1 183 ? 3.130 20.328 10.644 1.00 91.81 183 SER A C 1
ATOM 1446 O O . SER A 1 183 ? 2.955 19.915 11.789 1.00 91.81 183 SER A O 1
ATOM 1448 N N . GLU A 1 184 ? 3.014 21.626 10.353 1.00 90.50 184 GLU A N 1
ATOM 1449 C CA . GLU A 1 184 ? 2.591 22.616 11.338 1.00 90.50 184 GLU A CA 1
ATOM 1450 C C . GLU A 1 184 ? 1.138 22.375 11.763 1.00 90.50 184 GLU A C 1
ATOM 1452 O O . GLU A 1 184 ? 0.222 22.419 10.945 1.00 90.50 184 GLU A O 1
ATOM 1457 N N . GLY A 1 185 ? 0.926 22.112 13.056 1.00 85.19 185 GLY A N 1
ATOM 1458 C CA . GLY A 1 185 ? -0.389 21.730 13.583 1.00 85.19 185 GLY A CA 1
ATOM 1459 C C . GLY A 1 185 ? -0.822 20.307 13.213 1.00 85.19 185 GLY A C 1
ATOM 1460 O O . GLY A 1 185 ? -1.966 19.943 13.483 1.00 85.19 185 GLY A O 1
ATOM 1461 N N . GLY A 1 186 ? 0.070 19.523 12.603 1.00 89.06 186 GLY A N 1
ATOM 1462 C CA . GLY A 1 186 ? -0.128 18.107 12.329 1.00 89.06 186 GLY A CA 1
ATOM 1463 C C . GLY A 1 186 ? 0.340 17.200 13.464 1.00 89.06 186 GLY A C 1
ATOM 1464 O O . GLY A 1 186 ? 0.884 17.643 14.478 1.00 89.06 186 GLY A O 1
ATOM 1465 N N . TYR A 1 187 ? 0.135 15.905 13.258 1.00 89.62 187 TYR A N 1
ATOM 1466 C CA . TYR A 1 187 ? 0.666 14.830 14.079 1.00 89.62 187 TYR A CA 1
ATOM 1467 C C . TYR A 1 187 ? 1.706 14.035 13.297 1.00 89.62 187 TYR A C 1
ATOM 1469 O O . TYR A 1 187 ? 1.587 13.818 12.090 1.00 89.62 187 TYR A O 1
ATOM 1477 N N . TYR A 1 188 ? 2.726 13.588 14.016 1.00 89.75 188 TYR A N 1
ATOM 1478 C CA . TYR A 1 188 ? 3.846 12.860 13.461 1.00 89.75 188 TYR A CA 1
ATOM 1479 C C . TYR A 1 188 ? 4.387 11.878 14.491 1.00 89.75 188 TYR A C 1
ATOM 1481 O O . TYR A 1 188 ? 4.685 12.265 15.622 1.00 89.75 188 TYR A O 1
ATOM 1489 N N . THR A 1 189 ? 4.581 10.632 14.070 1.00 90.50 189 THR A N 1
ATOM 1490 C CA . THR A 1 189 ? 5.323 9.633 14.835 1.00 90.50 189 THR A CA 1
ATOM 1491 C C . THR A 1 189 ? 6.282 8.894 13.919 1.00 90.50 189 THR A C 1
ATOM 1493 O O . THR A 1 189 ? 5.878 8.263 12.945 1.00 90.50 189 THR A O 1
ATOM 1496 N N . ALA A 1 190 ? 7.573 8.959 14.238 1.00 89.88 190 ALA A N 1
ATOM 1497 C CA . ALA A 1 190 ? 8.591 8.195 13.530 1.00 89.88 190 ALA A CA 1
ATOM 1498 C C . ALA A 1 190 ? 8.349 6.690 13.714 1.00 89.88 19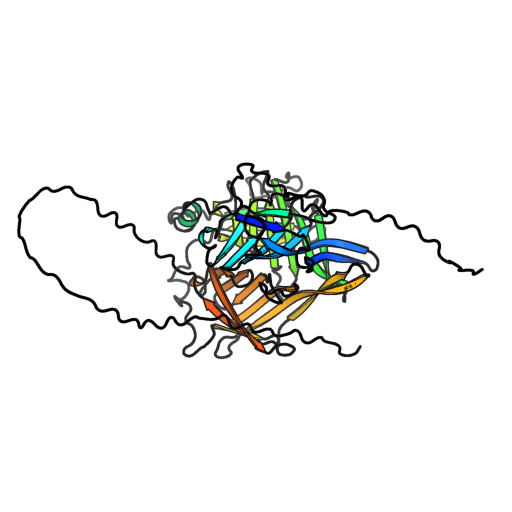0 ALA A C 1
ATOM 1500 O O . ALA A 1 190 ? 7.979 6.261 14.802 1.00 89.88 190 ALA A O 1
ATOM 1501 N N . ILE A 1 191 ? 8.606 5.887 12.683 1.00 89.75 191 ILE A N 1
ATOM 1502 C CA . ILE A 1 191 ? 8.724 4.428 12.783 1.00 89.75 191 ILE A CA 1
ATOM 1503 C C . ILE A 1 191 ? 10.215 4.121 12.888 1.00 89.75 191 ILE A C 1
ATOM 1505 O O . ILE A 1 191 ? 10.988 4.486 11.999 1.00 89.75 191 ILE A O 1
ATOM 1509 N N . MET A 1 192 ? 10.626 3.484 13.981 1.00 88.31 192 MET A N 1
ATOM 1510 C CA . MET A 1 192 ? 12.034 3.299 14.333 1.00 88.31 192 MET A CA 1
ATOM 1511 C C . MET A 1 192 ? 12.455 1.837 14.169 1.00 88.31 192 MET A C 1
ATOM 1513 O O . MET A 1 192 ? 11.729 0.931 14.568 1.00 88.31 192 MET A O 1
ATOM 1517 N N . ASN A 1 193 ? 13.646 1.596 13.621 1.00 83.19 193 ASN A N 1
ATOM 1518 C CA . ASN A 1 193 ? 14.303 0.295 13.691 1.00 83.19 193 ASN A CA 1
ATOM 1519 C C . ASN A 1 193 ? 14.806 0.090 15.124 1.00 83.19 193 ASN A C 1
ATOM 1521 O O . ASN A 1 193 ? 15.626 0.868 15.617 1.00 83.19 193 ASN A O 1
ATOM 1525 N N . GLY A 1 194 ? 14.314 -0.957 15.786 1.00 73.06 194 GLY A N 1
ATOM 1526 C CA . GLY A 1 194 ? 14.605 -1.197 17.194 1.00 73.06 194 GLY A CA 1
ATOM 1527 C C . GLY A 1 194 ? 16.047 -1.605 17.507 1.00 73.06 194 GLY A C 1
ATOM 1528 O O . GLY A 1 194 ? 16.495 -1.378 18.628 1.00 73.06 194 GLY A O 1
ATOM 1529 N N . GLN A 1 195 ? 16.795 -2.161 16.550 1.00 77.25 195 GLN A N 1
ATOM 1530 C CA . GLN A 1 195 ? 18.209 -2.513 16.734 1.00 77.25 195 GLN A CA 1
ATOM 1531 C C . GLN A 1 195 ? 19.132 -1.296 16.658 1.00 77.25 195 GLN A C 1
ATOM 1533 O O . GLN A 1 195 ? 20.050 -1.169 17.468 1.00 77.25 195 GLN A O 1
ATOM 1538 N N . GLU A 1 196 ? 18.909 -0.417 15.681 1.00 80.19 196 GLU A N 1
ATOM 1539 C CA . GLU A 1 196 ? 19.814 0.706 15.397 1.00 80.19 196 GLU A CA 1
ATOM 1540 C C . GLU A 1 196 ? 19.324 2.046 15.961 1.00 80.19 196 GLU A C 1
ATOM 1542 O O . GLU A 1 196 ? 20.072 3.023 15.963 1.00 80.19 196 GLU A O 1
ATOM 1547 N N . GLY A 1 197 ? 18.066 2.124 16.410 1.00 81.12 197 GLY A N 1
ATOM 1548 C CA . GLY A 1 197 ? 17.428 3.387 16.789 1.00 81.12 197 GLY A CA 1
ATOM 1549 C C . GLY A 1 197 ? 17.309 4.364 15.615 1.00 81.12 197 GLY A C 1
ATOM 1550 O O . GLY A 1 197 ? 17.237 5.576 15.816 1.00 81.12 197 GLY A O 1
ATOM 1551 N N . LYS A 1 198 ? 17.337 3.858 14.378 1.00 87.81 198 LYS A N 1
ATOM 1552 C CA . LYS A 1 198 ? 17.252 4.656 13.153 1.00 87.81 198 LYS A CA 1
ATOM 1553 C C . LYS A 1 198 ? 15.799 4.781 12.715 1.00 87.81 198 LYS A C 1
ATOM 1555 O O . LYS A 1 198 ? 15.082 3.786 12.672 1.00 87.81 198 LYS A O 1
ATOM 1560 N N . GLN A 1 199 ? 15.378 5.976 12.311 1.00 90.38 199 GLN A N 1
ATOM 1561 C CA . GLN A 1 199 ? 14.076 6.144 11.676 1.00 90.38 199 GLN A CA 1
ATOM 1562 C C . GLN A 1 199 ? 14.044 5.440 10.313 1.00 90.38 199 GLN A C 1
ATOM 1564 O O . GLN A 1 199 ? 14.842 5.737 9.421 1.00 90.38 199 GLN A O 1
ATOM 1569 N N . ILE A 1 200 ? 13.088 4.533 10.151 1.00 90.94 200 ILE A N 1
ATOM 1570 C CA . ILE A 1 200 ? 12.853 3.761 8.927 1.00 90.94 200 ILE A CA 1
ATOM 1571 C C . ILE A 1 200 ? 11.571 4.152 8.203 1.00 90.94 200 ILE A C 1
ATOM 1573 O O . ILE A 1 200 ? 11.354 3.725 7.073 1.00 90.94 200 ILE A O 1
ATOM 1577 N N . GLY A 1 201 ? 10.734 4.961 8.836 1.00 92.19 201 GLY A N 1
ATOM 1578 C CA . GLY A 1 201 ? 9.479 5.425 8.276 1.00 92.19 201 GLY A CA 1
ATOM 1579 C C . GLY A 1 201 ? 8.797 6.412 9.204 1.00 92.19 201 GLY A C 1
ATOM 1580 O O . GLY A 1 201 ? 9.410 6.920 10.146 1.00 92.19 201 GLY A O 1
ATOM 1581 N N . GLN A 1 202 ? 7.531 6.684 8.947 1.00 92.44 202 GLN A N 1
ATOM 1582 C CA . GLN A 1 202 ? 6.723 7.611 9.727 1.00 92.44 202 GLN A CA 1
ATOM 1583 C C . GLN A 1 202 ? 5.237 7.318 9.556 1.00 92.44 202 GLN A C 1
ATOM 1585 O O . GLN A 1 202 ? 4.809 6.880 8.494 1.00 92.44 202 GLN A O 1
ATOM 1590 N N . VAL A 1 203 ? 4.468 7.623 10.594 1.00 92.88 203 VAL A N 1
ATOM 1591 C CA . VAL A 1 203 ? 3.016 7.803 10.568 1.00 92.88 203 VAL A CA 1
ATOM 1592 C C . VAL A 1 203 ? 2.757 9.298 10.717 1.00 92.88 203 VAL A C 1
ATOM 1594 O O . VAL A 1 203 ? 3.369 9.948 11.569 1.00 92.88 203 VAL A O 1
ATOM 1597 N N . PHE A 1 204 ? 1.891 9.868 9.886 1.00 93.25 204 PHE A N 1
ATOM 1598 C CA . PHE A 1 204 ? 1.654 11.309 9.858 1.00 93.25 204 PHE A CA 1
ATOM 1599 C C . PHE A 1 204 ? 0.180 11.653 9.651 1.00 93.25 204 PHE A C 1
ATOM 1601 O O . PHE A 1 204 ? -0.582 10.878 9.078 1.00 93.25 204 PHE A O 1
ATOM 1608 N N . GLN A 1 205 ? -0.195 12.848 10.103 1.00 93.75 205 GLN A N 1
ATOM 1609 C CA . GLN A 1 205 ? -1.493 13.475 9.883 1.00 93.75 205 GLN A CA 1
ATOM 1610 C C . GLN A 1 205 ? -1.286 14.991 9.772 1.00 93.75 205 GLN A C 1
ATOM 1612 O O . GLN A 1 205 ? -1.144 15.690 10.772 1.00 93.75 205 GLN A O 1
ATOM 1617 N N . ASN A 1 206 ? -1.252 15.504 8.551 1.00 93.81 206 ASN A N 1
ATOM 1618 C CA . ASN A 1 206 ? -0.830 16.861 8.222 1.00 93.81 206 ASN A CA 1
ATOM 1619 C C . ASN A 1 206 ? -2.005 17.679 7.665 1.00 93.81 206 ASN A C 1
ATOM 1621 O O . ASN A 1 206 ? -2.713 17.186 6.785 1.00 93.81 206 ASN A O 1
ATOM 1625 N N . PRO A 1 207 ? -2.232 18.923 8.125 1.00 94.56 207 PRO A N 1
ATOM 1626 C CA . PRO A 1 207 ? -3.215 19.815 7.523 1.00 94.56 207 PRO A CA 1
ATOM 1627 C C . PRO A 1 207 ? -3.000 20.024 6.022 1.00 94.56 207 PRO A C 1
ATOM 1629 O O . PRO A 1 207 ? -1.863 20.132 5.555 1.00 94.56 207 PRO A O 1
ATOM 1632 N N . ILE A 1 208 ? -4.110 20.132 5.290 1.00 95.44 208 ILE A N 1
ATOM 1633 C CA . ILE A 1 208 ? -4.139 20.479 3.867 1.00 95.44 208 ILE A CA 1
ATOM 1634 C C . ILE A 1 208 ? -4.597 21.927 3.712 1.00 95.44 208 ILE A C 1
ATOM 1636 O O . ILE A 1 208 ? -5.568 22.338 4.347 1.00 95.44 208 ILE A O 1
ATOM 1640 N N . THR A 1 209 ? -3.965 22.687 2.822 1.00 94.62 209 THR A N 1
ATOM 1641 C CA . THR A 1 209 ? -4.428 24.016 2.402 1.00 94.62 209 THR A CA 1
ATOM 1642 C C . THR A 1 209 ? -4.456 24.121 0.879 1.00 94.62 209 THR A C 1
ATOM 1644 O O . THR A 1 209 ? -3.569 23.618 0.192 1.00 94.62 209 THR A O 1
ATOM 1647 N N . PHE A 1 210 ? -5.490 24.763 0.331 1.00 91.06 210 PHE A N 1
ATOM 1648 C CA . PHE A 1 210 ? -5.524 25.121 -1.090 1.00 91.06 210 PHE A CA 1
ATOM 1649 C C . PHE A 1 210 ? -4.842 26.478 -1.317 1.00 91.06 210 PHE A C 1
ATOM 1651 O O . PHE A 1 210 ? -4.873 27.326 -0.415 1.00 91.06 210 PHE A O 1
ATOM 1658 N N . PRO A 1 211 ? -4.230 26.696 -2.495 1.00 89.88 211 PRO A N 1
ATOM 1659 C CA . PRO A 1 211 ? -3.749 28.019 -2.869 1.00 89.88 211 PRO A CA 1
ATOM 1660 C C . PRO A 1 211 ? -4.925 28.995 -3.041 1.00 89.88 211 PRO A C 1
ATOM 1662 O O . PRO A 1 211 ? -6.067 28.586 -3.258 1.00 89.88 211 PRO A O 1
ATOM 1665 N N . ASP A 1 212 ? -4.650 30.294 -2.932 1.00 88.44 212 ASP A N 1
ATOM 1666 C CA . ASP A 1 212 ? -5.616 31.335 -3.294 1.00 88.44 212 ASP A CA 1
ATOM 1667 C C . ASP A 1 212 ? -5.806 31.454 -4.823 1.00 88.44 212 ASP A C 1
ATOM 1669 O O . ASP A 1 212 ? -5.189 30.728 -5.603 1.00 88.44 212 ASP A O 1
ATOM 1673 N N . GLU A 1 213 ? -6.665 32.382 -5.264 1.00 86.81 213 GLU A N 1
ATOM 1674 C CA . GLU A 1 213 ? -6.936 32.633 -6.693 1.00 86.81 213 GLU A CA 1
ATOM 1675 C C . GLU A 1 213 ? -5.679 33.031 -7.494 1.00 86.81 213 GLU A C 1
ATOM 1677 O O . GLU A 1 213 ? -5.644 32.847 -8.710 1.00 86.81 213 GLU A O 1
ATOM 1682 N N . ASP A 1 214 ? -4.642 33.538 -6.820 1.00 87.44 214 ASP A N 1
ATOM 1683 C CA . ASP A 1 214 ? -3.362 33.934 -7.411 1.00 87.44 214 ASP A CA 1
ATOM 1684 C C . ASP A 1 214 ? -2.306 32.806 -7.339 1.00 87.44 214 ASP A C 1
ATOM 1686 O O . ASP A 1 214 ? -1.152 33.012 -7.728 1.00 87.44 214 ASP A O 1
ATOM 1690 N N . GLY A 1 215 ? -2.665 31.618 -6.836 1.00 85.31 215 GLY A N 1
ATOM 1691 C CA . GLY A 1 215 ? -1.761 30.474 -6.685 1.00 85.31 215 GLY A CA 1
ATOM 1692 C C . GLY A 1 215 ? -0.871 30.523 -5.436 1.00 85.31 215 GLY A C 1
ATOM 1693 O O . GLY A 1 215 ? 0.070 29.738 -5.323 1.00 85.31 215 GLY A O 1
ATOM 1694 N N . ASN A 1 216 ? -1.123 31.438 -4.497 1.00 88.25 216 ASN A N 1
ATOM 1695 C CA . ASN A 1 216 ? -0.293 31.636 -3.311 1.00 88.25 216 ASN A CA 1
ATOM 1696 C C . ASN A 1 216 ? -0.839 30.897 -2.087 1.00 88.25 216 ASN A C 1
ATOM 1698 O O . ASN A 1 216 ? -2.039 30.881 -1.811 1.00 88.25 216 ASN A O 1
ATOM 1702 N N . TYR A 1 217 ? 0.075 30.368 -1.274 1.00 86.06 217 TYR A N 1
ATOM 1703 C CA . TYR A 1 217 ? -0.244 29.775 0.022 1.00 86.06 217 TYR A CA 1
ATOM 1704 C C . TYR A 1 217 ? 0.009 30.774 1.152 1.00 86.06 217 TYR A C 1
ATOM 1706 O O . TYR A 1 217 ? 1.138 31.221 1.371 1.00 86.06 217 TYR A O 1
ATOM 1714 N N . HIS A 1 218 ? -1.035 31.093 1.916 1.00 81.19 218 HIS A N 1
ATOM 1715 C CA . HIS A 1 218 ? -0.937 31.985 3.073 1.00 81.19 218 HIS A CA 1
ATOM 1716 C C . HIS A 1 218 ? -0.698 31.195 4.357 1.00 81.19 218 HIS A C 1
ATOM 1718 O O . HIS A 1 218 ? -1.392 30.212 4.612 1.00 81.19 218 HIS A O 1
ATOM 1724 N N . GLN A 1 219 ? 0.203 31.678 5.220 1.00 71.12 219 GLN A N 1
ATOM 1725 C CA . GLN A 1 219 ? 0.502 31.060 6.526 1.00 71.12 219 GLN A CA 1
ATOM 1726 C C . GLN A 1 219 ? -0.723 30.941 7.455 1.00 71.12 219 GLN A C 1
ATOM 1728 O O . GLN A 1 219 ? -0.723 30.119 8.358 1.00 71.12 219 GLN A O 1
ATOM 1733 N N . ASN A 1 220 ? -1.774 31.735 7.221 1.00 72.88 220 ASN A N 1
ATOM 1734 C CA . ASN A 1 220 ? -3.016 31.724 8.004 1.00 72.88 220 ASN A CA 1
ATOM 1735 C C . ASN A 1 220 ? -4.216 31.167 7.221 1.00 72.88 220 ASN A C 1
ATOM 1737 O O . ASN A 1 220 ? -5.362 31.464 7.563 1.00 72.88 220 ASN A O 1
ATOM 1741 N N . SER A 1 221 ? -3.975 30.436 6.131 1.00 79.19 221 SER A N 1
ATOM 1742 C CA . SER A 1 221 ? -5.058 29.752 5.424 1.00 79.19 221 SER A CA 1
ATOM 1743 C C . SER A 1 221 ? -5.685 28.706 6.349 1.00 79.19 221 SER A C 1
ATOM 1745 O O . SER A 1 221 ? -4.994 27.978 7.062 1.00 79.19 221 SER A O 1
ATOM 1747 N N . SER A 1 222 ? -7.016 28.672 6.398 1.00 85.94 222 SER A N 1
ATOM 1748 C CA . SER A 1 222 ? -7.727 27.635 7.138 1.00 85.94 222 SER A CA 1
ATOM 1749 C C . SER A 1 222 ? -7.456 26.288 6.487 1.00 85.94 222 SER A C 1
ATOM 1751 O O . SER A 1 222 ? -7.583 26.169 5.268 1.00 85.94 222 SER A O 1
ATOM 1753 N N . SER A 1 223 ? -7.141 25.283 7.304 1.00 90.81 223 SER A N 1
ATOM 1754 C CA . SER A 1 223 ? -7.062 23.908 6.826 1.00 90.81 223 SER A CA 1
ATOM 1755 C C . SER A 1 223 ? -8.377 23.512 6.150 1.00 90.81 223 SER A C 1
ATOM 1757 O O . SER A 1 223 ? -9.456 23.724 6.710 1.00 90.81 223 SER A O 1
ATOM 1759 N N . VAL A 1 224 ? -8.274 22.961 4.945 1.00 92.56 224 VAL A N 1
ATOM 1760 C CA . VAL A 1 224 ? -9.401 22.439 4.156 1.00 92.56 224 VAL A CA 1
ATOM 1761 C C . VAL A 1 224 ? -9.552 20.930 4.317 1.00 92.56 224 VAL A C 1
ATOM 1763 O O . VAL A 1 224 ? -10.517 20.351 3.827 1.00 92.56 224 VAL A O 1
ATOM 1766 N N . GLY A 1 225 ? -8.598 20.288 4.992 1.00 93.94 225 GLY A N 1
ATOM 1767 C CA . GLY A 1 225 ? -8.549 18.844 5.078 1.00 93.94 225 GLY A CA 1
ATOM 1768 C C . GLY A 1 225 ? -7.339 18.304 5.822 1.00 93.94 225 GLY A C 1
ATOM 1769 O O . GLY A 1 225 ? -6.568 19.039 6.442 1.00 93.94 225 GLY A O 1
ATOM 1770 N N . ILE A 1 226 ? -7.183 16.990 5.762 1.00 93.88 226 ILE A N 1
ATOM 1771 C CA . ILE A 1 226 ? -6.124 16.248 6.441 1.00 93.88 226 ILE A CA 1
ATOM 1772 C C . ILE A 1 226 ? -5.494 15.274 5.447 1.00 93.88 226 ILE A C 1
ATOM 1774 O O . ILE A 1 226 ? -6.200 14.504 4.807 1.00 93.88 226 ILE A O 1
ATOM 1778 N N . ASN A 1 227 ? -4.170 15.304 5.333 1.00 94.75 227 ASN A N 1
ATOM 1779 C CA . ASN A 1 227 ? -3.358 14.287 4.680 1.00 94.75 227 ASN A CA 1
ATOM 1780 C C . ASN A 1 227 ? -2.817 13.353 5.762 1.00 94.75 227 ASN A C 1
ATOM 1782 O O . ASN A 1 227 ? -1.944 13.761 6.528 1.00 94.75 227 ASN A O 1
ATOM 1786 N N . GLN A 1 228 ? -3.319 12.129 5.836 1.00 94.25 228 GLN A N 1
ATOM 1787 C CA . GLN A 1 228 ? -2.860 11.138 6.804 1.00 94.25 228 GLN A CA 1
ATOM 1788 C C . GLN A 1 228 ? -2.368 9.876 6.124 1.00 94.25 228 GLN A C 1
ATOM 1790 O O . GLN A 1 228 ? -2.830 9.519 5.045 1.00 94.25 228 GLN A O 1
ATOM 1795 N N . GLY A 1 229 ? -1.428 9.188 6.746 1.00 93.31 229 GLY A N 1
ATOM 1796 C CA . GLY A 1 229 ? -0.856 7.994 6.158 1.00 93.31 229 GLY A CA 1
ATOM 1797 C C . GLY A 1 229 ? 0.408 7.554 6.857 1.00 93.31 229 GLY A C 1
ATOM 1798 O O . GLY A 1 229 ? 0.804 8.078 7.900 1.00 93.31 229 GLY A O 1
ATOM 1799 N N . TYR A 1 230 ? 1.061 6.588 6.245 1.00 92.62 230 TYR A N 1
ATOM 1800 C CA . TYR A 1 230 ? 2.365 6.133 6.678 1.00 92.62 230 TYR A CA 1
ATOM 1801 C C . TYR A 1 230 ? 3.293 6.044 5.481 1.00 92.62 230 TYR A C 1
ATOM 1803 O O . TYR A 1 230 ? 2.855 5.964 4.332 1.00 92.62 230 TYR A O 1
ATOM 1811 N N . SER A 1 231 ? 4.589 6.062 5.750 1.00 91.88 231 SER A N 1
ATOM 1812 C CA . SER A 1 231 ? 5.587 5.832 4.722 1.00 91.88 231 SER A CA 1
ATOM 1813 C C . SER A 1 231 ? 6.869 5.223 5.277 1.00 91.88 231 SER A C 1
ATOM 1815 O O . SER A 1 231 ? 7.174 5.358 6.462 1.00 91.88 231 SER A O 1
ATOM 1817 N N . PHE A 1 232 ? 7.622 4.542 4.417 1.00 91.38 232 PHE A N 1
ATOM 1818 C CA . PHE A 1 232 ? 8.918 3.941 4.713 1.00 91.38 232 PHE A CA 1
ATOM 1819 C C . PHE A 1 232 ? 10.025 4.564 3.853 1.00 91.38 232 PHE A C 1
ATOM 1821 O O . PHE A 1 232 ? 9.834 4.841 2.671 1.00 91.38 232 PHE A O 1
ATOM 1828 N N . ASN A 1 233 ? 11.202 4.742 4.458 1.00 89.94 233 ASN A N 1
ATOM 1829 C CA . ASN A 1 233 ? 12.353 5.442 3.882 1.00 89.94 233 ASN A CA 1
ATOM 1830 C C . ASN A 1 233 ? 13.367 4.468 3.272 1.00 89.94 233 ASN A C 1
ATOM 1832 O O . ASN A 1 233 ? 13.977 3.694 4.011 1.00 89.94 233 ASN A O 1
ATOM 1836 N N . PHE A 1 234 ? 13.650 4.541 1.977 1.00 87.12 234 PHE A N 1
ATOM 1837 C CA . PHE A 1 234 ? 14.635 3.665 1.332 1.00 87.12 234 PHE A CA 1
ATOM 1838 C C . PHE A 1 234 ? 15.978 4.393 1.130 1.00 87.12 234 PHE A C 1
ATOM 1840 O O . PHE A 1 234 ? 15.987 5.614 0.993 1.00 87.12 234 PHE A O 1
ATOM 1847 N N . PRO A 1 235 ? 17.136 3.702 1.183 1.00 79.81 235 PRO A N 1
ATOM 1848 C CA . PRO A 1 235 ? 18.445 4.368 1.163 1.00 79.81 235 PRO A CA 1
ATOM 1849 C C . PRO A 1 235 ? 18.736 5.14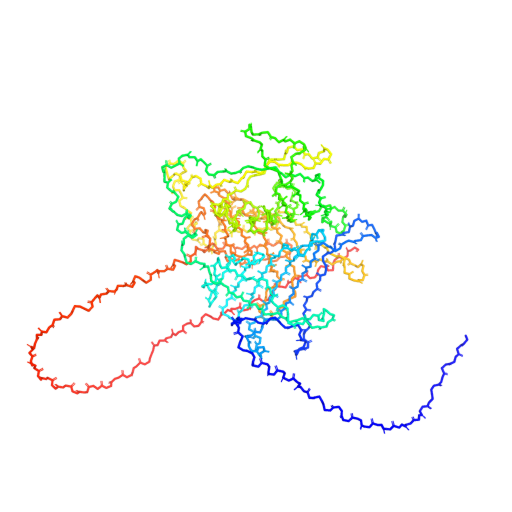5 -0.123 1.00 79.81 235 PRO A C 1
ATOM 1851 O O . PRO A 1 235 ? 19.396 6.180 -0.063 1.00 79.81 235 PRO A O 1
ATOM 1854 N N . ASP A 1 236 ? 18.254 4.634 -1.256 1.00 74.75 236 ASP A N 1
ATOM 1855 C CA . ASP A 1 236 ? 18.585 5.135 -2.592 1.00 74.75 236 ASP A CA 1
ATOM 1856 C C . ASP A 1 236 ? 17.377 5.757 -3.311 1.00 74.75 236 ASP A C 1
ATOM 1858 O O . ASP A 1 236 ? 17.479 6.091 -4.492 1.00 74.75 236 ASP A O 1
ATOM 1862 N N . ASP A 1 237 ? 16.244 5.915 -2.619 1.00 71.94 237 ASP A N 1
ATOM 1863 C CA . ASP A 1 237 ? 15.027 6.495 -3.185 1.00 71.94 237 ASP A CA 1
ATOM 1864 C C . ASP A 1 237 ? 14.515 7.663 -2.321 1.00 71.94 237 ASP A C 1
ATOM 1866 O O . ASP A 1 237 ? 14.179 7.453 -1.149 1.00 71.94 237 ASP A O 1
ATOM 1870 N N . PRO A 1 238 ? 14.466 8.900 -2.858 1.00 66.19 238 PRO A N 1
ATOM 1871 C CA . PRO A 1 238 ? 13.846 10.023 -2.167 1.00 66.19 238 PRO A CA 1
ATOM 1872 C C . PRO A 1 238 ? 12.316 9.911 -2.072 1.00 66.19 238 PRO A C 1
ATOM 1874 O O . PRO A 1 238 ? 11.730 10.673 -1.307 1.00 66.19 238 PRO A O 1
ATOM 1877 N N . HIS A 1 239 ? 11.676 9.001 -2.814 1.00 68.50 239 HIS A N 1
ATOM 1878 C CA . HIS A 1 239 ? 10.234 8.773 -2.803 1.00 68.50 239 HIS A CA 1
ATOM 1879 C C . HIS A 1 239 ? 9.871 7.772 -1.697 1.00 68.50 239 HIS A C 1
ATOM 1881 O O . HIS A 1 239 ? 10.160 6.575 -1.798 1.00 68.50 239 HIS A O 1
ATOM 1887 N N . PRO A 1 240 ? 9.251 8.226 -0.597 1.00 76.06 240 PRO A N 1
ATOM 1888 C CA . PRO A 1 240 ? 8.895 7.330 0.485 1.00 76.06 240 PRO A CA 1
ATOM 1889 C C . PRO A 1 240 ? 7.702 6.459 0.058 1.00 76.06 240 PRO A C 1
ATOM 1891 O O . PRO A 1 240 ? 6.689 6.969 -0.420 1.00 76.06 240 PRO A O 1
ATOM 1894 N N . MET A 1 241 ? 7.793 5.140 0.248 1.00 83.38 241 MET A N 1
ATOM 1895 C CA . MET A 1 241 ? 6.697 4.229 -0.110 1.00 83.38 241 MET A CA 1
ATOM 1896 C C . MET A 1 241 ? 5.682 4.124 1.015 1.00 83.38 241 MET A C 1
ATOM 1898 O O . MET A 1 241 ? 6.065 3.956 2.173 1.00 83.38 241 MET A O 1
ATOM 1902 N N . GLY A 1 242 ? 4.396 4.129 0.687 1.00 86.25 242 GLY A N 1
ATOM 1903 C CA . GLY A 1 242 ? 3.345 3.986 1.683 1.00 86.25 242 GLY A CA 1
ATOM 1904 C C . GLY A 1 242 ? 1.971 4.343 1.147 1.00 86.25 242 GLY A C 1
ATOM 1905 O O . GLY A 1 242 ? 1.801 4.573 -0.049 1.00 86.25 242 GLY A O 1
ATOM 1906 N N . ASN A 1 243 ? 0.998 4.388 2.049 1.00 90.94 243 ASN A N 1
ATOM 1907 C CA . ASN A 1 243 ? -0.386 4.690 1.715 1.00 90.94 243 ASN A CA 1
ATOM 1908 C C . ASN A 1 243 ? -0.796 6.011 2.359 1.00 90.94 243 ASN A C 1
ATOM 1910 O O . ASN A 1 243 ? -0.387 6.326 3.482 1.00 90.94 243 ASN A O 1
ATOM 1914 N N . ARG A 1 244 ? -1.616 6.783 1.645 1.00 92.38 244 ARG A N 1
ATOM 1915 C CA . ARG A 1 244 ? -2.127 8.078 2.100 1.00 92.38 244 ARG A CA 1
ATOM 1916 C C . ARG A 1 244 ? -3.633 8.163 1.917 1.00 92.38 244 ARG A C 1
ATOM 1918 O O . ARG A 1 244 ? -4.192 7.624 0.969 1.00 92.38 244 ARG A O 1
ATOM 1925 N N . GLN A 1 245 ? -4.268 8.905 2.805 1.00 93.06 245 GLN A N 1
ATOM 1926 C CA . GLN A 1 245 ? -5.641 9.358 2.714 1.00 93.06 245 GLN A CA 1
ATOM 1927 C C . GLN A 1 245 ? -5.635 10.883 2.765 1.00 93.06 245 GLN A C 1
ATOM 1929 O O . GLN A 1 245 ? -5.133 11.482 3.716 1.00 93.06 245 GLN A O 1
ATOM 1934 N N . PHE A 1 246 ? -6.233 11.514 1.765 1.00 94.69 246 PHE A N 1
ATOM 1935 C CA . PHE A 1 246 ? -6.560 12.931 1.799 1.00 94.69 246 PHE A CA 1
ATOM 1936 C C . PHE A 1 246 ? -8.041 13.069 2.123 1.00 94.69 246 PHE A C 1
ATOM 1938 O O . PHE A 1 246 ? -8.875 12.554 1.389 1.00 94.69 246 PHE A O 1
ATOM 1945 N N . LEU A 1 247 ? -8.374 13.743 3.215 1.00 93.38 247 LEU A N 1
ATOM 1946 C CA . LEU A 1 247 ? -9.736 13.933 3.703 1.00 93.38 247 LEU A CA 1
ATOM 1947 C C . LEU A 1 247 ? -10.097 15.412 3.560 1.00 93.38 247 LEU A C 1
ATOM 1949 O O . LEU A 1 247 ? -9.518 16.243 4.253 1.00 93.38 247 LEU A O 1
ATOM 1953 N N . PHE A 1 248 ? -11.043 15.751 2.686 1.00 92.00 248 PHE A N 1
ATOM 1954 C CA . PHE A 1 248 ? -11.397 17.130 2.309 1.00 92.00 248 PHE A CA 1
ATOM 1955 C C . PHE A 1 248 ? -12.761 17.574 2.860 1.00 92.00 248 PHE A C 1
ATOM 1957 O O . PHE A 1 248 ? -13.460 18.394 2.268 1.00 92.00 248 PHE A O 1
ATOM 1964 N N . GLY A 1 249 ? -13.176 17.014 3.994 1.00 84.94 249 GLY A N 1
ATOM 1965 C CA . GLY A 1 249 ? -14.483 17.271 4.588 1.00 84.94 249 GLY A CA 1
ATOM 1966 C C . GLY A 1 249 ? -15.080 16.006 5.187 1.00 84.94 249 GLY A C 1
ATOM 1967 O O . GLY A 1 249 ? -14.356 15.101 5.593 1.00 84.94 249 GLY A O 1
ATOM 1968 N N . LYS A 1 250 ? -16.415 15.955 5.275 1.00 81.69 250 LYS A N 1
ATOM 1969 C CA . LYS A 1 250 ? -17.121 14.815 5.878 1.00 81.69 250 LYS A CA 1
ATOM 1970 C C . LYS A 1 250 ? -17.151 13.587 4.962 1.00 81.69 250 LYS A C 1
ATOM 1972 O O . LYS A 1 250 ? -16.985 12.477 5.455 1.00 81.69 250 LYS A O 1
ATOM 1977 N N . ASP A 1 251 ? -17.359 13.806 3.665 1.00 86.00 251 ASP A N 1
ATOM 1978 C CA . ASP A 1 251 ? -17.648 12.736 2.701 1.00 86.00 251 ASP A CA 1
ATOM 1979 C C . ASP A 1 251 ? -16.661 12.717 1.511 1.00 86.00 251 ASP A C 1
ATOM 1981 O O . ASP A 1 251 ? -16.625 11.747 0.752 1.00 86.00 251 ASP A O 1
ATOM 1985 N N . ASP A 1 252 ? -15.824 13.752 1.378 1.00 91.81 252 ASP A N 1
ATOM 1986 C CA . ASP A 1 252 ? -14.858 13.903 0.288 1.00 91.81 252 ASP A CA 1
ATOM 1987 C C . ASP A 1 252 ? -13.479 13.393 0.709 1.00 91.81 252 ASP A C 1
ATOM 1989 O O . ASP A 1 252 ? -12.899 13.872 1.689 1.00 91.81 252 ASP A O 1
ATOM 1993 N N . LYS A 1 253 ? -12.933 12.434 -0.039 1.00 93.06 253 LYS A N 1
ATOM 1994 C CA . LYS A 1 253 ? -11.601 11.888 0.216 1.00 93.06 253 LYS A CA 1
ATOM 1995 C C . LYS A 1 253 ? -10.921 11.354 -1.037 1.00 93.06 253 LYS A C 1
ATOM 1997 O O . LYS A 1 253 ? -11.586 11.061 -2.025 1.00 93.06 253 LYS A O 1
ATOM 2002 N N . MET A 1 254 ? -9.607 11.181 -0.954 1.00 94.12 254 MET A N 1
ATOM 2003 C CA . MET A 1 254 ? -8.790 10.422 -1.898 1.00 94.12 254 MET A CA 1
ATOM 2004 C C . MET A 1 254 ? -7.934 9.410 -1.139 1.00 94.12 254 MET A C 1
ATOM 2006 O O . MET A 1 254 ? -7.361 9.751 -0.107 1.00 94.12 254 MET A O 1
ATOM 2010 N N . ILE A 1 255 ? -7.818 8.193 -1.657 1.00 91.88 255 ILE A N 1
ATOM 2011 C CA . ILE A 1 255 ? -6.882 7.174 -1.178 1.00 91.88 255 ILE A CA 1
ATOM 2012 C C . ILE A 1 255 ? -5.797 7.019 -2.218 1.00 91.88 255 ILE A C 1
ATOM 2014 O O . ILE A 1 255 ? -6.087 6.817 -3.397 1.00 91.88 255 ILE A O 1
ATOM 2018 N N . VAL A 1 256 ? -4.557 7.114 -1.762 1.00 91.56 256 VAL A N 1
ATOM 2019 C CA . VAL A 1 256 ? -3.372 7.055 -2.602 1.00 91.56 256 VAL A CA 1
ATOM 2020 C C . VAL A 1 256 ? -2.488 5.899 -2.163 1.00 91.56 256 VAL A C 1
ATOM 2022 O O . VAL A 1 256 ? -2.103 5.807 -0.997 1.00 91.56 256 VAL A O 1
ATOM 2025 N N . PHE A 1 257 ? -2.162 5.034 -3.115 1.00 90.31 257 PHE A N 1
ATOM 2026 C CA . PHE A 1 257 ? -1.213 3.941 -2.965 1.00 90.31 257 PHE A CA 1
ATOM 2027 C C . PHE A 1 257 ? 0.103 4.329 -3.625 1.00 90.31 257 PHE A C 1
ATOM 2029 O O . PHE A 1 257 ? 0.156 4.497 -4.843 1.00 90.31 257 PHE A O 1
ATOM 2036 N N . ASN A 1 258 ? 1.153 4.484 -2.821 1.00 88.69 258 ASN A N 1
ATOM 2037 C CA . ASN A 1 258 ? 2.397 5.149 -3.200 1.00 88.69 258 ASN A CA 1
ATOM 2038 C C . ASN A 1 258 ? 2.115 6.553 -3.762 1.00 88.69 258 ASN A C 1
ATOM 2040 O O . ASN A 1 258 ? 1.958 7.505 -2.998 1.00 88.69 258 ASN A O 1
ATOM 2044 N N . GLU A 1 259 ? 1.986 6.662 -5.081 1.00 89.38 259 GLU A N 1
ATOM 2045 C CA . GLU A 1 259 ? 1.735 7.904 -5.812 1.00 89.38 259 GLU A CA 1
ATOM 2046 C C . GLU A 1 259 ? 0.440 7.843 -6.641 1.00 89.38 259 GLU A C 1
ATOM 2048 O O . GLU A 1 259 ? 0.127 8.790 -7.346 1.00 89.38 259 GLU A O 1
ATOM 2053 N N . ILE A 1 260 ? -0.350 6.767 -6.564 1.00 88.75 260 ILE A N 1
ATOM 2054 C CA . ILE A 1 260 ? -1.525 6.565 -7.427 1.00 88.75 260 ILE A CA 1
ATOM 2055 C C . ILE A 1 260 ? -2.817 6.725 -6.656 1.00 88.75 260 ILE A C 1
ATOM 2057 O O . ILE A 1 260 ? -3.013 6.082 -5.626 1.00 88.75 260 ILE A O 1
ATOM 2061 N N . VAL A 1 261 ? -3.725 7.552 -7.171 1.00 90.19 261 VAL A N 1
ATOM 2062 C CA . VAL A 1 261 ? -5.069 7.705 -6.614 1.00 90.19 261 VAL A CA 1
ATOM 2063 C C . VAL A 1 261 ? -5.899 6.470 -6.950 1.00 90.19 261 VAL A C 1
ATOM 2065 O O . VAL A 1 261 ? -6.362 6.274 -8.070 1.00 90.19 261 VAL A O 1
ATOM 2068 N N . MET A 1 262 ? -6.115 5.643 -5.939 1.00 85.06 262 MET A N 1
ATOM 2069 C CA . MET A 1 262 ? -6.848 4.382 -6.032 1.00 85.06 262 MET A CA 1
ATOM 2070 C C . MET A 1 262 ? -8.347 4.559 -5.947 1.00 85.06 262 MET A C 1
ATOM 2072 O O . MET A 1 262 ? -9.119 3.798 -6.525 1.00 85.06 262 MET A O 1
ATOM 2076 N N . HIS A 1 263 ? -8.756 5.553 -5.175 1.00 87.38 263 HIS A N 1
ATOM 2077 C CA . HIS A 1 263 ? -10.147 5.864 -4.968 1.00 87.38 263 HIS A CA 1
ATOM 2078 C C . HIS A 1 263 ? -10.289 7.338 -4.629 1.00 87.38 263 HIS A C 1
ATOM 2080 O O . HIS A 1 263 ? -9.469 7.889 -3.895 1.00 87.38 263 HIS A O 1
ATOM 2086 N N . ALA A 1 264 ? -11.361 7.958 -5.104 1.00 89.69 264 ALA A N 1
ATOM 2087 C CA . ALA A 1 264 ? -11.726 9.304 -4.721 1.00 89.69 264 ALA A CA 1
ATOM 2088 C C . ALA A 1 264 ? -13.249 9.486 -4.734 1.00 89.69 264 ALA A C 1
ATOM 2090 O O . ALA A 1 264 ? -13.944 8.885 -5.552 1.00 89.69 264 ALA A O 1
ATOM 2091 N N . THR A 1 265 ? -13.766 10.324 -3.836 1.00 89.62 265 THR A N 1
ATOM 2092 C CA . THR A 1 265 ? -15.197 10.648 -3.737 1.00 89.62 265 THR A CA 1
ATOM 2093 C C . THR A 1 265 ? -15.478 12.114 -4.060 1.00 89.62 265 THR A C 1
ATOM 2095 O O . THR A 1 265 ? -14.582 12.963 -4.086 1.00 89.62 265 THR A O 1
ATOM 2098 N N . GLY A 1 266 ? -16.755 12.410 -4.314 1.00 89.75 266 GLY A N 1
ATOM 2099 C CA . GLY A 1 266 ? -17.240 13.774 -4.508 1.00 89.75 266 GLY A CA 1
ATOM 2100 C C . GLY A 1 266 ? -16.556 14.473 -5.690 1.00 89.75 266 GLY A C 1
ATOM 2101 O O . GLY A 1 266 ? -16.439 13.871 -6.760 1.00 89.75 266 GLY A O 1
ATOM 2102 N N . PRO A 1 267 ? -16.087 15.727 -5.538 1.00 89.25 267 PRO A N 1
ATOM 2103 C CA . PRO A 1 267 ? -15.450 16.468 -6.627 1.00 89.25 267 PRO A CA 1
ATOM 2104 C C . PRO A 1 267 ? -14.087 15.889 -7.040 1.00 89.25 267 PRO A C 1
ATOM 2106 O O . PRO A 1 267 ? -13.560 16.270 -8.085 1.00 89.25 267 PRO A O 1
ATOM 2109 N N . PHE A 1 268 ? -13.515 14.979 -6.244 1.00 91.38 268 PHE A N 1
ATOM 2110 C CA . PHE A 1 268 ? -12.217 14.365 -6.512 1.00 91.38 268 PHE A CA 1
ATOM 2111 C C . PHE A 1 268 ? -12.316 13.055 -7.298 1.00 91.38 268 PHE A C 1
ATOM 2113 O O . PHE A 1 268 ? -11.287 12.553 -7.736 1.00 91.38 268 PHE A O 1
ATOM 2120 N N . ALA A 1 269 ? -13.521 12.513 -7.523 1.00 87.56 269 ALA A N 1
ATOM 2121 C CA . ALA A 1 269 ? -13.725 11.240 -8.226 1.00 87.56 269 ALA A CA 1
ATOM 2122 C C . ALA A 1 269 ? -13.065 11.192 -9.620 1.00 87.56 269 ALA A C 1
ATOM 2124 O O . ALA A 1 269 ? -12.606 10.139 -10.049 1.00 87.56 269 ALA A O 1
ATOM 2125 N N . LYS A 1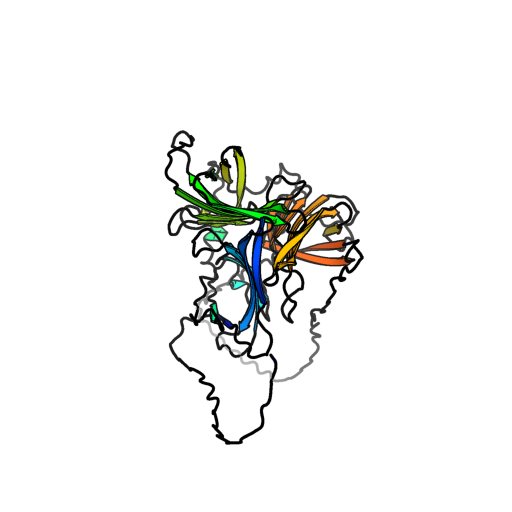 270 ? -12.932 12.344 -10.291 1.00 84.56 270 LYS A N 1
ATOM 2126 C CA . LYS A 1 270 ? -12.233 12.469 -11.581 1.00 84.56 270 LYS A CA 1
ATOM 2127 C C . LYS A 1 270 ? -10.729 12.168 -11.531 1.00 84.56 270 LYS A C 1
ATOM 2129 O O . LYS A 1 270 ? -10.107 12.024 -12.572 1.00 84.56 270 LYS A O 1
ATOM 2134 N N . PHE A 1 271 ? -10.136 12.111 -10.339 1.00 89.38 271 PHE A N 1
ATOM 2135 C CA . PHE A 1 271 ? -8.718 11.820 -10.154 1.00 89.38 271 PHE A CA 1
ATOM 2136 C C . PHE A 1 271 ? -8.437 10.335 -9.908 1.00 89.38 271 PHE A C 1
ATOM 2138 O O . PHE A 1 271 ? -7.301 10.001 -9.613 1.00 89.38 271 PHE A O 1
ATOM 2145 N N . ILE A 1 272 ? -9.408 9.422 -10.003 1.00 85.19 272 ILE A N 1
ATOM 2146 C CA . ILE A 1 272 ? -9.112 7.981 -9.916 1.00 85.19 272 ILE A CA 1
ATOM 2147 C C . ILE A 1 272 ? -8.166 7.586 -11.064 1.00 85.19 272 ILE A C 1
ATOM 2149 O O . ILE A 1 272 ? -8.407 7.928 -12.217 1.00 85.19 272 ILE A O 1
ATOM 2153 N N . GLY A 1 273 ? -7.067 6.902 -10.738 1.00 81.62 273 GLY A N 1
ATOM 2154 C CA . GLY A 1 273 ? -5.976 6.588 -11.668 1.00 81.62 273 GLY A CA 1
ATOM 2155 C C . GLY A 1 273 ? -4.994 7.742 -11.911 1.00 81.62 273 GLY A C 1
ATOM 2156 O O . GLY A 1 273 ? -4.013 7.563 -12.629 1.00 81.62 273 GLY A O 1
ATOM 2157 N N . ALA A 1 274 ? -5.219 8.917 -11.315 1.00 88.00 274 ALA A N 1
ATOM 2158 C CA . ALA A 1 274 ? -4.285 10.031 -11.394 1.00 88.00 274 ALA A CA 1
ATOM 2159 C C . ALA A 1 274 ? -2.999 9.748 -10.611 1.00 88.00 274 ALA A C 1
ATOM 2161 O O . ALA A 1 274 ? -3.008 9.084 -9.569 1.00 88.00 274 ALA A O 1
ATOM 2162 N N . THR A 1 275 ? -1.903 10.332 -11.087 1.00 89.06 275 THR A N 1
ATOM 2163 C CA . THR A 1 275 ? -0.611 10.309 -10.399 1.00 89.06 275 THR A CA 1
ATOM 2164 C C . THR A 1 275 ? -0.472 11.525 -9.495 1.00 89.06 275 THR A C 1
ATOM 2166 O O . THR A 1 275 ? -0.829 12.646 -9.874 1.00 89.06 275 THR A O 1
ATOM 2169 N N . LEU A 1 276 ? 0.098 11.308 -8.322 1.00 92.25 276 LEU A N 1
ATOM 2170 C CA . LEU A 1 276 ? 0.457 12.303 -7.335 1.00 92.25 276 LEU A CA 1
ATOM 2171 C C . LEU A 1 276 ? 1.951 12.604 -7.448 1.00 92.25 276 LEU A C 1
ATOM 2173 O O . LEU A 1 276 ? 2.784 11.715 -7.336 1.00 92.25 276 LEU A O 1
ATOM 2177 N N . SER A 1 277 ? 2.284 13.880 -7.601 1.00 91.38 277 SER A N 1
ATOM 2178 C CA . SER A 1 277 ? 3.642 14.398 -7.482 1.00 91.38 277 SER A CA 1
ATOM 2179 C C . SER A 1 277 ? 3.754 15.228 -6.212 1.00 91.38 277 SER A C 1
ATOM 2181 O O . SER A 1 277 ? 2.885 16.052 -5.921 1.00 91.38 277 SER A O 1
ATOM 2183 N N . GLU A 1 278 ? 4.853 15.055 -5.487 1.00 92.19 278 GLU A N 1
ATOM 2184 C CA . GLU A 1 278 ? 5.172 15.809 -4.278 1.00 92.19 278 GLU A CA 1
ATOM 2185 C C . GLU A 1 278 ? 6.453 16.622 -4.479 1.00 92.19 278 GLU A C 1
ATOM 2187 O O . GLU A 1 278 ? 7.504 16.073 -4.807 1.00 92.19 278 GLU A O 1
ATOM 2192 N N . GLU A 1 279 ? 6.379 17.931 -4.246 1.00 93.06 279 GLU A N 1
ATOM 2193 C CA . GLU A 1 279 ? 7.538 18.820 -4.202 1.00 93.06 279 GLU A CA 1
ATOM 2194 C C . GLU A 1 279 ? 7.751 19.321 -2.772 1.00 93.06 279 GLU A C 1
ATOM 2196 O O . GLU A 1 279 ? 6.952 20.091 -2.235 1.00 93.06 279 GLU A O 1
ATOM 2201 N N . VAL A 1 280 ? 8.849 18.899 -2.140 1.00 92.44 280 VAL A N 1
ATOM 2202 C CA . VAL A 1 280 ? 9.202 19.354 -0.790 1.00 92.44 280 VAL A CA 1
ATOM 2203 C C . VAL A 1 280 ? 9.708 20.796 -0.842 1.00 92.44 280 VAL A C 1
ATOM 2205 O O . VAL A 1 280 ? 10.789 21.078 -1.357 1.00 92.44 280 VAL A O 1
ATOM 2208 N N . VAL A 1 281 ? 8.938 21.707 -0.249 1.00 93.00 281 VAL A N 1
ATOM 2209 C CA . VAL A 1 281 ? 9.216 23.150 -0.188 1.00 93.00 281 VAL A CA 1
ATOM 2210 C C . VAL A 1 281 ? 10.133 23.489 0.987 1.00 93.00 281 VAL A C 1
ATOM 2212 O O . VAL A 1 281 ? 11.025 24.329 0.868 1.00 93.00 281 VAL A O 1
ATOM 2215 N N . SER A 1 282 ? 9.915 22.858 2.143 1.00 91.25 282 SER A N 1
ATOM 2216 C CA . SER A 1 282 ? 10.754 23.032 3.331 1.00 91.25 282 SER A CA 1
ATOM 2217 C C . SER A 1 282 ? 10.739 21.785 4.206 1.00 91.25 282 SER A C 1
ATOM 2219 O O . SER A 1 282 ? 9.742 21.077 4.257 1.00 91.25 282 SER A O 1
ATOM 2221 N N . ASN A 1 283 ? 11.837 21.561 4.929 1.00 87.25 283 ASN A N 1
ATOM 2222 C CA . ASN A 1 283 ? 11.939 20.575 6.010 1.00 87.25 283 ASN A CA 1
ATOM 2223 C C . ASN A 1 283 ? 12.225 21.228 7.379 1.00 87.25 283 ASN A C 1
ATOM 2225 O O . ASN A 1 283 ? 12.308 20.523 8.380 1.00 87.25 283 ASN A O 1
ATOM 2229 N N . ASP A 1 284 ? 12.422 22.552 7.433 1.00 82.56 284 ASP A N 1
ATOM 2230 C CA . ASP A 1 284 ? 12.848 23.284 8.636 1.00 82.56 284 ASP A CA 1
ATOM 2231 C C . ASP A 1 284 ? 12.093 24.627 8.748 1.00 82.56 284 ASP A C 1
ATOM 2233 O O . ASP A 1 284 ? 12.065 25.393 7.777 1.00 82.56 284 ASP A O 1
ATOM 2237 N N . PRO A 1 285 ? 11.451 24.950 9.890 1.00 83.25 285 PRO A N 1
ATOM 2238 C CA . PRO A 1 285 ? 11.259 24.108 11.083 1.00 83.25 285 PRO A CA 1
ATOM 2239 C C . PRO A 1 285 ? 10.171 23.040 10.922 1.00 83.25 285 PRO A C 1
ATOM 2241 O O . PRO A 1 285 ? 10.070 22.144 11.753 1.00 83.25 285 PRO A O 1
ATOM 2244 N N . ASN A 1 286 ? 9.359 23.148 9.871 1.00 88.38 286 ASN A N 1
ATOM 2245 C CA . ASN A 1 286 ? 8.246 22.256 9.579 1.00 88.38 286 ASN A CA 1
ATOM 2246 C C . ASN A 1 286 ? 8.420 21.677 8.175 1.00 88.38 286 ASN A C 1
ATOM 2248 O O . ASN A 1 286 ? 8.908 22.365 7.273 1.00 88.38 286 ASN A O 1
ATOM 2252 N N . TYR A 1 287 ? 7.980 20.435 7.994 1.00 90.25 287 TYR A N 1
ATOM 2253 C CA . TYR A 1 287 ? 7.837 19.837 6.676 1.00 90.25 287 TYR A CA 1
ATOM 2254 C C . TYR A 1 287 ? 6.686 20.527 5.939 1.00 90.25 287 TYR A C 1
ATOM 2256 O O . TYR A 1 287 ? 5.581 20.646 6.471 1.00 90.25 287 TYR A O 1
ATOM 2264 N N . VAL A 1 288 ? 6.954 20.997 4.726 1.00 93.38 288 VAL A N 1
ATOM 2265 C CA . VAL A 1 288 ? 5.983 21.623 3.830 1.00 93.38 288 VAL A CA 1
ATOM 2266 C C . VAL A 1 288 ? 6.199 21.046 2.445 1.00 93.38 288 VAL A C 1
ATOM 2268 O O . VAL A 1 288 ? 7.318 21.108 1.934 1.00 93.38 288 VAL A O 1
ATOM 2271 N N . ALA A 1 289 ? 5.136 20.543 1.825 1.00 94.50 289 ALA A N 1
ATOM 2272 C CA . ALA A 1 289 ? 5.192 20.048 0.459 1.00 94.50 289 ALA A CA 1
ATOM 2273 C C . ALA A 1 289 ? 3.987 20.500 -0.363 1.00 94.50 289 ALA A C 1
ATOM 2275 O O . ALA A 1 289 ? 2.863 20.564 0.142 1.00 94.50 289 ALA A O 1
ATOM 2276 N N . ASP A 1 290 ? 4.248 20.799 -1.630 1.00 95.06 290 ASP A N 1
ATOM 2277 C CA . ASP A 1 290 ? 3.229 21.053 -2.634 1.00 95.06 290 ASP A CA 1
ATOM 2278 C C . ASP A 1 290 ? 2.909 19.734 -3.335 1.00 95.06 290 ASP A C 1
ATOM 2280 O O . ASP A 1 290 ? 3.778 19.067 -3.895 1.00 95.06 290 ASP A O 1
ATOM 2284 N N . ILE A 1 291 ? 1.644 19.342 -3.262 1.00 95.12 291 ILE A N 1
ATOM 2285 C CA . ILE A 1 291 ? 1.105 18.145 -3.888 1.00 95.12 291 ILE A CA 1
ATOM 2286 C C . ILE A 1 291 ? 0.398 18.560 -5.163 1.00 95.12 291 ILE A C 1
ATOM 2288 O O . ILE A 1 291 ? -0.425 19.475 -5.146 1.00 95.12 291 ILE A O 1
ATOM 2292 N N . THR A 1 292 ? 0.688 17.864 -6.255 1.00 94.81 292 THR A N 1
ATOM 2293 C CA . THR A 1 292 ? -0.063 17.972 -7.505 1.00 94.81 292 THR A CA 1
ATOM 2294 C C . THR A 1 292 ? -0.607 16.606 -7.873 1.00 94.81 292 THR A C 1
ATOM 2296 O O . THR A 1 292 ? 0.153 15.653 -7.992 1.00 94.81 292 THR A O 1
ATOM 2299 N N . VAL A 1 293 ? -1.917 16.514 -8.067 1.00 93.75 293 VAL A N 1
ATOM 2300 C CA . VAL A 1 293 ? -2.582 15.322 -8.596 1.00 93.75 293 VAL A CA 1
ATOM 2301 C C . VAL A 1 293 ? -2.979 15.631 -10.026 1.00 93.75 293 VAL A C 1
ATOM 2303 O O . VAL A 1 293 ? -3.659 16.628 -10.265 1.00 93.75 293 VAL A O 1
ATOM 2306 N N . ALA A 1 294 ? -2.528 14.815 -10.971 1.00 90.88 294 ALA A N 1
ATOM 2307 C CA . ALA A 1 294 ? -2.754 15.035 -12.392 1.00 90.88 294 ALA A CA 1
ATOM 2308 C C . ALA A 1 294 ? -3.297 13.769 -13.050 1.00 90.88 294 ALA A C 1
ATOM 2310 O O . ALA A 1 294 ? -2.703 12.695 -12.925 1.00 90.88 294 ALA A O 1
ATOM 2311 N N . VAL A 1 295 ? -4.414 13.914 -13.764 1.00 84.56 295 VAL A N 1
ATOM 2312 C CA . VAL A 1 295 ? -4.915 12.860 -14.648 1.00 84.56 295 VAL A CA 1
ATOM 2313 C C . VAL A 1 295 ? -3.889 12.678 -15.774 1.00 84.56 295 VAL A C 1
ATOM 2315 O O . VAL A 1 295 ? -3.442 13.682 -16.344 1.00 84.56 295 VAL A O 1
ATOM 2318 N N . PRO A 1 296 ? -3.471 11.439 -16.092 1.00 71.56 296 PRO A N 1
ATOM 2319 C CA . PRO A 1 296 ? -2.576 11.199 -17.210 1.00 71.56 296 PRO A CA 1
ATOM 2320 C C . PRO A 1 296 ? -3.180 11.799 -18.484 1.00 71.56 296 PRO A C 1
ATOM 2322 O O . PRO A 1 296 ? -4.279 11.442 -18.899 1.00 71.56 296 PRO A O 1
ATOM 2325 N N . THR A 1 297 ? -2.477 12.755 -19.094 1.00 60.28 297 THR A N 1
ATOM 2326 C CA . THR A 1 297 ? -2.931 13.415 -20.321 1.00 60.28 297 THR A CA 1
ATOM 2327 C C . THR A 1 297 ? -2.743 12.453 -21.488 1.00 60.28 297 THR A C 1
ATOM 2329 O O . THR A 1 297 ? -1.687 12.467 -22.119 1.00 60.28 297 THR A O 1
ATOM 2332 N N . SER A 1 298 ? -3.756 11.624 -21.744 1.00 51.94 298 SER A N 1
ATOM 2333 C CA . SER A 1 298 ? -3.830 10.594 -22.790 1.00 51.94 298 SER A CA 1
ATOM 2334 C C . SER A 1 298 ? -2.757 9.496 -22.716 1.00 51.94 298 SER A C 1
ATOM 2336 O O . SER A 1 298 ? -1.643 9.687 -22.227 1.00 51.94 298 SER A O 1
ATOM 2338 N N . THR A 1 299 ? -3.125 8.310 -23.205 1.00 49.94 299 THR A N 1
ATOM 2339 C CA . THR A 1 299 ? -2.212 7.214 -23.558 1.00 49.94 299 THR A CA 1
ATOM 2340 C C . THR A 1 299 ? -0.918 7.762 -24.159 1.00 49.94 299 THR A C 1
ATOM 2342 O O . THR A 1 299 ? -1.013 8.696 -24.960 1.00 49.94 299 THR A O 1
ATOM 2345 N N . PRO A 1 300 ? 0.264 7.204 -23.814 1.00 48.09 300 PRO A N 1
ATOM 2346 C CA . PRO A 1 300 ? 1.520 7.585 -24.450 1.00 48.09 300 PRO A CA 1
ATOM 2347 C C . PRO A 1 300 ? 1.280 7.677 -25.948 1.00 48.09 300 PRO A C 1
ATOM 2349 O O . PRO A 1 300 ? 0.802 6.708 -26.537 1.00 48.09 300 PRO A O 1
ATOM 2352 N N . ASP A 1 301 ? 1.504 8.856 -26.526 1.00 46.12 301 ASP A N 1
ATOM 2353 C CA . ASP A 1 301 ? 1.344 9.045 -27.957 1.00 46.12 301 ASP A CA 1
ATOM 2354 C C . ASP A 1 301 ? 2.184 7.951 -28.643 1.00 46.12 301 ASP A C 1
ATOM 2356 O O . ASP A 1 301 ? 3.414 7.933 -28.471 1.00 46.12 301 ASP A O 1
ATOM 2360 N N . PRO A 1 302 ? 1.535 7.002 -29.351 1.00 46.72 302 PRO A N 1
ATOM 2361 C CA . PRO A 1 302 ? 2.209 5.834 -29.906 1.00 46.72 302 PRO A CA 1
ATOM 2362 C C . PRO A 1 302 ? 3.306 6.232 -30.906 1.00 46.72 302 PRO A C 1
ATOM 2364 O O . PRO A 1 302 ? 4.162 5.415 -31.246 1.00 46.72 302 PRO A O 1
ATOM 2367 N N . ASP A 1 303 ? 3.317 7.490 -31.359 1.00 50.44 303 ASP A N 1
ATOM 2368 C CA . ASP A 1 303 ? 4.316 8.024 -32.275 1.00 50.44 303 ASP A CA 1
ATOM 2369 C C . ASP A 1 303 ? 5.497 8.748 -31.587 1.00 50.44 303 ASP A C 1
ATOM 2371 O O . ASP A 1 303 ? 6.504 9.006 -32.257 1.00 50.44 303 ASP A O 1
ATOM 2375 N N . THR A 1 304 ? 5.451 9.059 -30.279 1.00 46.31 304 THR A N 1
ATOM 2376 C CA . THR A 1 304 ? 6.546 9.785 -29.581 1.00 46.31 304 THR A CA 1
ATOM 2377 C C . THR A 1 304 ? 7.276 8.991 -28.501 1.00 46.31 304 THR A C 1
ATOM 2379 O O . THR A 1 304 ? 8.469 9.232 -28.281 1.00 46.31 304 THR A O 1
ATOM 2382 N N . THR A 1 305 ? 6.644 7.989 -27.893 1.00 47.84 305 THR A N 1
ATOM 2383 C CA . THR A 1 305 ? 7.359 6.869 -27.266 1.00 47.84 305 THR A CA 1
ATOM 2384 C C . THR A 1 305 ? 7.456 5.775 -28.310 1.00 47.84 305 THR A C 1
ATOM 2386 O O . THR A 1 305 ? 6.427 5.409 -28.864 1.00 47.84 305 THR A O 1
ATOM 2389 N N . GLY A 1 306 ? 8.653 5.268 -28.625 1.00 46.94 306 GLY A N 1
ATOM 2390 C CA . GLY A 1 306 ? 8.771 4.110 -29.517 1.00 46.94 306 GLY A CA 1
ATOM 2391 C C . GLY A 1 306 ? 7.727 3.065 -29.122 1.00 46.94 306 GLY A C 1
ATOM 2392 O O . GLY A 1 306 ? 7.648 2.728 -27.944 1.00 46.94 306 GLY A O 1
ATOM 2393 N N . ASN A 1 307 ? 6.895 2.673 -30.089 1.00 48.84 307 ASN A N 1
ATOM 2394 C CA . ASN A 1 307 ? 5.777 1.719 -30.038 1.00 48.84 307 ASN A CA 1
ATOM 2395 C C . ASN A 1 307 ? 6.203 0.298 -29.605 1.00 48.84 307 ASN A C 1
ATOM 2397 O O . ASN A 1 307 ? 5.743 -0.714 -30.137 1.00 48.84 307 ASN A O 1
ATOM 2401 N N . ASP A 1 308 ? 7.135 0.202 -28.672 1.00 66.12 308 ASP A N 1
ATOM 2402 C CA . ASP A 1 308 ? 7.650 -1.038 -28.151 1.00 66.12 308 ASP A CA 1
ATOM 2403 C C . ASP A 1 308 ? 6.633 -1.504 -27.114 1.00 66.12 308 ASP A C 1
ATOM 2405 O O . ASP A 1 308 ? 6.761 -1.256 -25.916 1.00 66.12 308 ASP A O 1
ATOM 2409 N N . ALA A 1 309 ? 5.576 -2.159 -27.600 1.00 78.31 309 ALA A N 1
ATOM 2410 C CA . ALA A 1 309 ? 4.775 -3.040 -26.766 1.00 78.31 309 ALA A CA 1
ATOM 2411 C C . ALA A 1 309 ? 5.726 -3.934 -25.961 1.00 78.31 309 ALA A C 1
ATOM 2413 O O . ALA A 1 309 ? 6.781 -4.342 -26.469 1.00 78.31 309 ALA A O 1
ATOM 2414 N N . TYR A 1 310 ? 5.380 -4.234 -24.711 1.00 84.94 310 TYR A N 1
ATOM 2415 C CA . TYR A 1 310 ? 6.195 -5.157 -23.947 1.00 84.94 310 TYR A CA 1
ATOM 2416 C C . TYR A 1 310 ? 6.244 -6.510 -24.668 1.00 84.94 310 TYR A C 1
ATOM 2418 O O . TYR A 1 310 ? 5.235 -7.165 -24.920 1.00 84.94 310 TYR A O 1
ATOM 2426 N N . ILE A 1 311 ? 7.452 -6.937 -25.030 1.00 84.56 311 ILE A N 1
ATOM 2427 C CA . ILE A 1 311 ? 7.690 -8.235 -25.654 1.00 84.56 311 ILE A CA 1
ATOM 2428 C C . ILE A 1 311 ? 8.616 -9.006 -24.729 1.00 84.56 311 ILE A C 1
ATOM 2430 O O . ILE A 1 311 ? 9.793 -8.669 -24.578 1.00 84.56 311 ILE A O 1
ATOM 2434 N N . ARG A 1 312 ? 8.082 -10.073 -24.129 1.00 88.19 312 ARG A N 1
ATOM 2435 C CA . ARG A 1 312 ? 8.888 -11.043 -23.385 1.00 88.19 312 ARG A CA 1
ATOM 2436 C C . ARG A 1 312 ? 10.004 -11.581 -24.288 1.00 88.19 312 ARG A C 1
ATOM 2438 O O . ARG A 1 312 ? 9.749 -11.962 -25.431 1.00 88.19 312 ARG A O 1
ATOM 2445 N N . GLU A 1 313 ? 11.233 -11.634 -23.769 1.00 88.75 313 GLU A N 1
ATOM 2446 C CA . GLU A 1 313 ? 12.398 -12.134 -24.515 1.00 88.75 313 GLU A CA 1
ATOM 2447 C C . GLU A 1 313 ? 12.150 -13.560 -25.063 1.00 88.75 313 GLU A C 1
ATOM 2449 O O . GLU A 1 313 ? 11.567 -14.415 -24.391 1.00 88.75 313 GLU A O 1
ATOM 2454 N N . GLU A 1 314 ? 12.599 -13.841 -26.293 1.00 89.56 314 GLU A N 1
ATOM 2455 C CA . GLU A 1 314 ? 12.376 -15.144 -26.934 1.00 89.56 314 GLU A CA 1
ATOM 2456 C C . GLU A 1 314 ? 12.984 -16.291 -26.106 1.00 89.56 314 GLU A C 1
ATOM 2458 O O . GLU A 1 314 ? 14.171 -16.294 -25.775 1.00 89.56 314 GLU A O 1
ATOM 2463 N N . GLY A 1 315 ? 12.161 -17.294 -25.785 1.00 89.44 315 GLY A N 1
ATOM 2464 C CA . GLY A 1 315 ? 12.566 -18.449 -24.982 1.00 89.44 315 GLY A CA 1
ATOM 2465 C C . GLY A 1 315 ? 12.614 -18.199 -23.471 1.00 89.44 315 GLY A C 1
ATOM 2466 O O . GLY A 1 315 ? 12.963 -19.122 -22.733 1.00 89.44 315 GLY A O 1
ATOM 2467 N N . ALA A 1 316 ? 12.252 -17.004 -23.000 1.00 91.69 316 ALA A N 1
ATOM 2468 C CA . ALA A 1 316 ? 12.183 -16.706 -21.578 1.00 91.69 316 ALA A CA 1
ATOM 2469 C C . ALA A 1 316 ? 11.001 -17.413 -20.896 1.00 91.69 316 ALA A C 1
ATOM 2471 O O . ALA A 1 316 ? 9.873 -17.418 -21.395 1.00 91.69 316 ALA A O 1
ATOM 2472 N N . THR A 1 317 ? 11.256 -17.990 -19.720 1.00 93.31 317 THR A N 1
ATOM 2473 C CA . THR A 1 317 ? 10.231 -18.608 -18.857 1.00 93.31 317 THR A CA 1
ATOM 2474 C C . THR A 1 317 ? 9.669 -17.650 -17.809 1.00 93.31 317 THR A C 1
ATOM 2476 O O . THR A 1 317 ? 8.712 -18.000 -17.124 1.00 93.31 317 THR A O 1
ATOM 2479 N N . TYR A 1 318 ? 10.261 -16.463 -17.690 1.00 95.06 318 TYR A N 1
ATOM 2480 C CA . TYR A 1 318 ? 9.893 -15.388 -16.774 1.00 95.06 318 TYR A CA 1
ATOM 2481 C C . TYR A 1 318 ? 10.176 -14.033 -17.435 1.00 95.06 318 TYR A C 1
ATOM 2483 O O . TYR A 1 318 ? 10.994 -13.944 -18.350 1.00 95.06 318 TYR A O 1
ATOM 2491 N N . ASP A 1 319 ? 9.520 -12.980 -16.959 1.00 95.88 319 ASP A N 1
ATOM 2492 C CA . ASP A 1 319 ? 9.714 -11.603 -17.422 1.00 95.88 319 ASP A CA 1
ATOM 2493 C C . ASP A 1 319 ? 10.889 -10.943 -16.700 1.00 95.88 319 ASP A C 1
ATOM 2495 O O . ASP A 1 319 ? 11.752 -10.324 -17.328 1.00 95.88 319 ASP A O 1
ATOM 2499 N N . PHE A 1 320 ? 10.975 -11.150 -15.382 1.00 96.81 320 PHE A N 1
ATOM 2500 C CA . PHE A 1 320 ? 12.050 -10.603 -14.563 1.00 96.81 320 PHE A CA 1
ATOM 2501 C C . PHE A 1 320 ? 12.656 -11.617 -13.608 1.00 96.81 320 PHE A C 1
ATOM 2503 O O . PHE A 1 320 ? 12.011 -12.566 -13.175 1.00 96.81 320 PHE A O 1
ATOM 2510 N N . ARG A 1 321 ? 13.895 -11.352 -13.211 1.00 96.38 321 ARG A N 1
ATOM 2511 C CA . ARG A 1 321 ? 14.584 -12.009 -12.109 1.00 96.38 321 ARG A CA 1
ATOM 2512 C C . ARG A 1 321 ? 15.012 -10.973 -11.084 1.00 96.38 321 ARG A C 1
ATOM 2514 O O . ARG A 1 321 ? 15.634 -9.970 -11.428 1.00 96.38 321 ARG A O 1
ATOM 2521 N N . ILE A 1 322 ? 14.722 -11.243 -9.824 1.00 94.94 322 ILE A N 1
ATOM 2522 C CA . ILE A 1 322 ? 15.100 -10.421 -8.678 1.00 94.94 322 ILE A CA 1
ATOM 2523 C C . ILE A 1 322 ? 16.183 -11.168 -7.912 1.00 94.94 322 ILE A C 1
ATOM 2525 O O . ILE A 1 322 ? 16.150 -12.394 -7.813 1.00 94.94 322 ILE A O 1
ATOM 2529 N N . THR A 1 323 ? 17.162 -10.442 -7.385 1.00 93.25 323 THR A N 1
ATOM 2530 C CA . THR A 1 323 ? 18.222 -11.014 -6.549 1.00 93.25 323 THR A CA 1
ATOM 2531 C C . THR A 1 323 ? 18.540 -10.088 -5.385 1.00 93.25 323 THR A C 1
ATOM 2533 O O . THR A 1 323 ? 18.617 -8.880 -5.581 1.00 93.25 323 THR A O 1
ATOM 2536 N N . ALA A 1 324 ? 18.773 -10.639 -4.192 1.00 89.25 324 ALA A N 1
ATOM 2537 C CA . ALA A 1 324 ? 19.246 -9.862 -3.042 1.00 89.25 324 ALA A CA 1
ATOM 2538 C C . ALA A 1 324 ? 20.714 -9.421 -3.182 1.00 89.25 324 ALA A C 1
ATOM 2540 O O . ALA A 1 324 ? 21.152 -8.468 -2.539 1.00 89.25 324 ALA A O 1
ATOM 2541 N N . ASN A 1 325 ? 21.497 -10.085 -4.041 1.00 89.50 325 ASN A N 1
ATOM 2542 C CA . ASN A 1 325 ? 22.872 -9.670 -4.310 1.00 89.50 325 ASN A CA 1
ATOM 2543 C C . ASN A 1 325 ? 22.912 -8.266 -4.940 1.00 89.50 325 ASN A C 1
ATOM 2545 O O . ASN A 1 325 ? 22.377 -8.055 -6.028 1.00 89.50 325 ASN A O 1
ATOM 2549 N N . GLY A 1 326 ? 23.574 -7.328 -4.258 1.00 84.25 326 GLY A N 1
ATOM 2550 C CA . GLY A 1 326 ? 23.620 -5.916 -4.642 1.00 84.25 326 GLY A CA 1
ATOM 2551 C C . GLY A 1 326 ? 22.354 -5.133 -4.285 1.00 84.25 326 GLY A C 1
ATOM 2552 O O . GLY A 1 326 ? 22.201 -4.011 -4.763 1.00 84.25 326 GLY A O 1
ATOM 2553 N N . GLY A 1 327 ? 21.456 -5.725 -3.494 1.00 89.06 327 GLY A N 1
ATOM 2554 C CA . GLY A 1 327 ? 20.269 -5.079 -2.954 1.00 89.06 327 GLY A CA 1
ATOM 2555 C C . GLY A 1 327 ? 20.457 -4.543 -1.535 1.00 89.06 327 GLY A C 1
ATOM 2556 O O . GLY A 1 327 ? 21.514 -4.675 -0.914 1.00 89.06 327 GLY A O 1
ATOM 2557 N N . PHE A 1 328 ? 19.387 -3.943 -1.034 1.00 91.00 328 PHE A N 1
ATOM 2558 C CA . PHE A 1 328 ? 19.205 -3.489 0.335 1.00 91.00 328 PHE A CA 1
ATOM 2559 C C . PHE A 1 328 ? 18.139 -4.344 1.021 1.00 91.00 328 PHE A C 1
ATOM 2561 O O . PHE A 1 328 ? 17.133 -4.710 0.411 1.00 91.00 328 PHE A O 1
ATOM 2568 N N . TYR A 1 329 ? 18.364 -4.620 2.300 1.00 90.44 329 TYR A N 1
ATOM 2569 C CA . TYR A 1 329 ? 17.447 -5.320 3.185 1.00 90.44 329 TYR A CA 1
ATOM 2570 C C . TYR A 1 329 ? 17.551 -4.711 4.582 1.00 90.44 329 TYR A C 1
ATOM 2572 O O . TYR A 1 329 ? 18.661 -4.472 5.063 1.00 90.44 329 TYR A O 1
ATOM 2580 N N . ASP A 1 330 ? 16.412 -4.499 5.232 1.00 89.88 330 ASP A N 1
ATOM 2581 C CA . ASP A 1 330 ? 16.340 -4.044 6.618 1.00 89.88 330 ASP A CA 1
ATOM 2582 C C . ASP A 1 330 ? 15.086 -4.613 7.307 1.00 89.88 330 ASP A C 1
ATOM 2584 O O . ASP A 1 330 ? 13.975 -4.408 6.801 1.00 89.88 330 ASP A O 1
ATOM 2588 N N . PRO A 1 331 ? 15.216 -5.343 8.432 1.00 89.88 331 PRO A N 1
ATOM 2589 C CA . PRO A 1 331 ? 14.061 -5.887 9.135 1.00 89.88 331 PRO A CA 1
ATOM 2590 C C . PRO A 1 331 ? 13.187 -4.775 9.728 1.00 89.88 331 PRO A C 1
ATOM 2592 O O . PRO A 1 331 ? 13.677 -3.805 10.305 1.00 89.88 331 PRO A O 1
ATOM 2595 N N . ILE A 1 332 ? 11.869 -4.960 9.665 1.00 89.06 332 ILE A N 1
ATOM 2596 C CA . ILE A 1 332 ? 10.919 -4.180 10.464 1.00 89.06 332 ILE A CA 1
ATOM 2597 C C . ILE A 1 332 ? 10.778 -4.902 11.798 1.00 89.06 332 ILE A C 1
ATOM 2599 O O . ILE A 1 332 ? 10.465 -6.094 11.834 1.00 89.06 332 ILE A O 1
ATOM 2603 N N . GLN A 1 333 ? 11.029 -4.193 12.895 1.00 88.00 333 GLN A N 1
ATOM 2604 C CA . GLN A 1 333 ? 11.001 -4.765 14.237 1.00 88.00 333 GLN A CA 1
ATOM 2605 C C . GLN A 1 333 ? 9.985 -4.051 15.118 1.00 88.00 333 GLN A C 1
ATOM 2607 O O . GLN A 1 333 ? 9.853 -2.833 15.043 1.00 88.00 333 GLN A O 1
ATOM 2612 N N . SER A 1 334 ? 9.315 -4.813 15.979 1.00 83.31 334 SER A N 1
ATOM 2613 C CA . SER A 1 334 ? 8.439 -4.298 17.032 1.00 83.31 334 SER A CA 1
ATOM 2614 C C . SER A 1 334 ? 8.889 -4.834 18.389 1.00 83.31 334 SER A C 1
ATOM 2616 O O . SER A 1 334 ? 9.511 -5.896 18.488 1.00 83.31 334 SER A O 1
ATOM 2618 N N . VAL A 1 335 ? 8.590 -4.085 19.448 1.00 80.56 335 VAL A N 1
ATOM 2619 C CA . VAL A 1 335 ? 8.766 -4.550 20.825 1.00 80.56 335 VAL A CA 1
ATOM 2620 C C . VAL A 1 335 ? 7.570 -5.423 21.173 1.00 80.56 335 VAL A C 1
ATOM 2622 O O . VAL A 1 335 ? 6.437 -4.961 21.136 1.00 80.56 335 VAL A O 1
ATOM 2625 N N . ASN A 1 336 ? 7.799 -6.680 21.537 1.00 77.19 336 ASN A N 1
ATOM 2626 C CA . ASN A 1 336 ? 6.715 -7.518 22.043 1.00 77.19 336 ASN A CA 1
ATOM 2627 C C . ASN A 1 336 ? 6.354 -7.157 23.493 1.00 77.19 336 ASN A C 1
ATOM 2629 O O . ASN A 1 336 ? 7.127 -6.512 24.203 1.00 77.19 336 ASN A O 1
ATOM 2633 N N . GLY A 1 337 ? 5.227 -7.670 24.000 1.00 65.19 337 GLY A N 1
ATOM 2634 C CA . GLY A 1 337 ? 4.767 -7.446 25.384 1.00 65.19 337 GLY A CA 1
ATOM 2635 C C . GLY A 1 337 ? 5.721 -7.914 26.503 1.00 65.19 337 GLY A C 1
ATOM 2636 O O . GLY A 1 337 ? 5.375 -7.844 27.681 1.00 65.19 337 GLY A O 1
ATOM 2637 N N . LYS A 1 338 ? 6.918 -8.417 26.165 1.00 72.94 338 LYS A N 1
ATOM 2638 C CA . LYS A 1 338 ? 8.001 -8.778 27.094 1.00 72.94 338 LYS A CA 1
ATOM 2639 C C . LYS A 1 338 ? 9.222 -7.856 26.984 1.00 72.94 338 LYS A C 1
ATOM 2641 O O . LYS A 1 338 ? 10.223 -8.129 27.643 1.00 72.94 338 LYS A O 1
ATOM 2646 N N . GLY A 1 339 ? 9.161 -6.803 26.169 1.00 74.31 339 GLY A N 1
ATOM 2647 C CA . GLY A 1 339 ? 10.259 -5.859 25.965 1.00 74.31 339 GLY A CA 1
ATOM 2648 C C . GLY A 1 339 ? 11.354 -6.347 25.010 1.00 74.31 339 GLY A C 1
ATOM 2649 O O . GLY A 1 339 ? 12.407 -5.721 24.948 1.00 74.31 339 GLY A O 1
ATOM 2650 N N . ASN A 1 340 ? 11.150 -7.458 24.292 1.00 83.75 340 ASN A N 1
ATOM 2651 C CA . ASN A 1 340 ? 12.131 -7.967 23.330 1.00 83.75 340 ASN A CA 1
ATOM 2652 C C . ASN A 1 340 ? 11.784 -7.508 21.913 1.00 83.75 340 ASN A C 1
ATOM 2654 O O . ASN A 1 340 ? 10.608 -7.441 21.560 1.00 83.75 340 ASN A O 1
ATOM 2658 N N . LEU A 1 341 ? 12.812 -7.273 21.097 1.00 86.44 341 LEU A N 1
ATOM 2659 C CA . LEU A 1 341 ? 12.651 -7.011 19.670 1.00 86.44 341 LEU A CA 1
ATOM 2660 C C . LEU A 1 341 ? 12.270 -8.294 18.931 1.00 86.44 341 LEU A C 1
ATOM 2662 O O . LEU A 1 341 ? 12.923 -9.328 19.087 1.00 86.44 341 LEU A O 1
ATOM 2666 N N . GLU A 1 342 ? 11.238 -8.202 18.106 1.00 88.00 342 GLU A N 1
ATOM 2667 C CA . GLU A 1 342 ? 10.783 -9.248 17.200 1.00 88.00 342 GLU A CA 1
ATOM 2668 C C . GLU A 1 342 ? 10.714 -8.687 15.783 1.00 88.00 342 GLU A C 1
ATOM 2670 O O . GLU A 1 342 ? 10.256 -7.562 15.584 1.00 88.00 342 GLU A O 1
ATOM 2675 N N . GLN A 1 343 ? 11.192 -9.454 14.801 1.00 89.38 343 GLN A N 1
ATOM 2676 C CA . GLN A 1 343 ? 11.011 -9.098 13.400 1.00 89.38 343 GLN A CA 1
ATOM 2677 C C . GLN A 1 343 ? 9.563 -9.385 13.005 1.00 89.38 343 GLN A C 1
ATOM 2679 O O . GLN A 1 343 ? 9.118 -10.525 13.069 1.00 89.38 343 GLN A O 1
ATOM 2684 N N . ILE A 1 344 ? 8.865 -8.345 12.574 1.00 88.44 344 ILE A N 1
ATOM 2685 C CA . ILE A 1 344 ? 7.455 -8.388 12.164 1.00 88.44 344 ILE A CA 1
ATOM 2686 C C . ILE A 1 344 ? 7.282 -8.189 10.661 1.00 88.44 344 ILE A C 1
ATOM 2688 O O . ILE A 1 344 ? 6.182 -8.290 10.132 1.00 88.44 344 ILE A O 1
ATOM 2692 N N . GLY A 1 345 ? 8.365 -7.870 9.965 1.00 91.12 345 GLY A N 1
ATOM 2693 C CA . GLY A 1 345 ? 8.349 -7.559 8.552 1.00 91.12 345 GLY A CA 1
ATOM 2694 C C . GLY A 1 345 ? 9.743 -7.283 8.029 1.00 91.12 345 GLY A C 1
ATOM 2695 O O . GLY A 1 345 ? 10.752 -7.466 8.717 1.00 91.12 345 GLY A O 1
ATOM 2696 N N . GLU A 1 346 ? 9.795 -6.806 6.802 1.00 91.19 346 GLU A N 1
ATOM 2697 C CA . GLU A 1 346 ? 11.028 -6.461 6.115 1.00 91.19 346 GLU A CA 1
ATOM 2698 C C . GLU A 1 346 ? 10.802 -5.319 5.137 1.00 91.19 346 GLU A C 1
ATOM 2700 O O . GLU A 1 346 ? 9.693 -5.093 4.655 1.00 91.19 346 GLU A O 1
ATOM 2705 N N . ARG A 1 347 ? 11.882 -4.598 4.848 1.00 92.31 347 ARG A N 1
ATOM 2706 C CA . ARG A 1 347 ? 11.973 -3.618 3.771 1.00 92.31 347 ARG A CA 1
ATOM 2707 C C . ARG A 1 347 ? 13.123 -4.034 2.883 1.00 92.31 347 ARG A C 1
ATOM 2709 O O . ARG A 1 347 ? 14.189 -4.396 3.381 1.00 92.31 347 ARG A O 1
ATOM 2716 N N . PHE A 1 348 ? 12.919 -3.973 1.581 1.00 91.69 348 PHE A N 1
ATOM 2717 C CA . PHE A 1 348 ? 13.909 -4.410 0.613 1.00 91.69 348 PHE A CA 1
ATOM 2718 C C . PHE A 1 348 ? 13.965 -3.465 -0.579 1.00 91.69 348 PHE A C 1
ATOM 2720 O O . PHE A 1 348 ? 12.985 -2.810 -0.925 1.00 91.69 348 PHE A O 1
ATOM 2727 N N . GLN A 1 349 ? 15.121 -3.426 -1.229 1.00 93.25 349 GLN A N 1
ATOM 2728 C CA . GLN A 1 349 ? 15.312 -2.791 -2.528 1.00 93.25 349 GLN A CA 1
ATOM 2729 C C . GLN A 1 349 ? 16.336 -3.612 -3.306 1.00 93.25 349 GLN A C 1
ATOM 2731 O O . GLN A 1 349 ? 17.539 -3.521 -3.084 1.00 93.25 349 GLN A O 1
ATOM 2736 N N . ASN A 1 350 ? 15.845 -4.455 -4.207 1.00 93.69 350 ASN A N 1
ATOM 2737 C CA . ASN A 1 350 ? 16.633 -5.463 -4.903 1.00 93.69 350 ASN A CA 1
ATOM 2738 C C . ASN A 1 350 ? 16.739 -5.139 -6.398 1.00 93.69 350 ASN A C 1
ATOM 2740 O O . ASN A 1 350 ? 15.756 -4.699 -6.993 1.00 93.69 350 ASN A O 1
ATOM 2744 N N . PRO A 1 351 ? 17.895 -5.348 -7.048 1.00 95.31 351 PRO A N 1
ATOM 2745 C CA . PRO A 1 351 ? 18.012 -5.177 -8.491 1.00 95.31 351 PRO A CA 1
ATOM 2746 C C . PRO A 1 351 ? 17.132 -6.170 -9.265 1.00 95.31 351 PRO A C 1
ATOM 2748 O O . PRO A 1 351 ? 16.979 -7.333 -8.883 1.00 95.31 351 PRO A O 1
ATOM 2751 N N . VAL A 1 352 ? 16.590 -5.694 -10.387 1.00 96.44 352 VAL A N 1
ATOM 2752 C CA . VAL A 1 352 ? 15.734 -6.458 -11.304 1.00 96.44 352 VAL A CA 1
ATOM 2753 C C . VAL A 1 352 ? 16.463 -6.654 -12.627 1.00 96.44 352 VAL A C 1
ATOM 2755 O O . VAL A 1 352 ? 17.010 -5.700 -13.190 1.00 96.44 352 VAL A O 1
ATOM 2758 N N . TYR A 1 353 ? 16.463 -7.887 -13.119 1.00 97.00 353 TYR A N 1
ATOM 2759 C CA . TYR A 1 353 ? 17.137 -8.315 -14.340 1.00 97.00 353 TYR A CA 1
ATOM 2760 C C . TYR A 1 353 ? 16.155 -8.954 -15.319 1.00 97.00 353 TYR A C 1
ATOM 2762 O O . TYR A 1 353 ? 15.192 -9.589 -14.899 1.00 97.00 353 TYR A O 1
ATOM 2770 N N . THR A 1 354 ? 16.416 -8.843 -16.618 1.00 95.38 354 THR A N 1
ATOM 2771 C CA . THR A 1 354 ? 15.701 -9.626 -17.635 1.00 95.38 354 THR A CA 1
ATOM 2772 C C . THR A 1 354 ? 16.201 -11.070 -17.679 1.00 95.38 354 THR A C 1
ATOM 2774 O O . THR A 1 354 ? 17.178 -11.438 -17.015 1.00 95.38 354 THR A O 1
ATOM 2777 N N . TYR A 1 355 ? 15.554 -11.900 -18.498 1.00 93.19 355 TYR A N 1
ATOM 2778 C CA . TYR A 1 355 ? 15.964 -13.281 -18.747 1.00 93.19 355 TYR A CA 1
ATOM 2779 C C . TYR A 1 355 ? 17.410 -13.396 -19.265 1.00 93.19 355 TYR A C 1
ATOM 2781 O O . TYR A 1 355 ? 18.172 -14.237 -18.787 1.00 93.19 355 TYR A O 1
ATOM 2789 N N . SER A 1 356 ? 17.835 -12.485 -20.142 1.00 93.75 356 SER A N 1
ATOM 2790 C CA . SER A 1 356 ? 19.209 -12.386 -20.650 1.00 93.75 356 SER A CA 1
ATOM 2791 C C . SER A 1 356 ? 20.242 -11.871 -19.632 1.00 93.75 356 SER A C 1
ATOM 2793 O O . SER A 1 356 ? 21.441 -11.869 -19.921 1.00 93.75 356 SER A O 1
ATOM 2795 N N . GLY A 1 357 ? 19.813 -11.473 -18.428 1.00 94.06 357 GLY A N 1
ATOM 2796 C CA . GLY A 1 357 ? 20.687 -11.022 -17.341 1.00 94.06 357 GLY A CA 1
ATOM 2797 C C . GLY A 1 357 ? 21.045 -9.535 -17.388 1.00 94.06 357 GLY A C 1
ATOM 2798 O O . GLY A 1 357 ? 21.961 -9.105 -16.684 1.00 94.06 357 GLY A O 1
ATOM 2799 N N . ASN A 1 358 ? 20.334 -8.735 -18.184 1.00 95.31 358 ASN A N 1
ATOM 2800 C CA . ASN A 1 358 ? 20.498 -7.283 -18.203 1.00 95.31 358 ASN A CA 1
ATOM 2801 C C . ASN A 1 358 ? 19.734 -6.650 -17.040 1.00 95.31 358 ASN A C 1
ATOM 2803 O O . ASN A 1 358 ? 18.558 -6.944 -16.847 1.00 95.31 358 ASN A O 1
ATOM 2807 N N . ARG A 1 359 ? 20.379 -5.766 -16.266 1.00 95.69 359 ARG A N 1
ATOM 2808 C CA . ARG A 1 359 ? 19.685 -5.017 -15.207 1.00 95.69 359 ARG A CA 1
ATOM 2809 C C . ARG A 1 359 ? 18.731 -4.010 -15.845 1.00 95.69 359 ARG A C 1
ATOM 2811 O O . ARG A 1 359 ? 19.180 -3.151 -16.602 1.00 95.69 359 ARG A O 1
ATOM 2818 N N . VAL A 1 360 ? 17.458 -4.085 -15.477 1.00 95.31 360 VAL A N 1
ATOM 2819 C CA . VAL A 1 360 ? 16.393 -3.202 -15.975 1.00 95.31 360 VAL A CA 1
ATOM 2820 C C . VAL A 1 360 ? 15.782 -2.325 -14.901 1.00 95.31 360 VAL A C 1
ATOM 2822 O O . VAL A 1 360 ? 15.054 -1.413 -15.244 1.00 95.31 360 VAL A O 1
ATOM 2825 N N . GLY A 1 361 ? 16.093 -2.519 -13.623 1.00 94.88 361 GLY A N 1
ATOM 2826 C CA . GLY A 1 361 ? 15.571 -1.622 -12.596 1.00 94.88 361 GLY A CA 1
ATOM 2827 C C . GLY A 1 361 ? 15.824 -2.106 -11.185 1.00 94.88 361 GLY A C 1
ATOM 2828 O O . GLY A 1 361 ? 16.830 -2.780 -10.911 1.00 94.88 361 GLY A O 1
ATOM 2829 N N . THR A 1 362 ? 14.900 -1.753 -10.300 1.00 94.50 362 THR A N 1
ATOM 2830 C CA . THR A 1 362 ? 14.830 -2.246 -8.924 1.00 94.50 362 THR A CA 1
ATOM 2831 C C . THR A 1 362 ? 13.416 -2.701 -8.585 1.00 94.50 362 THR A C 1
ATOM 2833 O O . THR A 1 362 ? 12.455 -2.315 -9.232 1.00 94.50 362 THR A O 1
ATOM 2836 N N . ASN A 1 363 ? 13.310 -3.567 -7.588 1.00 93.69 363 ASN A N 1
ATOM 2837 C CA . ASN A 1 363 ? 12.093 -3.957 -6.904 1.00 93.69 363 ASN A CA 1
ATOM 2838 C C . ASN A 1 363 ? 12.274 -3.495 -5.467 1.00 93.69 363 ASN A C 1
ATOM 2840 O O . ASN A 1 363 ? 13.126 -4.035 -4.758 1.00 93.69 363 ASN A O 1
ATOM 2844 N N . GLN A 1 364 ? 11.504 -2.502 -5.064 1.00 92.75 364 GLN A N 1
ATOM 2845 C CA . GLN A 1 364 ? 11.532 -1.960 -3.718 1.00 92.75 364 GLN A CA 1
ATOM 2846 C C . GLN A 1 364 ? 10.186 -2.146 -3.057 1.00 92.75 364 GLN A C 1
ATOM 2848 O O . GLN A 1 364 ? 9.156 -2.112 -3.725 1.00 92.75 364 GLN A O 1
ATOM 2853 N N . GLY A 1 365 ? 10.196 -2.378 -1.757 1.00 92.25 365 GLY A N 1
ATOM 2854 C CA . GLY A 1 365 ? 8.969 -2.632 -1.040 1.00 92.25 365 GLY A CA 1
ATOM 2855 C C . GLY A 1 365 ? 9.176 -2.932 0.421 1.00 92.25 365 GLY A C 1
ATOM 2856 O O . GLY A 1 365 ? 10.295 -2.965 0.937 1.00 92.25 365 GLY A O 1
ATOM 2857 N N . TYR A 1 366 ? 8.057 -3.158 1.082 1.00 91.94 366 TYR A N 1
ATOM 2858 C CA . TYR A 1 366 ? 8.013 -3.698 2.426 1.00 91.94 366 TYR A CA 1
ATOM 2859 C C . TYR A 1 366 ? 6.941 -4.776 2.491 1.00 91.94 366 TYR A C 1
ATOM 2861 O O . TYR A 1 366 ? 6.005 -4.751 1.696 1.00 91.94 366 TYR A O 1
ATOM 2869 N N . ALA A 1 367 ? 7.085 -5.706 3.425 1.00 91.00 367 ALA A N 1
ATOM 2870 C CA . ALA A 1 367 ? 6.109 -6.750 3.703 1.00 91.00 367 ALA A CA 1
ATOM 2871 C C . ALA A 1 367 ? 6.062 -7.034 5.204 1.00 91.00 367 ALA A C 1
ATOM 2873 O O . ALA A 1 367 ? 7.039 -6.794 5.919 1.00 91.00 367 ALA A O 1
ATOM 2874 N N . PHE A 1 368 ? 4.937 -7.574 5.665 1.00 90.00 368 PHE A N 1
ATOM 2875 C CA . PHE A 1 368 ? 4.762 -8.022 7.039 1.00 90.00 368 PHE A CA 1
ATOM 2876 C C . PHE A 1 368 ? 4.701 -9.552 7.109 1.00 90.00 368 PHE A C 1
ATOM 2878 O O . PHE A 1 368 ? 4.310 -10.236 6.161 1.00 90.00 368 PHE A O 1
ATOM 2885 N N . ILE A 1 369 ? 5.143 -10.093 8.239 1.00 89.19 369 ILE A N 1
ATOM 2886 C CA . ILE A 1 369 ? 5.202 -11.528 8.499 1.00 89.19 369 ILE A CA 1
ATOM 2887 C C . ILE A 1 369 ? 3.975 -11.903 9.324 1.00 89.19 369 ILE A C 1
ATOM 2889 O O . ILE A 1 369 ? 3.799 -11.415 10.439 1.00 89.19 369 ILE A O 1
ATOM 2893 N N . PHE A 1 370 ? 3.154 -12.805 8.794 1.00 86.06 370 PHE A N 1
ATOM 2894 C CA . PHE A 1 370 ? 1.978 -13.329 9.485 1.00 86.06 370 PHE A CA 1
ATOM 2895 C C . PHE A 1 370 ? 2.137 -14.830 9.756 1.00 86.06 370 PHE A C 1
ATOM 2897 O O . PHE A 1 370 ? 2.778 -15.543 8.977 1.00 86.06 370 PHE A O 1
ATOM 2904 N N . PRO A 1 371 ? 1.533 -15.371 10.829 1.00 81.69 371 PRO A N 1
ATOM 2905 C CA . PRO A 1 371 ? 1.535 -16.811 11.056 1.00 81.69 371 PRO A CA 1
ATOM 2906 C C . PRO A 1 371 ? 0.839 -17.573 9.921 1.00 81.69 371 PRO A C 1
ATOM 2908 O O . PRO A 1 371 ? -0.320 -17.311 9.601 1.00 81.69 371 PRO A O 1
ATOM 2911 N N . VAL A 1 372 ? 1.516 -18.576 9.359 1.00 81.50 372 VAL A N 1
ATOM 2912 C CA . VAL A 1 372 ? 0.966 -19.401 8.273 1.00 81.50 372 VAL A CA 1
ATOM 2913 C C . VAL A 1 372 ? -0.247 -20.204 8.751 1.00 81.50 372 VAL A C 1
ATOM 2915 O O . VAL A 1 372 ? -0.214 -20.868 9.788 1.00 81.50 372 VAL A O 1
ATOM 2918 N N . THR A 1 373 ? -1.305 -20.199 7.943 1.00 79.19 373 THR A N 1
ATOM 2919 C CA . THR A 1 373 ? -2.500 -21.039 8.097 1.00 79.19 373 THR A CA 1
ATOM 2920 C C . THR A 1 373 ? -2.744 -21.840 6.819 1.00 79.19 373 THR A C 1
ATOM 2922 O O . THR A 1 373 ? -2.104 -21.601 5.801 1.00 79.19 373 THR A O 1
ATOM 2925 N N . ASN A 1 374 ? -3.715 -22.757 6.824 1.00 77.44 374 ASN A N 1
ATOM 2926 C CA . ASN A 1 374 ? -4.082 -23.513 5.616 1.00 77.44 374 ASN A CA 1
ATOM 2927 C C . ASN A 1 374 ? -4.617 -22.637 4.463 1.00 77.44 374 ASN A C 1
ATOM 2929 O O . ASN A 1 374 ? -4.738 -23.137 3.351 1.00 77.44 374 ASN A O 1
ATOM 2933 N N . PHE A 1 375 ? -4.941 -21.368 4.729 1.00 76.56 375 PHE A N 1
ATOM 2934 C CA . PHE A 1 375 ? -5.432 -20.407 3.738 1.00 76.56 375 PHE A CA 1
ATOM 2935 C C . PHE A 1 375 ? -4.380 -19.372 3.330 1.00 76.56 375 PHE A C 1
ATOM 2937 O O . PHE A 1 375 ? -4.565 -18.683 2.334 1.00 76.56 375 PHE A O 1
ATOM 2944 N N . THR A 1 376 ? -3.310 -19.208 4.113 1.00 76.81 376 THR A N 1
ATOM 2945 C CA . THR A 1 376 ? -2.410 -18.052 4.003 1.00 76.81 376 THR A CA 1
ATOM 2946 C C . THR A 1 376 ? -0.992 -18.455 3.626 1.00 76.81 376 THR A C 1
ATOM 2948 O O . THR A 1 376 ? -0.605 -19.622 3.693 1.00 76.81 376 THR A O 1
ATOM 2951 N N . ARG A 1 377 ? -0.205 -17.460 3.214 1.00 72.81 377 ARG A N 1
ATOM 2952 C CA . ARG A 1 377 ? 1.221 -17.583 2.883 1.00 72.81 377 ARG A CA 1
ATOM 2953 C C . ARG A 1 377 ? 2.058 -16.953 4.013 1.00 72.81 377 ARG A C 1
ATOM 2955 O O . ARG A 1 377 ? 1.515 -16.214 4.826 1.00 72.81 377 ARG A O 1
ATOM 2962 N N . GLU A 1 378 ? 3.353 -17.279 4.090 1.00 64.69 378 GLU A N 1
ATOM 2963 C CA . GLU A 1 378 ? 4.253 -16.868 5.197 1.00 64.69 378 GLU A CA 1
ATOM 2964 C C . GLU A 1 378 ? 4.563 -15.364 5.208 1.00 64.69 378 GLU A C 1
ATOM 2966 O O . GLU A 1 378 ? 4.597 -14.744 6.268 1.00 64.69 378 GLU A O 1
ATOM 2971 N N . MET A 1 379 ? 4.734 -14.769 4.028 1.00 61.94 379 MET A N 1
ATOM 2972 C CA . MET A 1 379 ? 4.833 -13.321 3.862 1.00 61.94 379 MET A CA 1
ATOM 2973 C C . MET A 1 379 ? 3.696 -12.857 2.971 1.00 61.94 379 MET A C 1
ATOM 2975 O O . MET A 1 379 ? 3.499 -13.379 1.871 1.00 61.94 379 MET A O 1
ATOM 2979 N N . THR A 1 380 ? 2.940 -11.891 3.464 1.00 65.50 380 THR A N 1
ATOM 2980 C CA . THR A 1 380 ? 1.759 -11.348 2.801 1.00 65.50 380 THR A CA 1
ATOM 2981 C C . THR A 1 380 ? 1.698 -9.845 3.063 1.00 65.50 380 THR A C 1
ATOM 2983 O O . THR A 1 380 ? 2.345 -9.324 3.969 1.00 65.50 380 THR A O 1
ATOM 2986 N N . MET A 1 381 ? 0.937 -9.124 2.237 1.00 64.69 381 MET A N 1
ATOM 2987 C CA . MET A 1 381 ? 0.785 -7.661 2.324 1.00 64.69 381 MET A CA 1
ATOM 2988 C C . MET A 1 381 ? 2.052 -6.877 1.957 1.00 64.69 381 MET A C 1
ATOM 2990 O O . MET A 1 381 ? 2.494 -5.982 2.677 1.00 64.69 381 MET A O 1
ATOM 2994 N N . GLY A 1 382 ? 2.647 -7.230 0.815 1.00 76.44 382 GLY A N 1
ATOM 2995 C CA . GLY A 1 382 ? 3.788 -6.506 0.272 1.00 76.44 382 GLY A CA 1
ATOM 2996 C C . GLY A 1 382 ? 3.369 -5.310 -0.583 1.00 76.44 382 GLY A C 1
ATOM 2997 O O . GLY A 1 382 ? 2.799 -5.524 -1.649 1.00 76.44 382 GLY A O 1
ATOM 2998 N N . ASN A 1 383 ? 3.689 -4.074 -0.200 1.00 89.25 383 ASN A N 1
ATOM 2999 C CA . ASN A 1 383 ? 3.647 -2.967 -1.165 1.00 89.25 383 ASN A CA 1
ATOM 3000 C C . ASN A 1 383 ? 4.971 -2.950 -1.909 1.00 89.25 383 ASN A C 1
ATOM 3002 O O . ASN A 1 383 ? 6.027 -2.838 -1.283 1.00 89.25 383 ASN A O 1
ATOM 3006 N N . ARG A 1 384 ? 4.919 -3.039 -3.236 1.00 92.06 384 ARG A N 1
ATOM 3007 C CA . ARG A 1 384 ? 6.101 -3.051 -4.092 1.00 92.06 384 ARG A CA 1
ATOM 3008 C C . ARG A 1 384 ? 5.979 -2.001 -5.181 1.00 92.06 384 ARG A C 1
ATOM 3010 O O . ARG A 1 384 ? 4.911 -1.799 -5.747 1.00 92.06 384 ARG A O 1
ATOM 3017 N N . VAL A 1 385 ? 7.100 -1.375 -5.497 1.00 92.19 385 VAL A N 1
ATOM 3018 C CA . VAL A 1 385 ? 7.271 -0.564 -6.698 1.00 92.19 385 VAL A CA 1
ATOM 3019 C C . VAL A 1 385 ? 8.433 -1.147 -7.477 1.00 92.19 385 VAL A C 1
ATOM 3021 O O . VAL A 1 385 ? 9.490 -1.462 -6.924 1.00 92.19 385 VAL A O 1
ATOM 3024 N N . PHE A 1 386 ? 8.231 -1.293 -8.776 1.00 94.06 386 PHE A N 1
ATOM 3025 C CA . PHE A 1 386 ? 9.269 -1.665 -9.713 1.00 94.06 386 PHE A CA 1
ATOM 3026 C C . PHE A 1 386 ? 9.555 -0.459 -10.601 1.00 94.06 386 PHE A C 1
ATOM 3028 O O . PHE A 1 386 ? 8.926 -0.342 -11.651 1.00 94.06 386 PHE A O 1
ATOM 3035 N N . PRO A 1 387 ? 10.456 0.459 -10.215 1.00 92.19 387 PRO A N 1
ATOM 3036 C CA . PRO A 1 387 ? 10.980 1.428 -11.165 1.00 92.19 387 PRO A CA 1
ATOM 3037 C C . PRO A 1 387 ? 11.882 0.680 -12.158 1.00 92.19 387 PRO A C 1
ATOM 3039 O O . PRO A 1 387 ? 12.964 0.187 -11.811 1.00 92.19 387 PRO A O 1
ATOM 3042 N N . LEU A 1 388 ? 11.405 0.543 -13.395 1.00 93.75 388 LEU A N 1
ATOM 3043 C CA . LEU A 1 388 ? 12.054 -0.201 -14.467 1.00 93.75 388 LEU A CA 1
ATOM 3044 C C . LEU A 1 388 ? 12.482 0.740 -15.600 1.00 93.75 388 LEU A C 1
ATOM 3046 O O . LEU A 1 388 ? 12.074 1.895 -15.718 1.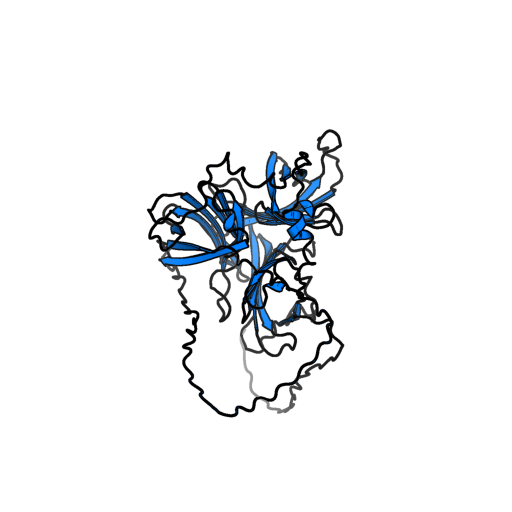00 93.75 388 LEU A O 1
ATOM 3050 N N . GLN A 1 389 ? 13.320 0.224 -16.489 1.00 92.62 389 GLN A N 1
ATOM 3051 C CA . GLN A 1 389 ? 13.576 0.845 -17.774 1.00 92.62 389 GLN A CA 1
ATOM 3052 C C . GLN A 1 389 ? 12.264 0.863 -18.556 1.00 92.62 389 GLN A C 1
ATOM 3054 O O . GLN A 1 389 ? 11.631 -0.178 -18.743 1.00 92.62 389 GLN A O 1
ATOM 3059 N N . ASN A 1 390 ? 11.898 2.057 -19.018 1.00 88.88 390 ASN A N 1
ATOM 3060 C CA . ASN A 1 390 ? 10.720 2.325 -19.840 1.00 88.88 390 ASN A CA 1
ATOM 3061 C C . ASN A 1 390 ? 9.371 2.106 -19.138 1.00 88.88 390 ASN A C 1
ATOM 3063 O O . ASN A 1 390 ? 8.375 1.879 -19.820 1.00 88.88 390 ASN A O 1
ATOM 3067 N N . GLY A 1 391 ? 9.320 2.190 -17.805 1.00 90.38 391 GLY A N 1
ATOM 3068 C CA . GLY A 1 391 ? 8.058 2.214 -17.069 1.00 90.38 391 GLY A CA 1
ATOM 3069 C C . GLY A 1 391 ? 8.190 1.823 -15.602 1.00 90.38 391 GLY A C 1
ATOM 3070 O O . GLY A 1 391 ? 9.270 1.479 -15.128 1.00 90.38 391 GLY A O 1
ATOM 3071 N N . THR A 1 392 ? 7.067 1.850 -14.897 1.00 91.44 392 THR A N 1
ATOM 3072 C CA . THR A 1 392 ? 6.963 1.494 -13.480 1.00 91.44 392 THR A CA 1
ATOM 3073 C C . THR A 1 392 ? 5.851 0.471 -13.287 1.00 91.44 392 THR A C 1
ATOM 3075 O O . THR A 1 392 ? 4.863 0.511 -14.015 1.00 91.44 392 THR A O 1
ATOM 3078 N N . LEU A 1 393 ? 5.994 -0.428 -12.308 1.00 93.50 393 LEU A N 1
ATOM 3079 C CA . LEU A 1 393 ? 4.888 -1.242 -11.790 1.00 93.50 393 LEU A CA 1
ATOM 3080 C C . LEU A 1 393 ? 4.641 -0.892 -10.324 1.00 93.50 393 LEU A C 1
ATOM 3082 O O . LEU A 1 393 ? 5.524 -1.095 -9.491 1.00 93.50 393 LEU A O 1
ATOM 3086 N N . ASN A 1 394 ? 3.443 -0.425 -9.999 1.00 91.62 394 ASN A N 1
ATOM 3087 C CA . ASN A 1 394 ? 2.944 -0.330 -8.634 1.00 91.62 394 ASN A CA 1
ATOM 3088 C C . ASN A 1 394 ? 2.183 -1.613 -8.319 1.00 91.62 394 ASN A C 1
ATOM 3090 O O . ASN A 1 394 ? 1.187 -1.932 -8.967 1.00 91.62 394 ASN A O 1
ATOM 3094 N N . VAL A 1 395 ? 2.664 -2.371 -7.338 1.00 91.69 395 VAL A N 1
ATOM 3095 C CA . VAL A 1 395 ? 2.120 -3.688 -7.025 1.00 91.69 395 VAL A CA 1
ATOM 3096 C C . VAL A 1 395 ? 1.720 -3.762 -5.567 1.00 91.69 395 VAL A C 1
ATOM 3098 O O . VAL A 1 395 ? 2.541 -3.568 -4.669 1.00 91.69 395 VAL A O 1
ATOM 3101 N N . PHE A 1 396 ? 0.455 -4.099 -5.340 1.00 88.94 396 PHE A N 1
ATOM 3102 C CA . PHE A 1 396 ? -0.040 -4.443 -4.023 1.00 88.94 396 PHE A CA 1
ATOM 3103 C C . PHE A 1 396 ? -0.172 -5.961 -3.907 1.00 88.94 396 PHE A C 1
ATOM 3105 O O . PHE A 1 396 ? -1.011 -6.598 -4.547 1.00 88.94 396 PHE A O 1
ATOM 3112 N N . ASN A 1 397 ? 0.712 -6.542 -3.103 1.00 86.56 397 ASN A N 1
ATOM 3113 C CA . ASN A 1 397 ? 0.963 -7.969 -2.989 1.00 86.56 397 ASN A CA 1
ATOM 3114 C C . ASN A 1 397 ? 1.408 -8.588 -4.331 1.00 86.56 397 ASN A C 1
ATOM 3116 O O . ASN A 1 397 ? 2.584 -8.510 -4.679 1.00 86.56 397 ASN A O 1
ATOM 3120 N N . GLU A 1 398 ? 0.475 -9.151 -5.099 1.00 88.44 398 GLU A N 1
ATOM 3121 C CA . GLU A 1 398 ? 0.711 -9.711 -6.442 1.00 88.44 398 GLU A CA 1
ATOM 3122 C C . GLU A 1 398 ? -0.083 -8.981 -7.531 1.00 88.44 398 GLU A C 1
ATOM 3124 O O . GLU A 1 398 ? 0.021 -9.331 -8.705 1.00 88.44 398 GLU A O 1
ATOM 3129 N N . ILE A 1 399 ? -0.911 -8.005 -7.155 1.00 88.69 399 ILE A N 1
ATOM 3130 C CA . ILE A 1 399 ? -1.790 -7.287 -8.074 1.00 88.69 399 ILE A CA 1
ATOM 3131 C C . ILE A 1 399 ? -1.067 -6.059 -8.592 1.00 88.69 399 ILE A C 1
ATOM 3133 O O . ILE A 1 399 ? -0.625 -5.221 -7.808 1.00 88.69 399 ILE A O 1
ATOM 3137 N N . ILE A 1 400 ? -0.983 -5.938 -9.912 1.00 91.12 400 ILE A N 1
ATOM 3138 C CA . ILE A 1 400 ? -0.419 -4.767 -10.572 1.00 91.12 400 ILE A CA 1
ATOM 3139 C C . ILE A 1 400 ? -1.504 -3.700 -10.567 1.00 91.12 400 ILE A C 1
ATOM 3141 O O . ILE A 1 400 ? -2.411 -3.688 -11.393 1.00 91.12 400 ILE A O 1
ATOM 3145 N N . VAL A 1 401 ? -1.425 -2.841 -9.565 1.00 86.25 401 VAL A N 1
ATOM 3146 C CA . VAL A 1 401 ? -2.375 -1.765 -9.319 1.00 86.25 401 VAL A CA 1
ATOM 3147 C C . VAL A 1 401 ? -2.286 -0.706 -10.413 1.00 86.25 401 VAL A C 1
ATOM 3149 O O . VAL A 1 401 ? -3.306 -0.204 -10.873 1.00 86.25 401 VAL A O 1
ATOM 3152 N N . GLU A 1 402 ? -1.071 -0.413 -10.861 1.00 87.19 402 GLU A N 1
ATOM 3153 C CA . GLU A 1 402 ? -0.807 0.524 -11.943 1.00 87.19 402 GLU A CA 1
ATOM 3154 C C . GLU A 1 402 ? 0.500 0.136 -12.640 1.00 87.19 402 GLU A C 1
ATOM 3156 O O . GLU A 1 402 ? 1.453 -0.326 -12.003 1.00 87.19 402 GLU A O 1
ATOM 3161 N N . ALA A 1 403 ? 0.526 0.286 -13.961 1.00 89.31 403 ALA A N 1
ATOM 3162 C CA . ALA A 1 403 ? 1.706 0.089 -14.776 1.00 89.31 403 ALA A CA 1
ATOM 3163 C C . ALA A 1 403 ? 1.847 1.211 -15.808 1.00 89.31 403 ALA A C 1
ATOM 3165 O O . ALA A 1 403 ? 0.874 1.615 -16.443 1.00 89.31 403 ALA A O 1
ATOM 3166 N N . THR A 1 404 ? 3.072 1.690 -16.016 1.00 87.38 404 THR A N 1
ATOM 3167 C CA . THR A 1 404 ? 3.358 2.783 -16.956 1.00 87.38 404 THR A CA 1
ATOM 3168 C C . THR A 1 404 ? 4.321 2.360 -18.062 1.00 87.38 404 THR A C 1
ATOM 3170 O O . THR A 1 404 ? 4.982 1.319 -17.992 1.00 87.38 404 THR A O 1
ATOM 3173 N N . GLY A 1 405 ? 4.392 3.181 -19.114 1.00 87.06 405 GLY A N 1
ATOM 3174 C CA . GLY A 1 405 ? 5.267 2.957 -20.262 1.00 87.06 405 GLY A CA 1
ATOM 3175 C C . GLY A 1 405 ? 4.964 1.641 -20.979 1.00 87.06 405 GLY A C 1
ATOM 3176 O O . GLY A 1 405 ? 3.797 1.331 -21.234 1.00 87.06 405 GLY A O 1
ATOM 3177 N N . ILE A 1 406 ? 6.003 0.858 -21.282 1.00 89.38 406 ILE A N 1
ATOM 3178 C CA . ILE A 1 406 ? 5.843 -0.399 -22.035 1.00 89.38 406 ILE A CA 1
ATOM 3179 C C . ILE A 1 406 ? 5.039 -1.446 -21.260 1.00 89.38 406 ILE A C 1
ATOM 3181 O O . ILE A 1 406 ? 4.493 -2.361 -21.861 1.00 89.38 406 ILE A O 1
ATOM 3185 N N . TYR A 1 407 ? 4.931 -1.306 -19.936 1.00 92.19 407 TYR A N 1
ATOM 3186 C CA . TYR A 1 407 ? 4.223 -2.255 -19.080 1.00 92.19 407 TYR A CA 1
ATOM 3187 C C . TYR A 1 407 ? 2.742 -1.915 -18.872 1.00 92.19 407 TYR A C 1
ATOM 3189 O O . TYR A 1 407 ? 2.058 -2.629 -18.145 1.00 92.19 407 TYR A O 1
ATOM 3197 N N . SER A 1 408 ? 2.237 -0.839 -19.479 1.00 87.06 408 SER A N 1
ATOM 3198 C CA . SER A 1 408 ? 0.874 -0.334 -19.249 1.00 87.06 408 SER A CA 1
ATOM 3199 C C . SER A 1 408 ? -0.234 -1.376 -19.450 1.00 87.06 408 SER A C 1
ATOM 3201 O O . SER A 1 408 ? -1.219 -1.356 -18.709 1.00 87.06 408 SER A O 1
ATOM 3203 N N . GLU A 1 409 ? -0.044 -2.339 -20.360 1.00 87.12 409 GLU A N 1
ATOM 3204 C CA . GLU A 1 409 ? -0.983 -3.448 -20.607 1.00 87.12 409 GLU A CA 1
ATOM 3205 C C . GLU A 1 409 ? -1.208 -4.373 -19.397 1.00 87.12 409 GLU A C 1
ATOM 3207 O O . GLU A 1 409 ? -2.179 -5.127 -19.361 1.00 87.12 409 GLU A O 1
ATOM 3212 N N . PHE A 1 410 ? -0.323 -4.324 -18.397 1.00 91.44 410 PHE A N 1
ATOM 3213 C CA . PHE A 1 410 ? -0.418 -5.144 -17.193 1.00 91.44 410 PHE A CA 1
ATOM 3214 C C . PHE A 1 410 ? -1.185 -4.473 -16.049 1.00 91.44 410 PHE A C 1
ATOM 3216 O O . PHE A 1 410 ? -1.343 -5.096 -15.001 1.00 91.44 410 PHE A O 1
ATOM 3223 N N . THR A 1 411 ? -1.674 -3.239 -16.212 1.00 86.81 411 THR A N 1
ATOM 3224 C CA . THR A 1 411 ? -2.516 -2.569 -15.203 1.00 86.81 411 THR A CA 1
ATOM 3225 C C . THR A 1 411 ? -3.775 -3.390 -14.913 1.00 86.81 411 THR A C 1
ATOM 3227 O O . THR A 1 411 ? -4.458 -3.835 -15.830 1.00 86.81 411 THR A O 1
ATOM 3230 N N . GLY A 1 412 ? -4.077 -3.629 -13.634 1.00 82.75 412 GLY A N 1
ATOM 3231 C CA . GLY A 1 412 ? -5.146 -4.534 -13.190 1.00 82.75 412 GLY A CA 1
ATOM 3232 C C . GLY A 1 412 ? -4.802 -6.025 -13.315 1.00 82.75 412 GLY A C 1
ATOM 3233 O O . GLY A 1 412 ? -5.589 -6.878 -12.905 1.00 82.75 412 GLY A O 1
ATOM 3234 N N . GLY A 1 413 ? -3.636 -6.349 -13.876 1.00 89.31 413 GLY A N 1
ATOM 3235 C CA . GLY A 1 413 ? -3.103 -7.698 -13.981 1.00 89.31 413 GLY A CA 1
ATOM 3236 C C . GLY A 1 413 ? -2.475 -8.193 -12.679 1.00 89.31 413 GLY A C 1
ATOM 3237 O O . GLY A 1 413 ? -2.636 -7.625 -11.596 1.00 89.31 413 GLY A O 1
ATOM 3238 N N . ARG A 1 414 ? -1.721 -9.284 -12.783 1.00 91.12 414 ARG A N 1
ATOM 3239 C CA . ARG A 1 414 ? -0.970 -9.872 -11.668 1.00 91.12 414 ARG A CA 1
ATOM 3240 C C . ARG A 1 414 ? 0.473 -10.084 -12.071 1.00 91.12 414 ARG A C 1
ATOM 3242 O O . ARG A 1 414 ? 0.776 -10.241 -13.251 1.00 91.12 414 ARG A O 1
ATOM 3249 N N . PHE A 1 415 ? 1.355 -10.212 -11.094 1.00 91.62 415 PHE A N 1
ATOM 3250 C CA . PHE A 1 415 ? 2.556 -10.995 -11.313 1.00 91.62 415 PHE A CA 1
ATOM 3251 C C . PHE A 1 415 ? 2.498 -12.303 -10.534 1.00 91.62 415 PHE A C 1
ATOM 3253 O O . PHE A 1 415 ? 1.914 -12.399 -9.459 1.00 91.62 415 PHE A O 1
ATOM 3260 N N . LYS A 1 416 ? 3.145 -13.323 -11.085 1.00 91.31 416 LYS A N 1
ATOM 3261 C CA . LYS A 1 416 ? 3.414 -14.596 -10.432 1.00 91.31 416 LYS A CA 1
ATOM 3262 C C . LYS A 1 416 ? 4.888 -14.653 -10.072 1.00 91.31 416 LYS A C 1
ATOM 3264 O O . LYS A 1 416 ? 5.733 -14.598 -10.964 1.00 91.31 416 LYS A O 1
ATOM 3269 N N . GLU A 1 417 ? 5.182 -14.801 -8.788 1.00 92.00 417 GLU A N 1
ATOM 3270 C CA . GLU A 1 417 ? 6.545 -14.940 -8.283 1.00 92.00 417 GLU A CA 1
ATOM 3271 C C . GLU A 1 417 ? 6.881 -16.405 -7.988 1.00 92.00 417 GLU A C 1
ATOM 3273 O O . GLU A 1 417 ? 6.112 -17.135 -7.364 1.00 92.00 417 GLU A O 1
ATOM 3278 N N . VAL A 1 418 ? 8.051 -16.843 -8.447 1.00 92.31 418 VAL A N 1
ATOM 3279 C CA . VAL A 1 418 ? 8.628 -18.155 -8.153 1.00 92.31 418 VAL A CA 1
ATOM 3280 C C . VAL A 1 418 ? 9.955 -17.939 -7.445 1.00 92.31 418 VAL A C 1
ATOM 3282 O O . VAL A 1 418 ? 10.903 -17.417 -8.028 1.00 92.31 418 VAL A O 1
ATOM 3285 N N . ILE A 1 419 ? 10.041 -18.355 -6.184 1.00 91.06 419 ILE A N 1
ATOM 3286 C CA . ILE A 1 419 ? 11.292 -18.306 -5.425 1.00 91.06 419 ILE A CA 1
ATOM 3287 C C . ILE A 1 419 ? 12.201 -19.438 -5.917 1.00 91.06 419 ILE A C 1
ATOM 3289 O O . ILE A 1 419 ? 11.881 -20.617 -5.767 1.00 91.06 419 ILE A O 1
ATOM 3293 N N . VAL A 1 420 ? 13.340 -19.075 -6.504 1.00 93.62 420 VAL A N 1
ATOM 3294 C CA . VAL A 1 420 ? 14.349 -20.010 -7.026 1.00 93.62 420 VAL A CA 1
ATOM 3295 C C . VAL A 1 420 ? 15.333 -20.411 -5.929 1.00 93.62 420 VAL A C 1
ATOM 3297 O O . VAL A 1 420 ? 15.727 -21.574 -5.835 1.00 93.62 420 VAL A O 1
ATOM 3300 N N . SER A 1 421 ? 15.725 -19.457 -5.084 1.00 93.00 421 SER A N 1
ATOM 3301 C CA . SER A 1 421 ? 16.578 -19.687 -3.917 1.00 93.00 421 SER A CA 1
ATOM 3302 C C . SER A 1 421 ? 16.236 -18.723 -2.785 1.00 93.00 421 SER A C 1
ATOM 3304 O O . SER A 1 421 ? 15.842 -17.585 -3.025 1.00 93.00 421 SER A O 1
ATOM 3306 N N . GLY A 1 422 ? 16.379 -19.192 -1.544 1.00 85.69 422 GLY A N 1
ATOM 3307 C CA . GLY A 1 422 ? 16.219 -18.376 -0.338 1.00 85.69 422 GLY A CA 1
ATOM 3308 C C . GLY A 1 422 ? 17.526 -17.719 0.120 1.00 85.69 422 GLY A C 1
ATOM 3309 O O . GLY A 1 422 ? 18.544 -17.770 -0.568 1.00 85.69 422 GLY A O 1
ATOM 3310 N N . ASN A 1 423 ? 17.500 -17.134 1.318 1.00 76.69 423 ASN A N 1
ATOM 3311 C CA . ASN A 1 423 ? 18.649 -16.454 1.920 1.00 76.69 423 ASN A CA 1
ATOM 3312 C C . ASN A 1 423 ? 19.881 -17.371 2.104 1.00 76.69 423 ASN A C 1
ATOM 3314 O O . ASN A 1 423 ? 19.725 -18.560 2.401 1.00 76.69 423 ASN A O 1
ATOM 3318 N N . PRO A 1 424 ? 21.112 -16.825 2.006 1.00 77.38 424 PRO A N 1
ATOM 3319 C CA . PRO A 1 424 ? 21.439 -15.411 1.762 1.00 77.38 424 PRO A CA 1
ATOM 3320 C C . PRO A 1 424 ? 21.385 -14.995 0.280 1.00 77.38 424 PRO A C 1
ATOM 3322 O O . PRO A 1 424 ? 21.363 -13.806 -0.017 1.00 77.38 424 PRO A O 1
ATOM 3325 N N . ASP A 1 425 ? 21.331 -15.953 -0.644 1.00 85.00 425 ASP A N 1
ATOM 3326 C CA . ASP A 1 425 ? 21.308 -15.709 -2.088 1.00 85.00 425 ASP A CA 1
ATOM 3327 C C . ASP A 1 425 ? 19.863 -15.688 -2.603 1.00 85.00 425 ASP A C 1
ATOM 3329 O O . ASP A 1 425 ? 19.502 -16.465 -3.491 1.00 85.00 425 ASP A O 1
ATOM 3333 N N . PHE A 1 426 ? 19.006 -14.848 -2.009 1.00 88.69 426 PHE A N 1
ATOM 3334 C CA . PHE A 1 426 ? 17.599 -14.799 -2.404 1.00 88.69 426 PHE A CA 1
ATOM 3335 C C . PHE A 1 426 ? 17.482 -14.465 -3.893 1.00 88.69 426 PHE A C 1
ATOM 3337 O O . PHE A 1 426 ? 18.009 -13.447 -4.351 1.00 88.69 426 PHE A O 1
ATOM 3344 N N . VAL A 1 427 ? 16.790 -15.330 -4.632 1.00 93.69 427 VAL A N 1
ATOM 3345 C CA . VAL A 1 427 ? 16.474 -15.157 -6.047 1.00 93.69 427 VAL A CA 1
ATOM 3346 C C . VAL A 1 427 ? 15.020 -15.522 -6.271 1.00 93.69 427 VAL A C 1
ATOM 3348 O O . VAL A 1 427 ? 14.590 -16.617 -5.902 1.00 93.69 427 VAL A O 1
ATOM 3351 N N . SER A 1 428 ? 14.303 -14.657 -6.980 1.00 94.94 428 SER A N 1
ATOM 3352 C CA . SER A 1 428 ? 12.968 -14.955 -7.483 1.00 94.94 428 SER A CA 1
ATOM 3353 C C . SER A 1 428 ? 12.819 -14.617 -8.963 1.00 94.94 428 SER A C 1
ATOM 3355 O O . SER A 1 428 ? 13.533 -13.776 -9.510 1.00 94.94 428 SER A O 1
ATOM 3357 N N . GLU A 1 429 ? 11.907 -15.321 -9.621 1.00 96.31 429 GLU A N 1
ATOM 3358 C CA . GLU A 1 429 ? 11.515 -15.133 -11.014 1.00 96.31 429 GLU A CA 1
ATOM 3359 C C . GLU A 1 429 ? 10.068 -14.640 -11.057 1.00 96.31 429 GLU A C 1
ATOM 3361 O O . GLU A 1 429 ? 9.190 -15.207 -10.409 1.00 96.31 429 GLU A O 1
ATOM 3366 N N . ILE A 1 430 ? 9.819 -13.576 -11.814 1.00 96.25 430 ILE A N 1
ATOM 3367 C CA . ILE A 1 430 ? 8.529 -12.900 -11.924 1.00 96.25 430 ILE A CA 1
ATOM 3368 C C . ILE A 1 430 ? 7.975 -13.107 -13.324 1.00 96.25 430 ILE A C 1
ATOM 3370 O O . ILE A 1 430 ? 8.665 -12.857 -14.310 1.00 96.25 430 ILE A O 1
ATOM 3374 N N . THR A 1 431 ? 6.716 -13.524 -13.408 1.00 96.62 431 THR A N 1
ATOM 3375 C CA . THR A 1 431 ? 5.942 -13.568 -14.651 1.00 96.62 431 THR A CA 1
ATOM 3376 C C . THR A 1 431 ? 4.774 -12.594 -14.560 1.00 96.62 431 THR A C 1
ATOM 3378 O O . THR A 1 431 ? 3.931 -12.753 -13.683 1.00 96.62 431 THR A O 1
ATOM 3381 N N . LEU A 1 432 ? 4.703 -11.613 -15.450 1.00 95.81 432 LEU A N 1
ATOM 3382 C CA . LEU A 1 432 ? 3.580 -10.700 -15.609 1.00 95.81 432 LEU A CA 1
ATOM 3383 C C . LEU A 1 432 ? 2.422 -11.407 -16.322 1.00 95.81 432 LEU A C 1
ATOM 3385 O O . LEU A 1 432 ? 2.612 -12.175 -17.271 1.00 95.81 432 LEU A O 1
ATOM 3389 N N . ILE A 1 433 ? 1.215 -11.159 -15.830 1.00 93.69 433 ILE A N 1
ATOM 3390 C CA . ILE A 1 433 ? -0.037 -11.734 -16.306 1.00 93.69 433 ILE A CA 1
ATOM 3391 C C . ILE A 1 433 ? -0.994 -10.558 -16.533 1.00 93.69 433 ILE A C 1
ATOM 3393 O O . ILE A 1 433 ? -1.328 -9.877 -15.561 1.00 93.69 433 ILE A O 1
ATOM 3397 N N . PRO A 1 434 ? -1.422 -10.288 -17.779 1.00 90.19 434 PRO A N 1
ATOM 3398 C CA . PRO A 1 434 ? -2.358 -9.201 -18.050 1.00 90.19 434 PRO A CA 1
ATOM 3399 C C . PRO A 1 434 ? -3.722 -9.481 -17.395 1.00 90.19 434 PRO A C 1
ATOM 3401 O O . PRO A 1 434 ? -4.028 -10.641 -17.092 1.00 90.19 434 PRO A O 1
ATOM 3404 N N . PRO A 1 435 ? -4.552 -8.450 -17.162 1.00 85.44 435 PRO A N 1
ATOM 3405 C CA . PRO A 1 435 ? -5.904 -8.645 -16.648 1.00 85.44 435 PRO A CA 1
ATOM 3406 C C . PRO A 1 435 ? -6.730 -9.542 -17.584 1.00 85.44 435 PRO A C 1
ATOM 3408 O O . PRO A 1 435 ? -6.609 -9.481 -18.811 1.00 85.44 435 PRO A O 1
ATOM 3411 N N . SER A 1 436 ? -7.605 -10.370 -17.009 1.00 78.19 436 SER A N 1
ATOM 3412 C CA . SER A 1 436 ? -8.579 -11.140 -17.786 1.00 78.19 436 SER A CA 1
ATOM 3413 C C . SER A 1 436 ? -9.557 -10.176 -18.452 1.00 78.19 436 SER A C 1
ATOM 3415 O O . SER A 1 436 ? -10.296 -9.470 -17.768 1.00 78.19 436 SER A O 1
ATOM 3417 N N . VAL A 1 437 ? -9.599 -10.152 -19.786 1.00 70.12 437 VAL A N 1
ATOM 3418 C CA . VAL A 1 437 ? -10.648 -9.420 -20.503 1.00 70.12 437 VAL A CA 1
ATOM 3419 C C . VAL A 1 437 ? -11.963 -10.136 -20.212 1.00 70.12 437 VAL A C 1
ATOM 3421 O O . VAL A 1 437 ? -12.201 -11.227 -20.734 1.00 70.12 437 VAL A O 1
ATOM 3424 N N . VAL A 1 438 ? -12.807 -9.549 -19.361 1.00 54.19 438 VAL A N 1
ATOM 3425 C CA . VAL A 1 438 ? -14.193 -9.999 -19.216 1.00 54.19 438 VAL A CA 1
ATOM 3426 C C . VAL A 1 438 ? -14.832 -9.773 -20.578 1.00 54.19 438 VAL A C 1
ATOM 3428 O O . VAL A 1 438 ? -15.129 -8.639 -20.954 1.00 54.19 438 VAL A O 1
ATOM 3431 N N . GLN A 1 439 ? -14.980 -10.843 -21.360 1.00 42.56 439 GLN A N 1
ATOM 3432 C CA . GLN A 1 439 ? -15.784 -10.787 -22.567 1.00 42.56 439 GLN A CA 1
ATOM 3433 C C . GLN A 1 439 ? -17.190 -10.429 -22.098 1.00 42.56 439 GLN A C 1
ATOM 3435 O O . GLN A 1 439 ? -17.864 -11.253 -21.483 1.00 42.56 439 GLN A O 1
ATOM 3440 N N . LYS A 1 440 ? -17.600 -9.171 -22.312 1.00 46.91 440 LYS A N 1
ATOM 3441 C CA . LYS A 1 440 ? -19.011 -8.803 -22.240 1.00 46.91 440 LYS A CA 1
ATOM 3442 C C . LYS A 1 440 ? -19.688 -9.759 -23.212 1.00 46.91 440 LYS A C 1
ATOM 3444 O O . LYS A 1 440 ? -19.446 -9.665 -24.413 1.00 46.91 440 LYS A O 1
ATOM 3449 N N . GLU A 1 441 ? -20.436 -10.728 -22.690 1.00 45.19 441 GLU A N 1
ATOM 3450 C CA . GLU A 1 441 ? -21.382 -11.463 -23.513 1.00 45.19 441 GLU A CA 1
ATOM 3451 C C . GLU A 1 441 ? -22.295 -10.384 -24.089 1.00 45.19 441 GLU A C 1
ATOM 3453 O O . GLU A 1 441 ? -23.064 -9.752 -23.360 1.00 45.19 441 GLU A O 1
ATOM 3458 N N . GLU A 1 442 ? -22.096 -10.065 -25.368 1.00 44.94 442 GLU A N 1
ATOM 3459 C CA . GLU A 1 442 ? -23.065 -9.301 -26.127 1.00 44.94 442 GLU A CA 1
ATOM 3460 C C . GLU A 1 442 ? -24.350 -10.115 -26.026 1.00 44.94 442 GLU A C 1
ATOM 3462 O O . GLU A 1 442 ? -24.474 -11.196 -26.603 1.00 44.94 442 GLU A O 1
ATOM 3467 N N . ASP A 1 443 ? -25.261 -9.640 -25.177 1.00 45.75 443 ASP A N 1
ATOM 3468 C CA . ASP A 1 443 ? -26.636 -10.097 -25.132 1.00 45.75 443 ASP A CA 1
ATOM 3469 C C . ASP A 1 443 ? -27.234 -9.704 -26.482 1.00 45.75 443 ASP A C 1
ATOM 3471 O O . ASP A 1 443 ? -27.815 -8.628 -26.653 1.00 45.75 443 ASP A O 1
ATOM 3475 N N . ASP A 1 444 ? -26.985 -10.555 -27.479 1.00 45.31 444 ASP A N 1
ATOM 3476 C CA . ASP A 1 444 ? -27.654 -10.574 -28.764 1.00 45.31 444 ASP A CA 1
ATOM 3477 C C . ASP A 1 444 ? -29.119 -10.898 -28.471 1.00 45.31 444 ASP A C 1
ATOM 3479 O O . ASP A 1 444 ? -29.608 -12.017 -28.656 1.00 45.31 444 ASP A O 1
ATOM 3483 N N . GLY A 1 445 ? -29.830 -9.879 -27.990 1.00 49.94 445 GLY A N 1
ATOM 3484 C CA . GLY A 1 445 ? -31.272 -9.800 -27.918 1.00 49.94 445 GLY A CA 1
ATOM 3485 C C . GLY A 1 445 ? -31.831 -9.836 -29.333 1.00 49.94 445 GLY A C 1
ATOM 3486 O O . GLY A 1 445 ? -32.334 -8.840 -29.854 1.00 49.94 445 GLY A O 1
ATOM 3487 N N . ALA A 1 446 ? -31.734 -10.999 -29.972 1.00 46.38 446 ALA A N 1
ATOM 3488 C CA . ALA A 1 446 ? -32.433 -11.329 -31.189 1.00 46.38 446 ALA A CA 1
ATOM 3489 C C . ALA A 1 446 ? -33.923 -11.331 -30.851 1.00 46.38 446 ALA A C 1
ATOM 3491 O O . ALA A 1 446 ? -34.466 -12.266 -30.258 1.00 46.38 446 ALA A O 1
ATOM 3492 N N . GLY A 1 447 ? -34.562 -10.216 -31.198 1.00 42.06 447 GLY A N 1
ATOM 3493 C CA . GLY A 1 447 ? -35.989 -10.014 -31.069 1.00 42.06 447 GLY A CA 1
ATOM 3494 C C . GLY A 1 447 ? -36.774 -11.194 -31.632 1.00 42.06 447 GLY A C 1
ATOM 3495 O O . GLY A 1 447 ? -36.594 -11.618 -32.773 1.00 42.06 447 GLY A O 1
ATOM 3496 N N . THR A 1 448 ? -37.698 -11.694 -30.822 1.00 38.44 448 THR A N 1
ATOM 3497 C CA . THR A 1 448 ? -38.855 -12.448 -31.291 1.00 38.44 448 THR A CA 1
ATOM 3498 C C . THR A 1 448 ? -39.682 -11.552 -32.211 1.00 38.44 448 THR A C 1
ATOM 3500 O O . THR A 1 448 ? -40.529 -10.790 -31.745 1.00 38.44 448 THR A O 1
ATOM 3503 N N . GLU A 1 449 ? -39.433 -11.630 -33.517 1.00 44.00 449 GLU A N 1
ATOM 3504 C CA . GLU A 1 449 ? -40.425 -11.248 -34.517 1.00 44.00 449 GLU A CA 1
ATOM 3505 C C . GLU A 1 449 ? -41.478 -12.356 -34.615 1.00 44.00 449 GLU A C 1
ATOM 3507 O O . GLU A 1 449 ? -41.215 -13.482 -35.043 1.00 44.00 449 GLU A O 1
ATOM 3512 N N . ASP A 1 450 ? -42.697 -12.001 -34.220 1.00 44.06 450 ASP A N 1
ATOM 3513 C CA . ASP A 1 450 ? -43.916 -12.683 -34.619 1.00 44.06 450 ASP A CA 1
ATOM 3514 C C . ASP A 1 450 ? -43.967 -12.808 -36.148 1.00 44.06 450 ASP A C 1
ATOM 3516 O O . ASP A 1 450 ? -44.100 -11.808 -36.859 1.00 44.06 450 ASP A O 1
ATOM 3520 N N . ASN A 1 451 ? -43.978 -14.036 -36.675 1.00 39.59 451 ASN A N 1
ATOM 3521 C CA . ASN A 1 451 ? -44.666 -14.267 -37.939 1.00 39.59 451 ASN A CA 1
ATOM 3522 C C . ASN A 1 451 ? -45.302 -15.655 -38.053 1.00 39.59 451 ASN A C 1
ATOM 3524 O O . ASN A 1 451 ? -44.668 -16.706 -37.970 1.00 39.59 451 ASN A O 1
ATOM 3528 N N . VAL A 1 452 ? -46.610 -15.606 -38.277 1.00 43.84 452 VAL A N 1
ATOM 3529 C CA . VAL A 1 452 ? -47.530 -16.710 -38.535 1.00 43.84 452 VAL A CA 1
ATOM 3530 C C . VAL A 1 452 ? -47.315 -17.224 -39.960 1.00 43.84 452 VAL A C 1
ATOM 3532 O O . VAL A 1 452 ? -47.404 -16.456 -40.914 1.00 43.84 452 VAL A O 1
ATOM 3535 N N . GLY A 1 453 ? -47.122 -18.535 -40.134 1.00 32.94 453 GLY A N 1
ATOM 3536 C CA . GLY A 1 453 ? -47.064 -19.143 -41.467 1.00 32.94 453 GLY A CA 1
ATOM 3537 C C . GLY A 1 453 ? -46.884 -20.660 -41.464 1.00 32.94 453 GLY A C 1
ATOM 3538 O O . GLY A 1 453 ? -45.777 -21.166 -41.568 1.00 32.94 453 GLY A O 1
ATOM 3539 N N . SER A 1 454 ? -48.000 -21.378 -41.374 1.00 39.56 454 SER A N 1
ATOM 3540 C CA . SER A 1 454 ? -48.154 -22.833 -41.504 1.00 39.56 454 SER A CA 1
ATOM 3541 C C . SER A 1 454 ? -47.433 -23.467 -42.705 1.00 39.56 454 SER A C 1
ATOM 3543 O O . SER A 1 454 ? -47.624 -23.002 -43.827 1.00 39.56 454 SER A O 1
ATOM 3545 N N . THR A 1 455 ? -46.818 -24.643 -42.535 1.00 35.03 455 THR A N 1
ATOM 3546 C CA . THR A 1 455 ? -47.240 -25.853 -43.275 1.00 35.03 455 THR A CA 1
ATOM 3547 C C . THR A 1 455 ? -46.730 -27.138 -42.625 1.00 35.03 455 THR A C 1
ATOM 3549 O O . THR A 1 455 ? -45.573 -27.254 -42.235 1.00 35.03 455 THR A O 1
ATOM 3552 N N . GLU A 1 456 ? -47.644 -28.098 -42.543 1.00 39.44 456 GLU A N 1
ATOM 3553 C CA . GLU A 1 456 ? -47.466 -29.489 -42.146 1.00 39.44 456 GLU A CA 1
ATOM 3554 C C . GLU A 1 456 ? -46.352 -30.190 -42.936 1.00 39.44 456 GLU A C 1
ATOM 3556 O O . GLU A 1 456 ? -46.293 -30.084 -44.164 1.00 39.44 456 GLU A O 1
ATOM 3561 N N . LYS A 1 457 ? -45.553 -31.010 -42.245 1.00 36.09 457 LYS A N 1
ATOM 3562 C CA . LYS A 1 457 ? -45.197 -32.345 -42.737 1.00 36.09 457 LYS A CA 1
ATOM 3563 C C . LYS A 1 457 ? -44.683 -33.232 -41.610 1.00 36.09 457 LYS A C 1
ATOM 3565 O O . LYS A 1 457 ? -43.660 -32.963 -40.991 1.00 36.09 457 LYS A O 1
ATOM 3570 N N . GLU A 1 458 ? -45.447 -34.294 -41.395 1.00 37.09 458 GLU A N 1
ATOM 3571 C CA . GLU A 1 458 ? -45.113 -35.483 -40.625 1.00 37.09 458 GLU A CA 1
ATOM 3572 C C . GLU A 1 458 ? -43.810 -36.121 -41.133 1.00 37.09 458 GLU A C 1
ATOM 3574 O O . GLU A 1 458 ? -43.551 -36.172 -42.339 1.00 37.09 458 GLU A O 1
ATOM 3579 N N . GLY A 1 459 ? -43.009 -36.636 -40.202 1.00 32.81 459 GLY A N 1
ATOM 3580 C CA . GLY A 1 459 ? -41.740 -37.296 -40.484 1.00 32.81 459 GLY A CA 1
ATOM 3581 C C . GLY A 1 459 ? -41.210 -38.009 -39.249 1.00 32.81 459 GLY A C 1
ATOM 3582 O O . GLY A 1 459 ? -40.331 -37.507 -38.563 1.00 32.81 459 GLY A O 1
ATOM 3583 N N . ASP A 1 460 ? -41.822 -39.157 -38.985 1.00 34.81 460 ASP A N 1
ATOM 3584 C CA . ASP A 1 460 ? -41.492 -40.187 -38.000 1.00 34.81 460 ASP A CA 1
ATOM 3585 C C . ASP A 1 460 ? -40.005 -40.613 -38.058 1.00 34.81 460 ASP A C 1
ATOM 3587 O O . ASP A 1 460 ? -39.443 -40.743 -39.148 1.00 34.81 460 ASP A O 1
ATOM 3591 N N . GLY A 1 461 ? -39.365 -40.864 -36.909 1.00 32.03 461 GLY A N 1
ATOM 3592 C CA . GLY A 1 461 ? -37.945 -41.244 -36.867 1.00 32.03 461 GLY A CA 1
ATOM 3593 C C . GLY A 1 461 ? -37.358 -41.427 -35.468 1.00 32.03 461 GLY A C 1
ATOM 3594 O O . GLY A 1 461 ? -36.586 -40.602 -34.995 1.00 32.03 461 GLY A O 1
ATOM 3595 N N . ASN A 1 462 ? -37.754 -42.520 -34.824 1.00 31.42 462 ASN A N 1
ATOM 3596 C CA . ASN A 1 462 ? -37.242 -43.056 -33.562 1.00 31.42 462 ASN A CA 1
ATOM 3597 C C . ASN A 1 462 ? -35.811 -43.646 -33.690 1.00 31.42 462 ASN A C 1
ATOM 3599 O O . ASN A 1 462 ? -35.403 -44.025 -34.784 1.00 31.42 462 ASN A O 1
ATOM 3603 N N . GLU A 1 463 ? -35.158 -43.849 -32.533 1.00 32.41 463 GLU A N 1
ATOM 3604 C CA . GLU A 1 463 ? -33.897 -44.588 -32.265 1.00 32.41 463 GLU A CA 1
ATOM 3605 C C . GLU A 1 463 ? -32.588 -43.804 -32.514 1.00 32.41 463 GLU A C 1
ATOM 3607 O O . GLU A 1 463 ? -32.398 -43.185 -33.547 1.00 32.41 463 GLU A O 1
ATOM 3612 N N . GLY A 1 464 ? -31.586 -43.772 -31.634 1.00 28.27 464 GLY A N 1
ATOM 3613 C CA . GLY A 1 464 ? -31.310 -44.521 -30.417 1.00 28.27 464 GLY A CA 1
ATOM 3614 C C . GLY A 1 464 ? -29.944 -44.101 -29.845 1.00 28.27 464 GLY A C 1
ATOM 3615 O O . GLY A 1 464 ? -29.177 -43.371 -30.465 1.00 28.27 464 GLY A O 1
ATOM 3616 N N . ALA A 1 465 ? -29.697 -44.558 -28.621 1.00 29.84 465 ALA A N 1
ATOM 3617 C CA . ALA A 1 465 ? -28.555 -44.309 -27.745 1.00 29.84 465 ALA A CA 1
ATOM 3618 C C . ALA A 1 465 ? -27.151 -44.242 -28.384 1.00 29.84 465 ALA A C 1
ATOM 3620 O O . ALA A 1 465 ? -26.806 -45.067 -29.222 1.00 29.84 465 ALA A O 1
ATOM 3621 N N . SER A 1 466 ? -26.278 -43.410 -27.802 1.00 30.23 466 SER A N 1
ATOM 3622 C CA . SER A 1 466 ? -24.940 -43.857 -27.380 1.00 30.23 466 SER A CA 1
ATOM 3623 C C . SER A 1 466 ? -24.295 -42.836 -26.441 1.00 30.23 466 SER A C 1
ATOM 3625 O O . SER A 1 466 ? -23.864 -41.766 -26.859 1.00 30.23 466 SER A O 1
ATOM 3627 N N . MET A 1 467 ? -24.203 -43.203 -25.161 1.00 31.78 467 MET A N 1
ATOM 3628 C CA . MET A 1 467 ? -23.222 -42.646 -24.236 1.00 31.78 467 MET A CA 1
ATOM 3629 C C . MET A 1 467 ? -21.826 -43.101 -24.666 1.00 31.78 467 MET A C 1
ATOM 3631 O O . MET A 1 467 ? -21.576 -44.302 -24.730 1.00 31.78 467 MET A O 1
ATOM 3635 N N . THR A 1 468 ? -20.898 -42.167 -24.839 1.00 30.03 468 THR A N 1
ATOM 3636 C CA . THR A 1 468 ? -19.474 -42.431 -24.602 1.00 30.03 468 THR A CA 1
ATOM 3637 C C . THR A 1 468 ? -18.861 -41.237 -23.893 1.00 30.03 468 THR A C 1
ATOM 3639 O O . THR A 1 468 ? -18.630 -40.183 -24.476 1.00 30.03 468 THR A O 1
ATOM 3642 N N . SER A 1 469 ? -18.649 -41.454 -22.600 1.00 30.36 469 SER A N 1
ATOM 3643 C CA . SER A 1 469 ? -17.770 -40.728 -21.695 1.00 30.36 469 SER A CA 1
ATOM 3644 C C . SER A 1 469 ? -16.329 -40.720 -22.205 1.00 30.36 469 SER A C 1
ATOM 3646 O O . SER A 1 469 ? -15.817 -41.770 -22.596 1.00 30.36 469 SER A O 1
ATOM 3648 N N . GLY A 1 470 ? -15.658 -39.578 -22.112 1.00 31.20 470 GLY A N 1
ATOM 3649 C CA . GLY A 1 470 ? -14.226 -39.473 -22.383 1.00 31.20 470 GLY A CA 1
ATOM 3650 C C . GLY A 1 470 ? -13.764 -38.024 -22.426 1.00 31.20 470 GLY A C 1
ATOM 3651 O O . GLY A 1 470 ? -13.300 -37.568 -23.462 1.00 31.20 470 GLY A O 1
ATOM 3652 N N . GLY A 1 471 ? -13.960 -37.293 -21.329 1.00 26.67 471 GLY A N 1
ATOM 3653 C CA . GLY A 1 471 ? -13.394 -35.961 -21.135 1.00 26.67 471 GLY A CA 1
ATOM 3654 C C . GLY A 1 471 ? -12.519 -35.986 -19.894 1.00 26.67 471 GLY A C 1
ATOM 3655 O O . GLY A 1 471 ? -13.036 -35.872 -18.787 1.00 26.67 471 GLY A O 1
ATOM 3656 N N . ASP A 1 472 ? -11.219 -36.198 -20.092 1.00 27.03 472 ASP A N 1
ATOM 3657 C CA . ASP A 1 472 ? -10.194 -36.005 -19.071 1.00 27.03 472 ASP A CA 1
ATOM 3658 C C . ASP A 1 472 ? -10.191 -34.527 -18.662 1.00 27.03 472 ASP A C 1
ATOM 3660 O O . ASP A 1 472 ? -9.640 -33.665 -19.346 1.00 27.03 472 ASP A O 1
ATOM 3664 N N . SER A 1 473 ? -10.836 -34.222 -17.540 1.00 26.23 473 SER A N 1
ATOM 3665 C CA . SER A 1 473 ? -10.651 -32.963 -16.833 1.00 26.23 473 SER A CA 1
ATOM 3666 C C . SER A 1 473 ? -9.302 -33.017 -16.120 1.00 26.23 473 SER A C 1
ATOM 3668 O O . SER A 1 473 ? -9.153 -33.691 -15.097 1.00 26.23 473 SER A O 1
ATOM 3670 N N . VAL A 1 474 ? -8.311 -32.318 -16.672 1.00 25.62 474 VAL A N 1
ATOM 3671 C CA . VAL A 1 474 ? -7.046 -32.022 -15.995 1.00 25.62 474 VAL A CA 1
ATOM 3672 C C . VAL A 1 474 ? -7.365 -31.095 -14.821 1.00 25.62 474 VAL A C 1
ATOM 3674 O O . VAL A 1 474 ? -7.489 -29.885 -14.984 1.00 25.62 474 VAL A O 1
ATOM 3677 N N . LEU A 1 475 ? -7.549 -31.680 -13.635 1.00 23.44 475 LEU A N 1
ATOM 3678 C CA . LEU A 1 475 ? -7.534 -30.946 -12.375 1.00 23.44 475 LEU A CA 1
ATOM 3679 C C . LEU A 1 475 ? -6.130 -30.358 -12.186 1.00 23.44 475 LEU A C 1
ATOM 3681 O O . LEU A 1 475 ? -5.173 -31.090 -11.926 1.00 23.44 475 LEU A O 1
ATOM 3685 N N . PHE A 1 476 ? -6.013 -29.036 -12.280 1.00 24.25 476 PHE A N 1
ATOM 3686 C CA . PHE A 1 476 ? -4.887 -28.320 -11.697 1.00 24.25 476 PHE A CA 1
ATOM 3687 C C . PHE A 1 476 ? -5.069 -28.321 -10.178 1.00 24.25 476 PHE A C 1
ATOM 3689 O O . PHE A 1 476 ? -5.843 -27.546 -9.626 1.00 24.25 476 PHE A O 1
ATOM 3696 N N . ALA A 1 477 ? -4.378 -29.235 -9.501 1.00 21.53 477 ALA A N 1
ATOM 3697 C CA . ALA A 1 477 ? -4.185 -29.150 -8.062 1.00 21.53 477 ALA A CA 1
ATOM 3698 C C . ALA A 1 477 ? -3.175 -28.024 -7.768 1.00 21.53 477 ALA A C 1
ATOM 3700 O O . ALA A 1 477 ? -2.102 -28.017 -8.381 1.00 21.53 477 ALA A O 1
ATOM 3701 N N . PRO A 1 478 ? -3.451 -27.095 -6.838 1.00 24.64 478 PRO A N 1
ATOM 3702 C CA . PRO A 1 478 ? -2.426 -26.189 -6.351 1.00 24.64 478 PRO A CA 1
ATOM 3703 C C . PRO A 1 478 ? -1.413 -27.006 -5.540 1.00 24.64 478 PRO A C 1
ATOM 3705 O O . PRO A 1 478 ? -1.714 -27.553 -4.478 1.00 24.64 478 PRO A O 1
ATOM 3708 N N . THR A 1 479 ? -0.200 -27.143 -6.070 1.00 24.83 479 THR A N 1
ATOM 3709 C CA . THR A 1 479 ? 0.935 -27.700 -5.332 1.00 24.83 479 THR A CA 1
ATOM 3710 C C . THR A 1 479 ? 1.283 -26.763 -4.178 1.00 24.83 479 THR A C 1
ATOM 3712 O O . THR A 1 479 ? 1.885 -25.713 -4.390 1.00 24.83 479 THR A O 1
ATOM 3715 N N . LEU A 1 480 ? 0.907 -27.164 -2.961 1.00 25.36 480 LEU A N 1
ATOM 3716 C CA . LEU A 1 480 ? 1.454 -26.643 -1.711 1.00 25.36 480 LEU A CA 1
ATOM 3717 C C . LEU A 1 480 ? 2.982 -26.808 -1.730 1.00 25.36 480 LEU A C 1
ATOM 3719 O O . LEU A 1 480 ? 3.483 -27.933 -1.676 1.00 25.36 480 LEU A O 1
ATOM 3723 N N . PHE A 1 481 ? 3.715 -25.699 -1.750 1.00 26.92 481 PHE A N 1
ATOM 3724 C CA . PHE A 1 481 ? 5.128 -25.672 -1.390 1.00 26.92 481 PHE A CA 1
ATOM 3725 C C . PHE A 1 481 ? 5.318 -24.722 -0.214 1.00 26.92 481 PHE A C 1
ATOM 3727 O O . PHE A 1 481 ? 5.322 -23.506 -0.366 1.00 26.92 481 PHE A O 1
ATOM 3734 N N . GLY A 1 482 ? 5.458 -25.321 0.968 1.00 28.84 482 GLY A N 1
ATOM 3735 C CA . GLY A 1 482 ? 6.026 -24.669 2.137 1.00 28.84 482 GLY A CA 1
ATOM 3736 C C . GLY A 1 482 ? 7.552 -24.730 2.081 1.00 28.84 482 GLY A C 1
ATOM 3737 O O . GLY A 1 482 ? 8.128 -25.807 1.926 1.00 28.84 482 GLY A O 1
ATOM 3738 N N . LEU A 1 483 ? 8.180 -23.568 2.211 1.00 26.27 483 LEU A N 1
ATOM 3739 C CA . LEU A 1 483 ? 9.588 -23.307 2.522 1.00 26.27 483 LEU A CA 1
ATOM 3740 C C . LEU A 1 483 ? 9.569 -21.859 3.047 1.00 26.27 483 LEU A C 1
ATOM 3742 O O . LEU A 1 483 ? 9.221 -20.973 2.284 1.00 26.27 483 LEU A O 1
ATOM 3746 N N . GLY A 1 484 ? 9.791 -21.570 4.327 1.00 25.62 484 GLY A N 1
ATOM 3747 C CA . GLY A 1 484 ? 10.790 -22.146 5.217 1.00 25.62 484 GLY A CA 1
ATOM 3748 C C . GLY A 1 484 ? 11.878 -21.106 5.470 1.00 25.62 484 GLY A C 1
ATOM 3749 O O . GLY A 1 484 ? 12.952 -21.183 4.874 1.00 25.62 484 GLY A O 1
ATOM 3750 N N . VAL A 1 485 ? 11.612 -20.148 6.362 1.00 32.12 485 VAL A N 1
ATOM 3751 C CA . VAL A 1 485 ? 12.648 -19.264 6.906 1.00 32.12 485 VAL A CA 1
ATOM 3752 C C . VAL A 1 485 ? 13.677 -20.103 7.665 1.00 32.12 485 VAL A C 1
ATOM 3754 O O . VAL A 1 485 ? 13.390 -20.770 8.663 1.00 32.12 485 VAL A O 1
ATOM 3757 N N . ALA A 1 486 ? 14.919 -20.063 7.186 1.00 30.75 486 ALA A N 1
ATOM 3758 C CA . ALA A 1 486 ? 16.071 -20.505 7.948 1.00 30.75 486 ALA A CA 1
ATOM 3759 C C . ALA A 1 486 ? 16.260 -19.559 9.144 1.00 30.75 486 ALA A C 1
ATOM 3761 O O . ALA A 1 486 ? 16.712 -18.426 8.993 1.00 30.75 486 ALA A O 1
ATOM 3762 N N . LEU A 1 487 ? 15.909 -20.042 10.338 1.00 30.55 487 LEU A N 1
ATOM 3763 C CA . LEU A 1 487 ? 16.253 -19.439 11.625 1.00 30.55 487 LEU A CA 1
ATOM 3764 C C . LEU A 1 487 ? 17.762 -19.153 11.688 1.00 30.55 487 LEU A C 1
ATOM 3766 O O . LEU A 1 487 ? 18.581 -20.068 11.807 1.00 30.55 487 LEU A O 1
ATOM 3770 N N . LEU A 1 488 ? 18.126 -17.871 11.651 1.00 29.80 488 LEU A N 1
ATOM 3771 C CA . LEU A 1 488 ? 19.485 -17.411 11.898 1.00 29.80 488 LEU A CA 1
ATOM 3772 C C . LEU A 1 488 ? 19.740 -17.391 13.418 1.00 29.80 488 LEU A C 1
ATOM 3774 O O . LEU A 1 488 ? 19.563 -16.381 14.090 1.00 29.80 488 LEU A O 1
ATOM 3778 N N . GLN A 1 489 ? 20.174 -18.521 13.981 1.00 27.42 489 GLN A N 1
ATOM 3779 C CA . GLN A 1 489 ? 21.047 -18.507 15.158 1.00 27.42 489 GLN A CA 1
ATOM 3780 C C . GLN A 1 489 ? 22.491 -18.631 14.670 1.00 27.42 489 GLN A C 1
ATOM 3782 O O . GLN A 1 489 ? 23.044 -19.727 14.589 1.00 27.42 489 GLN A O 1
ATOM 3787 N N . SER A 1 490 ? 23.124 -17.504 14.356 1.00 25.45 490 SER A N 1
ATOM 3788 C CA . SER A 1 490 ? 24.579 -17.437 14.231 1.00 25.45 490 SER A CA 1
ATOM 3789 C C . SER A 1 490 ? 25.112 -16.351 15.156 1.00 25.45 490 SER A C 1
ATOM 3791 O O . SER A 1 490 ? 25.007 -15.171 14.852 1.00 25.45 490 SER A O 1
ATOM 3793 N N . MET A 1 491 ? 25.635 -16.811 16.296 1.00 30.00 491 MET A N 1
ATOM 3794 C CA . MET A 1 491 ? 26.663 -16.194 17.141 1.00 30.00 491 MET A CA 1
ATOM 3795 C C . MET A 1 491 ? 26.928 -14.697 16.918 1.00 30.00 491 MET A C 1
ATOM 3797 O O . MET A 1 491 ? 27.734 -14.365 16.054 1.00 30.00 491 MET A O 1
ATOM 3801 N N . PHE A 1 492 ? 26.358 -13.852 17.781 1.00 34.00 492 PHE A N 1
ATOM 3802 C CA . PHE A 1 492 ? 27.089 -12.895 18.621 1.00 34.00 492 PHE A CA 1
ATOM 3803 C C . PHE A 1 492 ? 26.321 -12.660 19.921 1.00 34.00 492 PHE A C 1
ATOM 3805 O O . PHE A 1 492 ? 25.074 -12.591 19.857 1.00 34.00 492 PHE A O 1
#

Sequence (492 aa):
MVKIINPHGFFHQVSFALASCVLLQHQHGVDAYQLLINDSSVDGASPFYQELHSILDENTSVVVGEMYQDYIYNANGTTRVGTHQGFAFNFDNSTQFNSNDILFLDDGEIISMDPYIVSATGAWEKYQYGTMPNWKMLSTDYDAYYAAEILLVEPEKADAIDAIVDADEDTNEKDSMSFRVTSEGGYYTAIMNGQEGKQIGQVFQNPITFPDEDGNYHQNSSSVGINQGYSFNFPDDPHPMGNRQFLFGKDDKMIVFNEIVMHATGPFAKFIGATLSEEVVSNDPNYVADITVAVPTSTPDPDTTGNDAYIREEGATYDFRITANGGFYDPIQSVNGKGNLEQIGERFQNPVYTYSGNRVGTNQGYAFIFPVTNFTREMTMGNRVFPLQNGTLNVFNEIIVEATGIYSEFTGGRFKEVIVSGNPDFVSEITLIPPSVVQKEEDDGAGTEDNVGSTEKEGDGNEGASMTSGGDSVLFAPTLFGLGVALLQSMF

pLDDT: mean 74.43, std 22.73, range [20.94, 97.0]

Secondary structure (DSSP, 8-state):
---------------------------------SEEEE---TTSPPPEEEEEEEEEETTEEEEEEEEEEEEEEETTSSSEEEEEEEEEEE-TT-S-EEEEEEEEETTEEEEEETTEEEEE-GGGGGGTT-B----EES---TTT--EEEEPPBPPPSSHHHHHHH---TT--S--EEEEEEESTT-EEEEEEETTTTEEEEEEEEEEEE---TTSPPPTTPPP-EEEEEEEEEETTEEEEE-EEEEE-SSS-EEEEETTEEEEE-GGGGGGTTPEEEEEEEE-SSS-EEEEEEE---SS--TTTS------PPTT-S-SEEEESTT-EEEEEEEE-TTS-EEEEEEEEEEEEE-TTS-EEEEEEEEEEE----TT--SEEEEEEEEEETTEEEEEETTEEEEE-GGGGGGTT-EEEEEEEE-TTS-EEEEEEEPPP--------------------------------------------------------

Radius of gyration: 27.83 Å; chains: 1; bounding box: 75×78×102 Å